Protein AF-A0A662YZ66-F1 (afdb_monomer)

Radius of gyration: 34.33 Å; Cα contacts (8 Å, |Δi|>4): 433; chains: 1; bounding box: 82×70×87 Å

Structure (mmCIF, N/CA/C/O backbone):
data_AF-A0A662YZ66-F1
#
_entry.id   AF-A0A662YZ66-F1
#
loop_
_atom_site.group_PDB
_atom_site.id
_atom_site.type_symbol
_atom_site.label_atom_id
_atom_site.label_alt_id
_atom_site.label_comp_id
_atom_site.label_asym_id
_atom_site.label_entity_id
_atom_site.label_seq_id
_atom_site.pdbx_PDB_ins_code
_atom_site.Cartn_x
_atom_site.Cartn_y
_atom_site.Cartn_z
_atom_site.occupancy
_atom_site.B_iso_or_equiv
_atom_site.auth_seq_id
_atom_site.auth_comp_id
_atom_site.auth_asym_id
_atom_site.auth_atom_id
_atom_site.pdbx_PDB_model_num
ATOM 1 N N . MET A 1 1 ? -19.634 20.862 -8.504 1.00 55.75 1 MET A N 1
ATOM 2 C CA . MET A 1 1 ? -18.938 21.116 -9.784 1.00 55.75 1 MET A CA 1
ATOM 3 C C . MET A 1 1 ? -19.499 22.350 -10.470 1.00 55.75 1 MET A C 1
ATOM 5 O O . MET A 1 1 ? -18.894 23.388 -10.298 1.00 55.75 1 MET A O 1
ATOM 9 N N . LEU A 1 2 ? -20.655 22.330 -11.151 1.00 60.00 2 LEU A N 1
ATOM 10 C CA . LEU A 1 2 ? -21.171 23.557 -11.802 1.00 60.00 2 LEU A CA 1
ATOM 11 C C . LEU A 1 2 ? -21.521 24.681 -10.811 1.00 60.00 2 LEU A C 1
ATOM 13 O O . LEU A 1 2 ? -21.177 25.827 -11.062 1.00 60.00 2 LEU A O 1
ATOM 17 N N . ALA A 1 3 ? -22.116 24.346 -9.662 1.00 73.12 3 ALA A N 1
ATOM 18 C CA . ALA A 1 3 ? -22.468 25.315 -8.618 1.00 73.12 3 ALA A CA 1
ATOM 19 C C . ALA A 1 3 ? -21.258 26.063 -8.024 1.00 73.12 3 ALA A C 1
ATOM 21 O O . ALA A 1 3 ? -21.409 27.177 -7.538 1.00 73.12 3 ALA A O 1
ATOM 22 N N . ASP A 1 4 ? -20.059 25.479 -8.094 1.00 73.19 4 ASP A N 1
ATOM 23 C CA . ASP A 1 4 ? -18.840 26.099 -7.570 1.00 73.19 4 ASP A CA 1
ATOM 24 C C . ASP A 1 4 ? -18.306 27.215 -8.492 1.00 73.19 4 ASP A C 1
ATOM 26 O O . ASP A 1 4 ? -17.497 28.025 -8.044 1.00 73.19 4 ASP A O 1
ATOM 30 N N . HIS A 1 5 ? -18.762 27.263 -9.753 1.00 73.69 5 HIS A N 1
ATOM 31 C CA . HIS A 1 5 ? -18.343 28.215 -10.796 1.00 73.69 5 HIS A CA 1
ATOM 32 C C . HIS A 1 5 ? -19.411 29.268 -11.154 1.00 73.69 5 HIS A C 1
ATOM 34 O O . HIS A 1 5 ? -19.210 30.034 -12.093 1.00 73.69 5 HIS A O 1
ATOM 40 N N . LEU A 1 6 ? -20.561 29.274 -10.473 1.00 80.62 6 LEU A N 1
ATOM 41 C CA . LEU A 1 6 ? -21.619 30.278 -10.657 1.00 80.62 6 LEU A CA 1
ATOM 42 C C . LEU A 1 6 ? -21.401 31.478 -9.727 1.00 80.62 6 LEU A C 1
ATOM 44 O O . LEU A 1 6 ? -20.577 31.394 -8.821 1.00 80.62 6 LEU A O 1
ATOM 48 N N . GLU A 1 7 ? -22.164 32.561 -9.916 1.00 75.06 7 GLU A N 1
ATOM 49 C CA . GLU A 1 7 ? -22.141 33.726 -9.017 1.00 75.06 7 GLU A CA 1
ATOM 50 C C . GLU A 1 7 ? -22.315 33.292 -7.548 1.00 75.06 7 GLU A C 1
ATOM 52 O O . GLU A 1 7 ? -23.208 32.507 -7.218 1.00 75.06 7 GLU A O 1
ATOM 57 N N . HIS A 1 8 ? -21.437 33.786 -6.671 1.00 77.31 8 HIS A N 1
ATOM 58 C CA . HIS A 1 8 ? -21.282 33.388 -5.261 1.00 77.31 8 HIS A CA 1
ATOM 59 C C . HIS A 1 8 ? -20.774 31.955 -5.013 1.00 77.31 8 HIS A C 1
ATOM 61 O O . HIS A 1 8 ? -20.749 31.488 -3.870 1.00 77.31 8 HIS A O 1
ATOM 67 N N . GLY A 1 9 ? -20.341 31.258 -6.060 1.00 78.00 9 GLY A N 1
ATOM 68 C CA . GLY A 1 9 ? -19.669 29.970 -5.985 1.00 78.00 9 GLY A CA 1
ATOM 69 C C . GLY A 1 9 ? -18.246 30.086 -5.440 1.00 78.00 9 GLY A C 1
ATOM 70 O O . GLY A 1 9 ? -17.630 31.152 -5.404 1.00 78.00 9 GLY A O 1
ATOM 71 N N . ARG A 1 10 ? -17.687 28.946 -5.028 1.00 73.81 10 ARG A N 1
ATOM 72 C CA . ARG A 1 10 ? -16.343 28.846 -4.435 1.00 73.81 10 ARG A CA 1
ATOM 73 C C . ARG A 1 10 ? -15.234 29.456 -5.304 1.00 73.81 10 ARG A C 1
ATOM 75 O O . ARG A 1 10 ? -14.216 29.883 -4.767 1.00 73.81 10 ARG A O 1
ATOM 82 N N . TYR A 1 11 ? -15.423 29.466 -6.622 1.00 72.19 11 TYR A N 1
ATOM 83 C CA . TYR A 1 11 ? -14.457 29.937 -7.613 1.00 72.19 11 TYR A CA 1
ATOM 84 C C . TYR A 1 11 ? -14.922 31.193 -8.365 1.00 72.19 11 TYR A C 1
ATOM 86 O O . TYR A 1 11 ? -14.349 31.513 -9.400 1.00 72.19 11 TYR A O 1
ATOM 94 N N . ASP A 1 12 ? -15.948 31.891 -7.873 1.00 73.94 12 ASP A N 1
ATOM 95 C CA . ASP A 1 12 ? -16.470 33.121 -8.487 1.00 73.94 12 ASP A CA 1
ATOM 96 C C . ASP A 1 12 ? -15.555 34.329 -8.217 1.00 73.94 12 ASP A C 1
ATOM 98 O O . ASP A 1 12 ? -15.221 35.106 -9.108 1.00 73.94 12 ASP A O 1
ATOM 102 N N . GLN A 1 13 ? -15.051 34.440 -6.983 1.00 73.88 13 GLN A N 1
ATOM 103 C CA . GLN A 1 13 ? -14.161 35.523 -6.550 1.00 73.88 13 GLN A CA 1
ATOM 104 C C . GLN A 1 13 ? -12.740 35.002 -6.330 1.00 73.88 13 GLN A C 1
ATOM 106 O O . GLN A 1 13 ? -12.274 34.823 -5.203 1.00 73.88 13 GLN A O 1
ATOM 111 N N . ILE A 1 14 ? -12.053 34.711 -7.434 1.00 76.19 14 ILE A N 1
ATOM 112 C CA . ILE A 1 14 ? -10.669 34.232 -7.412 1.00 76.19 14 ILE A CA 1
ATOM 113 C C . ILE A 1 14 ? -9.724 35.384 -7.040 1.00 76.19 14 ILE A C 1
ATOM 115 O O . ILE A 1 14 ? -9.802 36.469 -7.613 1.00 76.19 14 ILE A O 1
ATOM 119 N N . SER A 1 15 ? -8.808 35.147 -6.095 1.00 80.38 15 SER A N 1
ATOM 120 C CA . SER A 1 15 ? -7.794 36.133 -5.711 1.00 80.38 15 SER A CA 1
ATOM 121 C C . SER A 1 15 ? -6.808 36.414 -6.851 1.00 80.38 15 SER A C 1
ATOM 123 O O . SER A 1 15 ? -6.483 35.538 -7.654 1.00 80.38 15 SER A O 1
ATOM 125 N N . GLU A 1 16 ? -6.273 37.633 -6.892 1.00 82.50 16 GLU A N 1
ATOM 126 C CA . GLU A 1 16 ? -5.323 38.077 -7.924 1.00 82.50 16 GLU A CA 1
ATOM 127 C C . GLU A 1 16 ? -4.046 37.212 -7.964 1.00 82.50 16 GLU A C 1
ATOM 129 O O . GLU A 1 16 ? -3.508 36.913 -9.029 1.00 82.50 16 GLU A O 1
ATOM 134 N N . GLU A 1 17 ? -3.623 36.694 -6.807 1.00 81.88 17 GLU A N 1
ATOM 135 C CA . GLU A 1 17 ? -2.504 35.754 -6.690 1.00 81.88 17 GLU A CA 1
ATOM 136 C C . GLU A 1 17 ? -2.802 34.392 -7.347 1.00 81.88 17 GLU A C 1
ATOM 138 O O . GLU A 1 17 ? -1.920 33.771 -7.945 1.00 81.88 17 GLU A O 1
ATOM 143 N N . LEU A 1 18 ? -4.046 33.907 -7.258 1.00 77.81 18 LEU A N 1
ATOM 144 C CA . LEU A 1 18 ? -4.439 32.653 -7.899 1.00 77.81 18 LEU A CA 1
ATOM 145 C C . LEU A 1 18 ? -4.612 32.839 -9.412 1.00 77.81 18 LEU A C 1
ATOM 147 O O . LEU A 1 18 ? -4.252 31.940 -10.169 1.00 77.81 18 LEU A O 1
ATOM 151 N N . LEU A 1 19 ? -5.067 34.011 -9.865 1.00 78.62 19 LEU A N 1
ATOM 152 C CA . LEU A 1 19 ? -5.121 34.350 -11.291 1.00 78.62 19 LEU A CA 1
ATOM 153 C C . LEU A 1 19 ? -3.731 34.337 -11.940 1.00 78.62 19 LEU A C 1
ATOM 155 O O . LEU A 1 19 ? -3.576 33.745 -13.006 1.00 78.62 19 LEU A O 1
ATOM 159 N N . GLN A 1 20 ? -2.709 34.884 -11.274 1.00 83.56 20 GLN A N 1
ATOM 160 C CA . GLN A 1 20 ? -1.323 34.805 -11.758 1.00 83.56 20 GLN A CA 1
ATOM 161 C C . GLN A 1 20 ? -0.817 33.358 -11.853 1.00 83.56 20 GLN A C 1
ATOM 163 O O . GLN A 1 20 ? -0.136 32.994 -12.810 1.00 83.56 20 GLN A O 1
ATOM 168 N N . LYS A 1 21 ? -1.180 32.490 -10.897 1.00 77.12 21 LYS A N 1
ATOM 169 C CA . LYS A 1 21 ? -0.820 31.059 -10.949 1.00 77.12 21 LYS A CA 1
ATOM 170 C C . LYS A 1 21 ? -1.517 30.332 -12.105 1.00 77.12 21 LYS A C 1
ATOM 172 O O . LYS A 1 21 ? -0.921 29.452 -12.725 1.00 77.12 21 LYS A O 1
ATOM 177 N N . LEU A 1 22 ? -2.758 30.711 -12.408 1.00 75.75 22 LEU A N 1
ATOM 178 C CA . LEU A 1 22 ? -3.572 30.111 -13.467 1.00 75.75 22 LEU A CA 1
ATOM 179 C C . LEU A 1 22 ? -3.234 30.627 -14.874 1.00 75.75 22 LEU A C 1
ATOM 181 O O . LEU A 1 22 ? -3.590 29.967 -15.844 1.00 75.75 22 LEU A O 1
ATOM 185 N N . GLU A 1 23 ? -2.518 31.748 -15.008 1.00 78.31 23 GLU A N 1
ATOM 186 C CA . GLU A 1 23 ? -2.145 32.336 -16.306 1.00 78.31 23 GLU A CA 1
ATOM 187 C C . GLU A 1 23 ? -1.350 31.363 -17.195 1.00 78.31 23 GLU A C 1
ATOM 189 O O . GLU A 1 23 ? -1.523 31.326 -18.413 1.00 78.31 23 GLU A O 1
ATOM 194 N N . SER A 1 24 ? -0.517 30.526 -16.575 1.00 73.12 24 SER A N 1
ATOM 195 C CA . SER A 1 24 ? 0.290 29.512 -17.264 1.00 73.12 24 SER A CA 1
ATOM 196 C C . SER A 1 24 ? -0.478 28.234 -17.628 1.00 73.12 24 SER A C 1
ATOM 198 O O . SER A 1 24 ? 0.035 27.400 -18.379 1.00 73.12 24 SER A O 1
ATOM 200 N N . VAL A 1 25 ? -1.699 28.059 -17.111 1.00 71.25 25 VAL A N 1
ATOM 201 C CA . VAL A 1 25 ? -2.481 26.833 -17.284 1.00 71.25 25 VAL A CA 1
ATOM 202 C C . VAL A 1 25 ? -3.295 26.926 -18.580 1.00 71.25 25 VAL A C 1
ATOM 204 O O . VAL A 1 25 ? -4.051 27.881 -18.777 1.00 71.25 25 VAL A O 1
ATOM 207 N N . PRO A 1 26 ? -3.186 25.948 -19.496 1.00 69.25 26 PRO A N 1
ATOM 208 C CA . PRO A 1 26 ? -3.968 25.965 -20.721 1.00 69.25 26 PRO A CA 1
ATOM 209 C C . PRO A 1 26 ? -5.470 25.900 -20.410 1.00 69.25 26 PRO A C 1
ATOM 211 O O . PRO A 1 26 ? -5.924 25.094 -19.604 1.00 69.25 26 PRO A O 1
ATOM 214 N N . LYS A 1 27 ? -6.262 26.717 -21.117 1.00 72.50 27 LYS A N 1
ATOM 215 C CA . LYS A 1 27 ? -7.730 26.809 -20.959 1.00 72.50 27 LYS A CA 1
ATOM 216 C C . LYS A 1 27 ? -8.474 25.499 -21.242 1.00 72.50 27 LYS A C 1
ATOM 218 O O . LYS A 1 27 ? -9.649 25.377 -20.916 1.00 72.50 27 LYS A O 1
ATOM 223 N N . THR A 1 28 ? -7.812 24.549 -21.899 1.00 73.69 28 THR A N 1
ATOM 224 C CA . THR A 1 28 ? -8.365 23.241 -22.251 1.00 73.69 28 THR A CA 1
ATOM 225 C C . THR A 1 28 ? -7.352 22.160 -21.909 1.00 73.69 28 THR A C 1
ATOM 227 O O . THR A 1 28 ? -6.148 22.348 -22.088 1.00 73.69 28 THR A O 1
ATOM 230 N N . ASN A 1 29 ? -7.843 21.013 -21.461 1.00 76.69 29 ASN A N 1
ATOM 231 C CA . ASN A 1 29 ? -7.047 19.840 -21.109 1.00 76.69 29 ASN A CA 1
ATOM 232 C C . ASN A 1 29 ? -6.577 19.020 -22.329 1.00 76.69 29 ASN A C 1
ATOM 234 O O . ASN A 1 29 ? -5.829 18.062 -22.157 1.00 76.69 29 ASN A O 1
ATOM 238 N N . VAL A 1 30 ? -6.944 19.422 -23.552 1.00 78.94 30 VAL A N 1
ATOM 239 C CA . VAL A 1 30 ? -6.681 18.696 -24.811 1.00 78.94 30 VAL A CA 1
ATOM 240 C C . VAL A 1 30 ? -5.204 18.334 -25.001 1.00 78.94 30 VAL A C 1
ATOM 242 O O . VAL A 1 30 ? -4.894 17.243 -25.474 1.00 78.94 30 VAL A O 1
ATOM 245 N N . SER A 1 31 ? -4.276 19.230 -24.643 1.00 77.62 31 SER A N 1
ATOM 246 C CA . SER A 1 31 ? -2.839 18.936 -24.766 1.00 77.62 31 SER A CA 1
ATOM 247 C C . SER A 1 31 ? -2.417 17.824 -23.810 1.00 77.62 31 SER A C 1
ATOM 249 O O . SER A 1 31 ? -1.784 16.865 -24.234 1.00 77.62 31 SER A O 1
ATOM 251 N N . CYS A 1 32 ? -2.822 17.921 -22.543 1.00 78.88 32 CYS A N 1
ATOM 252 C CA . CYS A 1 32 ? -2.491 16.928 -21.528 1.00 78.88 32 CYS A CA 1
ATOM 253 C C . CYS A 1 32 ? -3.111 15.569 -21.871 1.00 78.88 32 CYS A C 1
ATOM 255 O O . CYS A 1 32 ? -2.426 14.555 -21.821 1.00 78.88 32 CYS A O 1
ATOM 257 N N . GLU A 1 33 ? -4.386 15.541 -22.272 1.00 84.69 33 GLU A N 1
ATOM 258 C CA . GLU A 1 33 ? -5.074 14.311 -22.686 1.00 84.69 33 GLU A CA 1
ATOM 259 C C . GLU A 1 33 ? -4.380 13.635 -23.869 1.00 84.69 33 GLU A C 1
ATOM 261 O O . GLU A 1 33 ? -4.210 12.416 -23.882 1.00 84.69 33 GLU A O 1
ATOM 266 N N . ARG A 1 34 ? -3.928 14.422 -24.851 1.00 85.62 34 ARG A N 1
ATOM 267 C CA . ARG A 1 34 ? -3.157 13.903 -25.982 1.00 85.62 34 ARG A CA 1
ATOM 268 C C . ARG A 1 34 ? -1.840 13.284 -25.523 1.00 85.62 34 ARG A C 1
ATOM 270 O O . ARG A 1 34 ? -1.488 12.209 -26.007 1.00 85.62 34 ARG A O 1
ATOM 277 N N . ASP A 1 35 ? -1.127 13.936 -24.611 1.00 86.94 35 ASP A N 1
ATOM 278 C CA . ASP A 1 35 ? 0.154 13.448 -24.095 1.00 86.94 35 ASP A CA 1
ATOM 279 C C . ASP A 1 35 ? -0.033 12.151 -23.297 1.00 86.94 35 ASP A C 1
ATOM 281 O O . ASP A 1 35 ? 0.705 11.188 -23.515 1.00 86.94 35 ASP A O 1
ATOM 285 N N . PHE A 1 36 ? -1.084 12.071 -22.473 1.00 87.19 36 PHE A N 1
ATOM 286 C CA . PHE A 1 36 ? -1.485 10.838 -21.791 1.00 87.19 36 PHE A CA 1
ATOM 287 C C . PHE A 1 36 ? -1.880 9.733 -22.770 1.00 87.19 36 PHE A C 1
ATOM 289 O O . PHE A 1 36 ? -1.464 8.593 -22.592 1.00 87.19 36 PHE A O 1
ATOM 296 N N . GLY A 1 37 ? -2.614 10.050 -23.839 1.00 89.50 37 GLY A N 1
ATOM 297 C CA . GLY A 1 37 ? -2.961 9.074 -24.873 1.00 89.50 37 GLY A CA 1
ATOM 298 C C . GLY A 1 37 ? -1.731 8.523 -25.605 1.00 89.50 37 GLY A C 1
ATOM 299 O O . GLY A 1 37 ? -1.652 7.328 -25.891 1.00 89.50 37 GLY A O 1
ATOM 300 N N . VAL A 1 38 ? -0.733 9.372 -25.879 1.00 88.06 38 VAL A N 1
ATOM 301 C CA . VAL A 1 38 ? 0.553 8.936 -26.448 1.00 88.06 38 VAL A CA 1
ATOM 302 C C . VAL A 1 38 ? 1.314 8.069 -25.447 1.00 88.06 38 VAL A C 1
ATOM 304 O O . VAL A 1 38 ? 1.860 7.039 -25.839 1.00 88.06 38 VAL A O 1
ATOM 307 N N . PHE A 1 39 ? 1.342 8.460 -24.174 1.00 90.62 39 PHE A N 1
ATOM 308 C CA . PHE A 1 39 ? 2.002 7.705 -23.115 1.00 90.62 39 PHE A CA 1
ATOM 309 C C . PHE A 1 39 ? 1.363 6.323 -22.899 1.00 90.62 39 PHE A C 1
ATOM 311 O O . PHE A 1 39 ? 2.087 5.332 -22.878 1.00 90.62 39 PHE A O 1
ATOM 318 N N . ASP A 1 40 ? 0.030 6.226 -22.846 1.00 90.19 40 ASP A N 1
ATOM 319 C CA . ASP A 1 40 ? -0.692 4.950 -22.706 1.00 90.19 40 ASP A CA 1
ATOM 320 C C . ASP A 1 40 ? -0.418 4.012 -23.889 1.00 90.19 40 ASP A C 1
ATOM 322 O O . ASP A 1 40 ? -0.119 2.828 -23.721 1.00 90.19 40 ASP A O 1
ATOM 326 N N . ASN A 1 41 ? -0.422 4.551 -25.111 1.00 91.00 41 ASN A N 1
ATOM 327 C CA . ASN A 1 41 ? -0.049 3.776 -26.291 1.00 91.00 41 ASN A CA 1
ATOM 328 C C . ASN A 1 41 ? 1.405 3.277 -26.205 1.00 91.00 41 ASN A C 1
ATOM 330 O O . ASN A 1 41 ? 1.697 2.128 -26.535 1.00 91.00 41 ASN A O 1
ATOM 334 N N . LEU A 1 42 ? 2.330 4.113 -25.722 1.00 88.50 42 LEU A N 1
ATOM 335 C CA . LEU A 1 42 ? 3.722 3.714 -25.528 1.00 88.50 42 LEU A CA 1
ATOM 336 C C . LEU A 1 42 ? 3.881 2.637 -24.450 1.00 88.50 42 LEU A C 1
ATOM 338 O O . LEU A 1 42 ? 4.667 1.717 -24.667 1.00 88.50 42 LEU A O 1
ATOM 342 N N . LEU A 1 43 ? 3.131 2.704 -23.347 1.00 83.19 43 LEU A N 1
ATOM 343 C CA . LEU A 1 43 ? 3.116 1.661 -22.315 1.00 83.19 43 LEU A CA 1
ATOM 344 C C . LEU A 1 43 ? 2.708 0.305 -22.903 1.00 83.19 43 LEU A C 1
ATOM 346 O O . LEU A 1 43 ? 3.375 -0.702 -22.670 1.00 83.19 43 LEU A O 1
ATOM 350 N N . ARG A 1 44 ? 1.660 0.287 -23.735 1.00 86.38 44 ARG A N 1
ATOM 351 C CA . ARG A 1 44 ? 1.173 -0.935 -24.399 1.00 86.38 44 ARG A CA 1
ATOM 352 C C . ARG A 1 44 ? 2.140 -1.449 -25.465 1.00 86.38 44 ARG A C 1
ATOM 354 O O . ARG A 1 44 ? 2.369 -2.649 -25.570 1.00 86.38 44 ARG A O 1
ATOM 361 N N . ALA A 1 45 ? 2.709 -0.553 -26.269 1.00 85.88 45 ALA A N 1
ATOM 362 C CA . ALA A 1 45 ? 3.589 -0.920 -27.377 1.00 85.88 45 ALA A CA 1
ATOM 363 C C . ALA A 1 45 ? 5.018 -1.276 -26.930 1.00 85.88 45 ALA A C 1
ATOM 365 O O . ALA A 1 45 ? 5.726 -2.000 -27.631 1.00 85.88 45 ALA A O 1
ATOM 366 N N . LYS A 1 46 ? 5.477 -0.740 -25.793 1.00 83.75 46 LYS A N 1
ATOM 367 C CA . LYS A 1 46 ? 6.846 -0.884 -25.279 1.00 83.75 46 LYS A CA 1
ATOM 368 C C . LYS A 1 46 ? 6.824 -1.332 -23.820 1.00 83.75 46 LYS A C 1
ATOM 370 O O . LYS A 1 46 ? 7.356 -0.657 -22.946 1.00 83.75 46 LYS A O 1
ATOM 375 N N . THR A 1 47 ? 6.292 -2.525 -23.583 1.00 76.69 47 THR A N 1
ATOM 376 C CA . THR A 1 47 ? 6.109 -3.115 -22.244 1.00 76.69 47 THR A CA 1
ATOM 377 C C . THR A 1 47 ? 7.393 -3.268 -21.419 1.00 76.69 47 THR A C 1
ATOM 379 O O . THR A 1 47 ? 7.329 -3.376 -20.202 1.00 76.69 47 THR A O 1
ATOM 382 N N . ARG A 1 48 ? 8.568 -3.271 -22.063 1.00 74.56 48 ARG A N 1
ATOM 383 C CA . ARG A 1 48 ? 9.885 -3.367 -21.404 1.00 74.56 48 ARG A CA 1
ATOM 384 C C . ARG A 1 48 ? 10.590 -2.018 -21.211 1.00 74.56 48 ARG A C 1
ATOM 386 O O . ARG A 1 48 ? 11.739 -1.994 -20.776 1.00 74.56 48 ARG A O 1
ATOM 393 N N . ALA A 1 49 ? 9.978 -0.908 -21.624 1.00 76.81 49 ALA A N 1
ATOM 394 C CA . ALA A 1 49 ? 10.572 0.415 -21.476 1.00 76.81 49 ALA A CA 1
ATOM 395 C C . ALA A 1 49 ? 10.262 0.999 -20.094 1.00 76.81 49 ALA A C 1
ATOM 397 O O . ALA A 1 49 ? 9.137 0.923 -19.617 1.00 76.81 49 ALA A O 1
ATOM 398 N N . THR A 1 50 ? 11.265 1.625 -19.480 1.00 78.81 50 THR A N 1
ATOM 399 C CA . THR A 1 50 ? 11.126 2.277 -18.175 1.00 78.81 50 THR A CA 1
ATOM 400 C C . THR A 1 50 ? 10.267 3.538 -18.260 1.00 78.81 50 THR A C 1
ATOM 402 O O . THR A 1 50 ? 10.266 4.221 -19.289 1.00 78.81 50 THR A O 1
ATOM 405 N N . GLY A 1 51 ? 9.602 3.911 -17.161 1.00 81.31 51 GLY A N 1
ATOM 406 C CA . GLY A 1 51 ? 8.731 5.096 -17.112 1.00 81.31 51 GLY A CA 1
ATOM 407 C C . GLY A 1 51 ? 9.463 6.374 -17.534 1.00 81.31 51 GLY A C 1
ATOM 408 O O . GLY A 1 51 ? 9.021 7.082 -18.436 1.00 81.31 51 GLY A O 1
ATOM 409 N N . ILE A 1 52 ? 10.676 6.584 -17.008 1.00 83.69 52 ILE A N 1
ATOM 410 C CA . ILE A 1 52 ? 11.550 7.708 -17.388 1.00 83.69 52 ILE A CA 1
ATOM 411 C C . ILE A 1 52 ? 11.891 7.731 -18.890 1.00 83.69 52 ILE A C 1
ATOM 413 O O . ILE A 1 52 ? 12.026 8.801 -19.484 1.00 83.69 52 ILE A O 1
ATOM 417 N N . ALA A 1 53 ? 12.030 6.564 -19.531 1.00 85.56 53 ALA A N 1
ATOM 418 C CA . ALA A 1 53 ? 12.299 6.492 -20.962 1.00 85.56 53 ALA A CA 1
ATOM 419 C C . ALA A 1 53 ? 11.051 6.855 -21.773 1.00 85.56 53 ALA A C 1
ATOM 421 O O . ALA A 1 53 ? 11.160 7.596 -22.749 1.00 85.56 53 ALA A O 1
ATOM 422 N N . LEU A 1 54 ? 9.877 6.377 -21.359 1.00 89.56 54 LEU A N 1
ATOM 423 C CA . LEU A 1 54 ? 8.604 6.693 -22.004 1.00 89.56 54 LEU A CA 1
ATOM 424 C C . LEU A 1 54 ? 8.251 8.180 -21.875 1.00 89.56 54 LEU A C 1
ATOM 426 O O . LEU A 1 54 ? 7.942 8.818 -22.881 1.00 89.56 54 LEU A O 1
ATOM 430 N N . GLU A 1 55 ? 8.396 8.757 -20.680 1.00 88.81 55 GLU A N 1
ATOM 431 C CA . GLU A 1 55 ? 8.260 10.201 -20.439 1.00 88.81 55 GLU A CA 1
ATOM 432 C C . GLU A 1 55 ? 9.226 10.996 -21.327 1.00 88.81 55 GLU A C 1
ATOM 434 O O . GLU A 1 55 ? 8.837 11.959 -21.991 1.00 88.81 55 GLU A O 1
ATOM 439 N N . GLY A 1 56 ? 10.482 10.545 -21.411 1.00 90.38 56 GLY A N 1
ATOM 440 C CA . GLY A 1 56 ? 11.485 11.130 -22.294 1.00 90.38 56 GLY A CA 1
ATOM 441 C C . GLY A 1 56 ? 11.077 11.099 -23.769 1.00 90.38 56 GLY A C 1
ATOM 442 O O . GLY A 1 56 ? 11.306 12.075 -24.481 1.00 90.38 56 GLY A O 1
ATOM 443 N N . MET A 1 57 ? 10.434 10.024 -24.237 1.00 90.62 57 MET A N 1
ATOM 444 C CA . MET A 1 57 ? 9.927 9.925 -25.612 1.00 90.62 57 MET A CA 1
ATOM 445 C C . MET A 1 57 ? 8.776 10.900 -25.878 1.00 90.62 57 MET A C 1
ATOM 447 O O . MET A 1 57 ? 8.762 11.539 -26.934 1.00 90.62 57 MET A O 1
ATOM 451 N N . VAL A 1 58 ? 7.841 11.040 -24.933 1.00 91.75 58 VAL A N 1
ATOM 452 C CA . V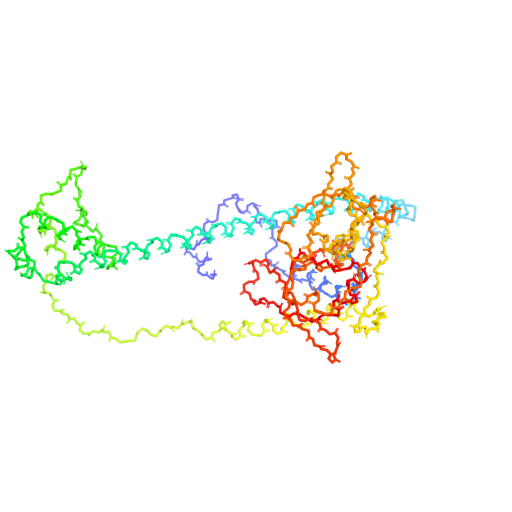AL A 1 58 ? 6.749 12.022 -25.026 1.00 91.75 58 VAL A CA 1
ATOM 453 C C . VAL A 1 58 ? 7.332 13.432 -25.086 1.00 91.75 58 VAL A C 1
ATOM 455 O O . VAL A 1 58 ? 7.067 14.161 -26.042 1.00 91.75 58 VAL A O 1
ATOM 458 N N . MET A 1 59 ? 8.226 13.782 -24.156 1.00 90.38 59 MET A N 1
ATOM 459 C CA . MET A 1 59 ? 8.879 15.094 -24.143 1.00 90.38 59 MET A CA 1
ATOM 460 C C . MET A 1 59 ? 9.680 15.363 -25.420 1.00 90.38 59 MET A C 1
ATOM 462 O O . MET A 1 59 ? 9.595 16.451 -25.982 1.00 90.38 59 MET A O 1
ATOM 466 N N . PHE A 1 60 ? 10.432 14.381 -25.923 1.00 90.81 60 PHE A N 1
ATOM 467 C CA . PHE A 1 60 ? 11.226 14.524 -27.147 1.00 90.81 60 PHE A CA 1
ATOM 468 C C . PHE A 1 60 ? 10.356 14.829 -28.378 1.00 90.81 60 PHE A C 1
ATOM 470 O O . PHE A 1 60 ? 10.765 15.576 -29.275 1.00 90.81 60 PHE A O 1
ATOM 477 N N . LYS A 1 61 ? 9.143 14.267 -28.416 1.00 87.88 61 LYS A N 1
ATOM 478 C CA . LYS A 1 61 ? 8.156 14.513 -29.466 1.00 87.88 61 LYS A CA 1
ATOM 479 C C . LYS A 1 61 ? 7.491 15.880 -29.309 1.00 87.88 61 LYS A C 1
ATOM 481 O O . LYS A 1 61 ? 7.512 16.660 -30.262 1.00 87.88 61 LYS A O 1
ATOM 486 N N . GLU A 1 62 ? 6.920 16.169 -28.142 1.00 87.31 62 GLU A N 1
ATOM 487 C CA . GLU A 1 62 ? 6.109 17.373 -27.911 1.00 87.31 62 GLU A CA 1
ATOM 488 C C . GLU A 1 62 ? 6.965 18.648 -27.919 1.00 87.31 62 GLU A C 1
ATOM 490 O O . GLU A 1 62 ? 6.599 19.631 -28.565 1.00 87.31 62 GLU A O 1
ATOM 495 N N . ASN A 1 63 ? 8.187 18.591 -27.375 1.00 90.00 63 ASN A N 1
ATOM 496 C CA . ASN A 1 63 ? 9.163 19.683 -27.485 1.00 90.00 63 ASN A CA 1
ATOM 497 C C . ASN A 1 63 ? 9.775 19.803 -28.890 1.00 90.00 63 ASN A C 1
ATOM 499 O O . ASN A 1 63 ? 10.610 20.674 -29.133 1.00 90.00 63 ASN A O 1
ATOM 503 N N . ARG A 1 64 ? 9.401 18.915 -29.825 1.00 90.62 64 ARG A N 1
ATOM 504 C CA . ARG A 1 64 ? 9.943 18.839 -31.192 1.00 90.62 64 ARG A CA 1
ATOM 505 C C . ARG A 1 64 ? 11.468 18.758 -31.219 1.00 90.62 64 ARG A C 1
ATOM 507 O O . ARG A 1 64 ? 12.106 19.208 -32.172 1.00 90.62 64 ARG A O 1
ATOM 514 N N . SER A 1 65 ? 12.057 18.143 -30.197 1.00 92.12 65 SER A N 1
ATOM 515 C CA . SER A 1 65 ? 13.505 17.999 -30.061 1.00 92.12 65 SER A CA 1
ATOM 516 C C . SER A 1 65 ? 14.106 17.221 -31.232 1.00 92.12 65 SER A C 1
ATOM 518 O O . SER A 1 65 ? 15.235 17.490 -31.624 1.00 92.12 65 SER A O 1
ATOM 520 N N . TRP A 1 66 ? 13.336 16.322 -31.853 1.00 89.88 66 TRP A N 1
ATOM 521 C CA . TRP A 1 66 ? 13.729 15.634 -33.085 1.00 89.88 66 TRP A CA 1
ATOM 522 C C . TRP A 1 66 ? 13.962 16.587 -34.265 1.00 89.88 66 TRP A C 1
ATOM 524 O O . TRP A 1 66 ? 14.900 16.373 -35.029 1.00 89.88 66 TRP A O 1
ATOM 534 N N . LYS A 1 67 ? 13.133 17.631 -34.407 1.00 94.25 67 LYS A N 1
ATOM 535 C CA . LYS A 1 67 ? 13.233 18.609 -35.496 1.00 94.25 67 LYS A CA 1
ATOM 536 C C . LYS A 1 67 ? 14.440 19.509 -35.271 1.00 94.25 67 LYS A C 1
ATOM 538 O O . LYS A 1 67 ? 15.281 19.628 -36.148 1.00 94.25 67 LYS A O 1
ATOM 543 N N . TRP A 1 68 ? 14.578 20.022 -34.050 1.00 94.94 68 TRP A N 1
ATOM 544 C CA . TRP A 1 68 ? 15.766 20.771 -33.642 1.00 94.94 68 TRP A CA 1
ATOM 545 C C . TRP A 1 68 ? 17.060 19.972 -33.869 1.00 94.94 68 TRP A C 1
ATOM 547 O O . TRP A 1 68 ? 18.016 20.492 -34.429 1.00 94.94 68 TRP A O 1
ATOM 557 N N . LEU A 1 69 ? 17.078 18.682 -33.514 1.00 92.88 69 LEU A N 1
ATOM 558 C CA . LEU A 1 69 ? 18.234 17.805 -33.726 1.00 92.88 69 LEU A CA 1
ATOM 559 C C . LEU A 1 69 ? 18.512 17.521 -35.216 1.00 92.88 69 LEU A C 1
ATOM 561 O O . LEU A 1 69 ? 19.640 17.180 -35.574 1.00 92.88 69 LEU A O 1
ATOM 565 N N . ALA A 1 70 ? 17.493 17.593 -36.075 1.00 92.38 70 ALA A N 1
ATOM 566 C CA . ALA A 1 70 ? 17.639 17.431 -37.521 1.00 92.38 70 ALA A CA 1
ATOM 567 C C . ALA A 1 70 ? 18.243 18.676 -38.187 1.00 92.38 70 ALA A C 1
ATOM 569 O O . ALA A 1 70 ? 18.971 18.527 -39.163 1.00 92.38 70 ALA A O 1
ATOM 570 N N . ASP A 1 71 ? 17.987 19.859 -37.624 1.00 94.69 71 ASP A N 1
ATOM 571 C CA . ASP A 1 71 ? 18.482 21.144 -38.129 1.00 94.69 71 ASP A CA 1
ATOM 572 C C . ASP A 1 71 ? 19.943 21.436 -37.711 1.00 94.69 71 ASP A C 1
ATOM 574 O O . ASP A 1 71 ? 20.557 22.379 -38.210 1.00 94.69 71 ASP A O 1
ATOM 578 N N . LEU A 1 72 ? 20.521 20.637 -36.802 1.00 94.38 72 LEU A N 1
ATOM 579 C CA . LEU A 1 72 ? 21.916 20.765 -36.364 1.00 94.38 72 LEU A CA 1
ATOM 580 C C . LEU A 1 72 ? 22.909 20.171 -37.369 1.00 94.38 72 LEU A C 1
ATOM 582 O O . LEU A 1 72 ? 22.663 19.131 -37.985 1.00 94.38 72 LEU A O 1
ATOM 586 N N . ASP A 1 73 ? 24.095 20.775 -37.443 1.00 95.25 73 ASP A N 1
ATOM 587 C CA . ASP A 1 73 ? 25.220 20.214 -38.184 1.00 95.25 73 ASP A CA 1
ATOM 588 C C . ASP A 1 73 ? 25.707 18.888 -37.570 1.00 95.25 73 ASP A C 1
ATOM 590 O O . ASP A 1 73 ? 25.498 18.584 -36.390 1.00 95.25 73 ASP A O 1
ATOM 594 N N . SER A 1 74 ? 26.376 18.071 -38.389 1.00 92.56 74 SER A N 1
ATOM 595 C CA . SER A 1 74 ? 26.771 16.715 -37.992 1.00 92.56 74 SER A CA 1
ATOM 596 C C . SER A 1 74 ? 27.733 16.687 -36.801 1.00 92.56 74 SER A C 1
ATOM 598 O O . SER A 1 74 ? 27.711 15.722 -36.031 1.00 92.56 74 SER A O 1
ATOM 600 N N . GLN A 1 75 ? 28.576 17.710 -36.640 1.00 93.62 75 GLN A N 1
ATOM 601 C CA . GLN A 1 75 ? 29.534 17.775 -35.542 1.00 93.62 75 GLN A CA 1
ATOM 602 C C . GLN A 1 75 ? 28.811 18.132 -34.240 1.00 93.62 75 GLN A C 1
ATOM 604 O O . GLN A 1 75 ? 28.898 17.388 -33.260 1.00 93.62 75 GLN A O 1
ATOM 609 N N . LYS A 1 76 ? 27.998 19.192 -34.255 1.00 93.31 76 LYS A N 1
ATOM 610 C CA . LYS A 1 76 ? 27.208 19.631 -33.103 1.00 93.31 76 LYS A CA 1
ATOM 611 C C . LYS A 1 76 ? 26.193 18.588 -32.659 1.00 93.31 76 LYS A C 1
ATOM 613 O O . LYS A 1 76 ? 26.017 18.365 -31.462 1.00 93.31 76 LYS A O 1
ATOM 618 N N . LYS A 1 77 ? 25.568 17.885 -33.605 1.00 94.19 77 LYS A N 1
ATOM 619 C CA . LYS A 1 77 ? 24.670 16.762 -33.315 1.00 94.19 77 LYS A CA 1
ATOM 620 C C . LYS A 1 77 ? 25.380 15.648 -32.543 1.00 94.19 77 LYS A C 1
ATOM 622 O O . LYS A 1 77 ? 24.821 15.126 -31.579 1.00 94.19 77 LYS A O 1
ATOM 627 N N . SER A 1 78 ? 26.608 15.300 -32.933 1.00 93.25 78 SER A N 1
ATOM 628 C CA . SER A 1 78 ? 27.416 14.297 -32.229 1.00 93.25 78 SER A CA 1
ATOM 629 C C . SER A 1 78 ? 27.778 14.751 -30.811 1.00 93.25 78 SER A C 1
ATOM 631 O O . SER A 1 78 ? 27.596 13.989 -29.860 1.00 93.25 78 SER A O 1
ATOM 633 N N . GLU A 1 79 ? 28.197 16.011 -30.651 1.00 95.38 79 GLU A N 1
ATOM 634 C CA . GLU A 1 79 ? 28.511 16.609 -29.345 1.00 95.38 79 GLU A CA 1
ATOM 635 C C . GLU A 1 79 ? 27.310 16.568 -28.389 1.00 95.38 79 GLU A C 1
ATOM 637 O O . GLU A 1 79 ? 27.423 16.088 -27.261 1.00 95.38 79 GLU A O 1
ATOM 642 N N . VAL A 1 80 ? 26.136 17.014 -28.846 1.00 93.50 80 VAL A N 1
ATOM 643 C CA . VAL A 1 80 ? 24.905 17.028 -28.038 1.00 93.50 80 VAL A CA 1
ATOM 644 C C . VAL A 1 80 ? 24.503 15.613 -27.619 1.00 93.50 80 VAL A C 1
ATOM 646 O O . VAL A 1 80 ? 24.165 15.383 -26.457 1.00 93.50 80 VAL A O 1
ATOM 649 N N . LEU A 1 81 ? 24.573 14.641 -28.534 1.00 92.19 81 LEU A N 1
ATOM 650 C CA . LEU A 1 81 ? 24.255 13.247 -28.220 1.00 92.19 81 LEU A CA 1
ATOM 651 C C . LEU A 1 81 ? 25.270 12.621 -27.254 1.00 92.19 81 LEU A C 1
ATOM 653 O O . LEU A 1 81 ? 24.886 11.796 -26.426 1.00 92.19 81 LEU A O 1
ATOM 657 N N . ALA A 1 82 ? 26.547 13.006 -27.323 1.00 92.94 82 ALA A N 1
ATOM 658 C CA . ALA A 1 82 ? 27.561 12.559 -26.371 1.00 92.94 82 ALA A CA 1
ATOM 659 C C . ALA A 1 82 ? 27.265 13.076 -24.954 1.00 92.94 82 ALA A C 1
ATOM 661 O O . ALA A 1 82 ? 27.265 12.291 -24.005 1.00 92.94 82 ALA A O 1
ATOM 662 N N . VAL A 1 83 ? 26.918 14.361 -24.821 1.00 93.50 83 VAL A N 1
ATOM 663 C CA . VAL A 1 83 ? 26.510 14.957 -23.538 1.00 93.50 83 VAL A CA 1
ATOM 664 C C . VAL A 1 83 ? 25.244 14.289 -22.995 1.00 93.50 83 VAL A C 1
ATOM 666 O O . VAL A 1 83 ? 25.200 13.927 -21.820 1.00 93.50 83 VAL A O 1
ATOM 669 N N . ALA A 1 84 ? 24.239 14.056 -23.844 1.00 88.56 84 ALA A N 1
ATOM 670 C CA . ALA A 1 84 ? 23.001 13.386 -23.445 1.00 88.56 84 ALA A CA 1
ATOM 671 C C . ALA A 1 84 ? 23.238 11.949 -22.950 1.00 88.56 84 ALA A C 1
ATOM 673 O O . ALA A 1 84 ? 22.617 11.517 -21.985 1.00 88.56 84 ALA A O 1
ATOM 6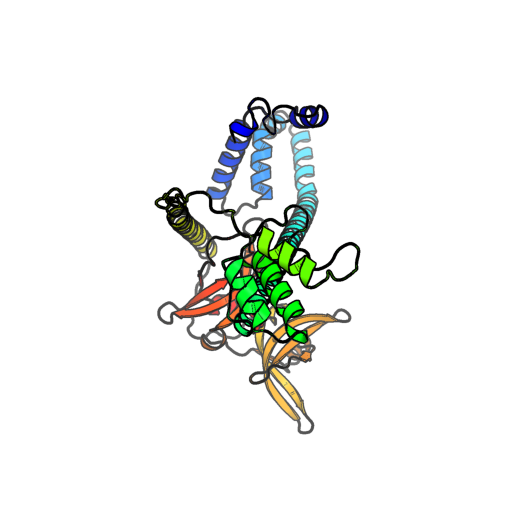74 N N . ARG A 1 85 ? 24.162 11.201 -23.568 1.00 88.81 85 ARG A N 1
ATOM 675 C CA . ARG A 1 85 ? 24.541 9.858 -23.089 1.00 88.81 85 ARG A CA 1
ATOM 676 C C . ARG A 1 85 ? 25.281 9.919 -21.755 1.00 88.81 85 ARG A C 1
ATOM 678 O O . ARG A 1 85 ? 25.022 9.095 -20.882 1.00 88.81 85 ARG A O 1
ATOM 685 N N . ALA A 1 86 ? 26.173 10.893 -21.584 1.00 89.00 86 ALA A N 1
ATOM 686 C CA . ALA A 1 86 ? 26.928 11.068 -20.347 1.00 89.00 86 ALA A CA 1
ATOM 687 C C . ALA A 1 86 ? 26.031 11.462 -19.156 1.00 89.00 86 ALA A C 1
ATOM 689 O O . ALA A 1 86 ? 26.309 11.075 -18.022 1.00 89.00 86 ALA A O 1
ATOM 690 N N . SER A 1 87 ? 24.931 12.186 -19.396 1.00 88.31 87 SER A N 1
ATOM 691 C CA . SER A 1 87 ? 24.028 12.652 -18.335 1.00 88.31 87 SER A CA 1
ATOM 692 C C . SER A 1 87 ? 23.072 11.581 -17.791 1.00 88.31 87 SER A C 1
ATOM 694 O O . SER A 1 87 ? 22.515 11.773 -16.707 1.00 88.31 87 SER A O 1
ATOM 696 N N . VAL A 1 88 ? 22.919 10.435 -18.472 1.00 82.25 88 VAL A N 1
ATOM 697 C CA . VAL A 1 88 ? 21.971 9.362 -18.102 1.00 82.25 88 VAL A CA 1
ATOM 698 C C . VAL A 1 88 ? 22.144 8.910 -16.652 1.00 82.25 88 VAL A C 1
ATOM 700 O O . VAL A 1 88 ? 21.157 8.724 -15.941 1.00 82.25 88 VAL A O 1
ATOM 703 N N . ARG A 1 89 ? 23.390 8.755 -16.184 1.00 80.75 89 ARG A N 1
ATOM 704 C CA . ARG A 1 89 ? 23.668 8.296 -14.814 1.00 80.75 89 ARG A CA 1
ATOM 705 C C . ARG A 1 89 ? 23.109 9.262 -13.768 1.00 80.75 89 ARG A C 1
ATOM 707 O O . ARG A 1 89 ? 22.458 8.825 -12.823 1.00 80.75 89 ARG A O 1
ATOM 714 N N . ASN A 1 90 ? 23.319 10.562 -13.966 1.00 85.06 90 ASN A N 1
ATOM 715 C CA . ASN A 1 90 ? 22.831 11.593 -13.052 1.00 85.06 90 ASN A CA 1
ATOM 716 C C . ASN A 1 90 ? 21.304 11.701 -13.102 1.00 85.06 90 ASN A C 1
ATOM 718 O O . ASN A 1 90 ? 20.667 11.785 -12.058 1.00 85.06 90 ASN A O 1
ATOM 722 N N . GLN A 1 91 ? 20.708 11.635 -14.296 1.00 79.94 91 GLN A N 1
ATOM 723 C CA . GLN A 1 91 ? 19.250 11.664 -14.453 1.00 79.94 91 GLN A CA 1
ATOM 724 C C . GLN A 1 91 ? 18.575 10.491 -13.733 1.00 79.94 91 GLN A C 1
ATOM 726 O O . GLN A 1 91 ? 17.584 10.692 -13.035 1.00 79.94 91 GLN A O 1
ATOM 731 N N . ARG A 1 92 ? 19.146 9.284 -13.836 1.00 79.06 92 ARG A N 1
ATOM 732 C CA . ARG A 1 92 ? 18.660 8.110 -13.098 1.00 79.06 92 ARG A CA 1
ATOM 733 C C . ARG A 1 92 ? 18.785 8.291 -11.589 1.00 79.06 92 ARG A C 1
ATOM 735 O O . ARG A 1 92 ? 17.825 8.020 -10.885 1.00 79.06 92 ARG A O 1
ATOM 742 N N . ALA A 1 93 ? 19.912 8.804 -11.093 1.00 78.38 93 ALA A N 1
ATOM 743 C CA . ALA A 1 93 ? 20.086 9.059 -9.661 1.00 78.38 93 ALA A CA 1
ATOM 744 C C . ALA A 1 93 ? 19.053 10.065 -9.117 1.00 78.38 93 ALA A C 1
ATOM 746 O O . ALA A 1 93 ? 18.436 9.823 -8.081 1.00 78.38 93 ALA A O 1
ATOM 747 N N . VAL A 1 94 ? 18.814 11.162 -9.844 1.00 82.81 94 VAL A N 1
ATOM 748 C CA . VAL A 1 94 ? 17.790 12.160 -9.487 1.00 82.81 94 VAL A CA 1
ATOM 749 C C . VAL A 1 94 ? 16.392 11.543 -9.498 1.00 82.81 94 VAL A C 1
ATOM 751 O O . VAL A 1 94 ? 15.619 11.770 -8.570 1.00 82.81 94 VAL A O 1
ATOM 754 N N . PHE A 1 95 ? 16.075 10.735 -10.512 1.00 76.81 95 PHE A N 1
ATOM 755 C CA . PHE A 1 95 ? 14.800 10.027 -10.590 1.00 76.81 95 PHE A CA 1
ATOM 756 C C . PHE A 1 95 ? 14.608 9.067 -9.410 1.00 76.81 95 PHE A C 1
ATOM 758 O O . PHE A 1 95 ? 13.579 9.141 -8.747 1.00 76.81 95 PHE A O 1
ATOM 765 N N . CYS A 1 96 ? 15.604 8.237 -9.086 1.00 75.12 96 CYS A N 1
ATOM 766 C CA . CYS A 1 96 ? 15.537 7.313 -7.951 1.00 75.12 96 CYS A CA 1
ATOM 767 C C . CYS A 1 96 ? 15.319 8.052 -6.623 1.00 75.12 96 CYS A C 1
ATOM 769 O O . CYS A 1 96 ? 14.466 7.653 -5.833 1.00 75.12 96 CYS A O 1
ATOM 771 N N . ASN A 1 97 ? 16.030 9.162 -6.394 1.00 80.12 97 ASN A N 1
ATOM 772 C CA . ASN A 1 97 ? 15.844 9.981 -5.194 1.00 80.12 97 ASN A CA 1
ATOM 773 C C . ASN A 1 97 ? 14.429 10.567 -5.122 1.00 80.12 97 ASN A C 1
ATOM 775 O O . ASN A 1 97 ? 13.785 10.486 -4.079 1.00 80.12 97 ASN A O 1
ATOM 779 N N . ARG A 1 98 ? 13.916 11.097 -6.240 1.00 80.62 98 ARG A N 1
ATOM 780 C CA . ARG A 1 98 ? 12.538 11.595 -6.328 1.00 80.62 98 ARG A CA 1
ATOM 781 C C . ARG A 1 98 ? 11.532 10.491 -6.005 1.00 80.62 98 ARG A C 1
ATOM 783 O O . ARG A 1 98 ? 10.616 10.724 -5.224 1.00 80.62 98 ARG A O 1
ATOM 790 N N . MET A 1 99 ? 11.711 9.298 -6.570 1.00 75.06 99 MET A N 1
ATOM 791 C CA . MET A 1 99 ? 10.829 8.157 -6.312 1.00 75.06 99 MET A CA 1
ATOM 792 C C . MET A 1 99 ? 10.871 7.720 -4.848 1.00 75.06 99 MET A C 1
ATOM 794 O O . MET A 1 99 ? 9.819 7.445 -4.277 1.00 75.06 99 MET A O 1
ATOM 798 N N . LYS A 1 100 ? 12.048 7.731 -4.212 1.00 76.50 100 LYS A N 1
ATOM 799 C CA . LYS A 1 100 ? 12.181 7.466 -2.775 1.00 76.50 100 LYS A CA 1
ATOM 800 C C . LYS A 1 100 ? 11.369 8.464 -1.944 1.00 76.50 100 LYS A C 1
ATOM 802 O O . LYS A 1 100 ? 10.557 8.041 -1.130 1.00 76.50 100 LYS A O 1
ATOM 807 N N . SER A 1 101 ? 11.503 9.762 -2.215 1.00 82.44 101 SER A N 1
ATOM 808 C CA . SER A 1 101 ? 10.728 10.797 -1.518 1.00 82.44 101 SER A CA 1
ATOM 809 C C . SER A 1 101 ? 9.219 10.660 -1.743 1.00 82.44 101 SER A C 1
ATOM 811 O O . SER A 1 101 ? 8.436 10.875 -0.823 1.00 82.44 101 SER A O 1
ATOM 813 N N . VAL A 1 102 ? 8.792 10.278 -2.953 1.00 74.62 102 VAL A N 1
ATOM 814 C CA . VAL A 1 102 ? 7.373 10.013 -3.243 1.00 74.62 102 VAL A CA 1
ATOM 815 C C . VAL A 1 102 ? 6.865 8.814 -2.440 1.00 74.62 102 VAL A C 1
ATOM 817 O O . VAL A 1 102 ? 5.778 8.898 -1.874 1.00 74.62 102 VAL A O 1
ATOM 820 N N . ARG A 1 103 ? 7.640 7.725 -2.351 1.00 74.56 103 ARG A N 1
ATOM 821 C CA . ARG A 1 103 ? 7.285 6.540 -1.550 1.00 74.56 103 ARG A CA 1
ATOM 822 C C . ARG A 1 103 ? 7.176 6.877 -0.062 1.00 74.56 103 ARG A C 1
ATOM 824 O O . ARG A 1 103 ? 6.171 6.553 0.556 1.00 74.56 103 ARG A O 1
ATOM 831 N N . GLU A 1 104 ? 8.155 7.587 0.493 1.00 80.69 104 GLU A N 1
ATOM 832 C CA . GLU A 1 104 ? 8.137 8.029 1.896 1.00 80.69 104 GLU A CA 1
ATOM 833 C C . GLU A 1 104 ? 6.920 8.918 2.198 1.00 80.69 104 GLU A C 1
ATOM 835 O O . GLU A 1 104 ? 6.244 8.725 3.206 1.00 80.69 104 GLU A O 1
ATOM 840 N N . ALA A 1 105 ? 6.585 9.845 1.294 1.00 83.50 105 ALA A N 1
ATOM 841 C CA . ALA A 1 105 ? 5.411 10.701 1.442 1.00 83.50 105 ALA A CA 1
ATOM 842 C C . ALA A 1 105 ? 4.086 9.921 1.386 1.00 83.50 105 ALA A C 1
ATOM 844 O O . ALA A 1 105 ? 3.148 10.272 2.102 1.00 83.50 105 ALA A O 1
ATOM 845 N N . ARG A 1 106 ? 3.992 8.876 0.552 1.00 73.25 106 ARG A N 1
ATOM 846 C CA . ARG A 1 106 ? 2.819 7.983 0.509 1.00 73.25 106 ARG A CA 1
ATOM 847 C C . ARG A 1 106 ? 2.679 7.201 1.810 1.00 73.25 106 ARG A C 1
ATOM 849 O O . ARG A 1 106 ? 1.613 7.235 2.416 1.00 73.25 106 ARG A O 1
ATOM 856 N N . LEU A 1 107 ? 3.772 6.603 2.284 1.00 73.50 107 LEU A N 1
ATOM 857 C CA . LEU A 1 107 ? 3.786 5.850 3.536 1.00 73.50 107 LEU A CA 1
ATOM 858 C C . LEU A 1 107 ? 3.383 6.724 4.730 1.00 73.50 107 LEU A C 1
ATOM 860 O O . LEU A 1 107 ? 2.630 6.282 5.593 1.00 73.50 107 LEU A O 1
ATOM 864 N N . GLN A 1 108 ? 3.854 7.972 4.778 1.00 81.81 108 GLN A N 1
ATOM 865 C CA . GLN A 1 108 ? 3.477 8.887 5.852 1.00 81.81 108 GLN A CA 1
ATOM 866 C C . GLN A 1 108 ? 1.988 9.241 5.808 1.00 81.81 108 GLN A C 1
ATOM 868 O O . GLN A 1 108 ? 1.324 9.166 6.835 1.00 81.81 108 GLN A O 1
ATOM 873 N N . ARG A 1 109 ? 1.438 9.554 4.625 1.00 82.06 109 ARG A N 1
ATOM 874 C CA . ARG A 1 109 ? -0.004 9.826 4.483 1.00 82.06 109 ARG A CA 1
ATOM 875 C C . ARG A 1 109 ? -0.863 8.646 4.923 1.00 82.06 109 ARG A C 1
ATOM 877 O O . ARG A 1 109 ? -1.905 8.862 5.531 1.00 82.06 109 ARG A O 1
ATOM 884 N N . MET A 1 110 ? -0.423 7.425 4.628 1.00 66.94 110 MET A N 1
ATOM 885 C CA . MET A 1 110 ? -1.110 6.210 5.058 1.00 66.94 110 MET A CA 1
ATOM 886 C C . MET A 1 110 ? -1.136 6.098 6.585 1.00 66.94 110 MET A C 1
ATOM 888 O O . MET A 1 110 ? -2.200 5.890 7.158 1.00 66.94 110 MET A O 1
ATOM 892 N N . LYS A 1 111 ? 0.006 6.316 7.252 1.00 78.06 111 LYS A N 1
ATOM 893 C CA . LYS A 1 111 ? 0.079 6.328 8.722 1.00 78.06 111 LYS A CA 1
ATOM 894 C C . LYS A 1 111 ? -0.826 7.393 9.331 1.00 78.06 111 LYS A C 1
ATOM 896 O O . LYS A 1 111 ? -1.631 7.075 10.196 1.00 78.06 111 LYS A O 1
ATOM 901 N N . ASP A 1 112 ? -0.757 8.621 8.821 1.00 84.62 112 ASP A N 1
ATOM 902 C CA . ASP A 1 112 ? -1.576 9.730 9.318 1.00 84.62 112 ASP A CA 1
ATOM 903 C C . ASP A 1 112 ? -3.084 9.424 9.181 1.00 84.62 112 ASP A C 1
ATOM 905 O O . ASP A 1 112 ? -3.887 9.781 10.045 1.00 84.62 112 ASP A O 1
ATOM 909 N N . LYS A 1 113 ? -3.480 8.740 8.099 1.00 78.19 113 LYS A N 1
ATOM 910 C CA . LYS A 1 113 ? -4.864 8.306 7.860 1.00 78.19 113 LYS A CA 1
ATOM 911 C C . LYS A 1 113 ? -5.287 7.185 8.814 1.00 78.19 113 LYS A C 1
ATOM 913 O O . LYS A 1 113 ? -6.388 7.254 9.360 1.00 78.19 113 LYS A O 1
ATOM 918 N N . MET A 1 114 ? -4.422 6.195 9.037 1.00 71.44 114 MET A N 1
ATOM 919 C CA . MET A 1 114 ? -4.659 5.106 9.987 1.00 71.44 114 MET A CA 1
ATOM 920 C C . MET A 1 114 ? -4.834 5.655 11.408 1.00 71.44 114 MET A C 1
ATOM 922 O O . MET A 1 114 ? -5.804 5.324 12.088 1.00 71.44 114 MET A O 1
ATOM 926 N N . ASP A 1 115 ? -3.952 6.561 11.832 1.00 82.94 115 ASP A N 1
ATOM 927 C CA . ASP A 1 115 ? -4.023 7.208 13.144 1.00 82.94 115 ASP A CA 1
ATOM 928 C C . ASP A 1 115 ? -5.323 8.011 13.298 1.00 82.94 115 ASP A C 1
ATOM 930 O O . ASP A 1 115 ? -6.027 7.881 14.302 1.00 82.94 115 ASP A O 1
ATOM 934 N N . TYR A 1 116 ? -5.712 8.772 12.270 1.00 86.75 116 TYR A N 1
ATOM 935 C CA . TYR A 1 116 ? -6.986 9.493 12.252 1.00 86.75 116 TYR A CA 1
ATOM 936 C C . TYR A 1 116 ? -8.202 8.560 12.389 1.00 86.75 116 TYR A C 1
ATOM 938 O O . TYR A 1 116 ? -9.133 8.856 13.146 1.00 86.75 116 TYR A O 1
ATOM 946 N N . ASN A 1 117 ? -8.208 7.435 11.670 1.00 75.94 117 ASN A N 1
ATOM 947 C CA . ASN A 1 117 ? -9.293 6.456 11.723 1.00 75.94 117 ASN A CA 1
ATOM 948 C C . ASN A 1 117 ? -9.371 5.774 13.093 1.00 75.94 117 ASN A C 1
ATOM 950 O O . ASN A 1 117 ? -10.456 5.707 13.669 1.00 75.94 117 ASN A O 1
ATOM 954 N N . ASN A 1 118 ? -8.231 5.358 13.649 1.00 78.75 118 ASN A N 1
ATOM 955 C CA . ASN A 1 118 ? -8.148 4.762 14.982 1.00 78.75 118 ASN A CA 1
ATOM 956 C C . ASN A 1 118 ? -8.654 5.729 16.060 1.00 78.75 118 ASN A C 1
ATOM 958 O O . ASN A 1 118 ? -9.433 5.350 16.935 1.00 78.75 118 ASN A O 1
ATOM 962 N N . GLU A 1 119 ? -8.269 7.008 15.987 1.00 87.81 119 GLU A N 1
ATOM 963 C CA . GLU A 1 119 ? -8.788 8.031 16.896 1.00 87.81 119 GLU A CA 1
ATOM 964 C C . GLU A 1 119 ? -10.304 8.203 16.779 1.00 87.81 119 GLU A C 1
ATOM 966 O O . GLU A 1 119 ? -10.986 8.429 17.783 1.00 87.81 119 GLU A O 1
ATOM 971 N N . LYS A 1 120 ? -10.836 8.153 15.556 1.00 84.69 120 LYS A N 1
ATOM 972 C CA . LYS A 1 120 ? -12.271 8.266 15.304 1.00 84.69 120 LYS A CA 1
ATOM 973 C C . LYS A 1 120 ? -13.024 7.062 15.871 1.00 84.69 120 LYS A C 1
ATOM 975 O O . LYS A 1 120 ? -14.003 7.264 16.586 1.00 84.69 120 LYS A O 1
ATOM 980 N N . GLU A 1 121 ? -12.553 5.845 15.617 1.00 78.81 121 GLU A N 1
ATOM 981 C CA . GLU A 1 121 ? -13.151 4.617 16.147 1.00 78.81 121 GLU A CA 1
ATOM 982 C C . GLU A 1 121 ? -13.122 4.606 17.678 1.00 78.81 121 GLU A C 1
ATOM 984 O O . GLU A 1 121 ? -14.139 4.352 18.325 1.00 78.81 121 GLU A O 1
ATOM 989 N N . GLN A 1 122 ? -11.995 4.992 18.282 1.00 78.56 122 GLN A N 1
ATOM 990 C CA . GLN A 1 122 ? -11.887 5.083 19.733 1.00 78.56 122 GLN A CA 1
ATOM 991 C C . GLN A 1 122 ? -12.889 6.091 20.316 1.00 78.56 122 GLN A C 1
ATOM 993 O O . GLN A 1 122 ? -13.527 5.798 21.330 1.00 78.56 122 GLN A O 1
ATOM 998 N N . LYS A 1 123 ? -13.072 7.254 19.670 1.00 84.12 123 LYS A N 1
ATOM 999 C CA . LYS A 1 123 ? -14.095 8.243 20.058 1.00 84.12 123 LYS A CA 1
ATOM 1000 C C . LYS A 1 123 ? -15.500 7.642 19.974 1.00 84.12 123 LYS A C 1
ATOM 1002 O O . LYS A 1 123 ? -16.255 7.744 20.939 1.00 84.12 123 LYS A O 1
ATOM 1007 N N . GLU A 1 124 ? -15.830 6.947 18.887 1.00 80.75 124 GLU A N 1
ATOM 1008 C CA . GLU A 1 124 ? -17.131 6.288 18.704 1.00 80.75 124 GLU A CA 1
ATOM 1009 C C . GLU A 1 124 ? -17.394 5.193 19.754 1.00 80.75 124 GLU A C 1
ATOM 1011 O O . GLU A 1 124 ? -18.492 5.128 20.316 1.00 80.75 124 GLU A O 1
ATOM 1016 N N . ILE A 1 125 ? -16.385 4.380 20.090 1.00 80.19 125 ILE A N 1
ATOM 1017 C CA . ILE A 1 125 ? -16.462 3.373 21.159 1.00 80.19 125 ILE A CA 1
ATOM 1018 C C . ILE A 1 125 ? -16.717 4.047 22.509 1.00 80.19 125 ILE A C 1
ATOM 1020 O O . ILE A 1 125 ? -17.606 3.619 23.253 1.00 80.19 125 ILE A O 1
ATOM 1024 N N . THR A 1 126 ? -15.975 5.112 22.831 1.00 81.00 126 THR A N 1
ATOM 1025 C CA . THR A 1 126 ? -16.166 5.843 24.092 1.00 81.00 126 THR A CA 1
ATOM 1026 C C . THR A 1 126 ? -17.543 6.495 24.171 1.00 81.00 126 THR A C 1
ATOM 1028 O O . THR A 1 126 ? -18.213 6.375 25.196 1.00 81.00 126 THR A O 1
ATOM 1031 N N . ASP A 1 127 ? -18.021 7.095 23.081 1.00 83.75 127 ASP A N 1
ATOM 1032 C CA . ASP A 1 127 ? -19.352 7.694 23.007 1.00 83.75 127 ASP A CA 1
ATOM 1033 C C . ASP A 1 127 ? -20.448 6.634 23.173 1.00 83.75 127 ASP A C 1
ATOM 1035 O O . ASP A 1 127 ? -21.422 6.848 23.900 1.00 83.75 127 ASP A O 1
ATOM 1039 N N . MET A 1 128 ? -20.289 5.460 22.551 1.00 82.75 128 MET A N 1
ATOM 1040 C CA . MET A 1 128 ? -21.214 4.339 22.720 1.00 82.75 128 MET A CA 1
ATOM 1041 C C . MET A 1 128 ? -21.225 3.833 24.168 1.00 82.75 128 MET A C 1
ATOM 1043 O O . MET A 1 128 ? -22.300 3.576 24.715 1.00 82.75 128 MET A O 1
ATOM 1047 N N . ALA A 1 129 ? -20.057 3.705 24.805 1.00 82.56 129 ALA A N 1
ATOM 1048 C CA . ALA A 1 129 ? -19.946 3.292 26.202 1.00 82.56 129 ALA A CA 1
ATOM 1049 C C . ALA A 1 129 ? -20.630 4.295 27.146 1.00 82.56 129 ALA A C 1
ATOM 1051 O O . ALA A 1 129 ? -21.404 3.887 28.012 1.00 82.56 129 ALA A O 1
ATOM 1052 N N . ILE A 1 130 ? -20.432 5.602 26.927 1.00 84.12 130 ILE A N 1
ATOM 1053 C CA . ILE A 1 130 ? -21.103 6.666 27.688 1.00 84.12 130 ILE A CA 1
ATOM 1054 C C . ILE A 1 130 ? -22.625 6.571 27.524 1.00 84.12 130 ILE A C 1
ATOM 1056 O O . ILE A 1 130 ? -23.350 6.615 28.516 1.00 84.12 130 ILE A O 1
ATOM 1060 N N . LYS A 1 131 ? -23.131 6.403 26.295 1.00 83.56 131 LYS A N 1
ATOM 1061 C CA . LYS A 1 131 ? -24.578 6.273 26.039 1.00 83.56 131 LYS A CA 1
ATOM 1062 C C . LYS A 1 131 ? -25.179 5.041 26.720 1.00 83.56 131 LYS A C 1
ATOM 1064 O O . LYS A 1 131 ? -26.261 5.138 27.298 1.00 83.56 131 LYS A O 1
ATOM 1069 N N . LYS A 1 132 ? -24.478 3.901 26.692 1.00 84.69 132 LYS A N 1
ATOM 1070 C CA . LYS A 1 132 ? -24.891 2.681 27.405 1.00 84.69 132 LYS A CA 1
ATOM 1071 C C . LYS A 1 132 ? -24.952 2.917 28.912 1.00 84.69 132 LYS A C 1
ATOM 1073 O O . LYS A 1 132 ? -25.975 2.612 29.514 1.00 84.69 132 LYS A O 1
ATOM 1078 N N . GLN A 1 133 ? -23.919 3.528 29.497 1.00 86.75 133 GLN A N 1
ATOM 1079 C CA . GLN A 1 133 ? -23.902 3.840 30.928 1.00 86.75 133 GLN A CA 1
ATOM 1080 C C . GLN A 1 133 ? -25.062 4.761 31.319 1.00 86.75 133 GLN A C 1
ATOM 1082 O O . GLN A 1 133 ? -25.780 4.466 32.264 1.00 86.75 133 GLN A O 1
ATOM 1087 N N . LEU A 1 134 ? -25.307 5.826 30.548 1.00 86.50 134 LEU A N 1
ATOM 1088 C CA . LEU A 1 134 ? -26.428 6.738 30.797 1.00 86.50 134 LEU A CA 1
ATOM 1089 C C . LEU A 1 134 ? -27.795 6.052 30.691 1.00 86.50 134 LEU A C 1
ATOM 1091 O O . LEU A 1 134 ? -28.739 6.507 31.326 1.00 86.50 134 LEU A O 1
ATOM 1095 N N . THR A 1 135 ? -27.913 4.988 29.893 1.00 85.12 135 THR A N 1
ATOM 1096 C CA . THR A 1 135 ? -29.146 4.193 29.794 1.00 85.12 135 THR A CA 1
ATOM 1097 C C . THR A 1 135 ? -29.340 3.342 31.049 1.00 85.12 135 THR A C 1
ATOM 1099 O O . THR A 1 135 ? -30.414 3.370 31.637 1.00 85.12 135 THR A O 1
ATOM 1102 N N . VAL A 1 136 ? -28.281 2.668 31.513 1.00 87.25 136 VAL A N 1
ATOM 1103 C CA . VAL A 1 136 ? -28.297 1.877 32.758 1.00 87.25 136 VAL A CA 1
ATOM 1104 C C . VAL A 1 136 ? -28.570 2.760 33.980 1.00 87.25 136 VAL A C 1
ATOM 1106 O O . VAL A 1 136 ? -29.369 2.396 34.838 1.00 87.25 136 VAL A O 1
ATOM 1109 N N . ASP A 1 137 ? -27.953 3.942 34.051 1.00 86.00 137 ASP A N 1
ATOM 1110 C CA . ASP A 1 137 ? -28.194 4.909 35.128 1.00 86.00 137 ASP A CA 1
ATOM 1111 C C . ASP A 1 137 ? -29.664 5.368 35.153 1.00 86.00 137 ASP A C 1
ATOM 1113 O O . ASP A 1 137 ? -30.212 5.635 36.217 1.00 86.00 137 ASP A O 1
ATOM 1117 N N . LEU A 1 138 ? -30.320 5.452 33.990 1.00 88.12 138 LEU A N 1
ATOM 1118 C CA . LEU A 1 138 ? -31.726 5.842 33.874 1.00 88.12 138 LEU A CA 1
ATOM 1119 C C . LEU A 1 138 ? -32.679 4.734 34.353 1.00 88.12 138 LEU A C 1
ATOM 1121 O O . LEU A 1 138 ? -33.691 5.023 34.990 1.00 88.12 138 LEU A O 1
ATOM 1125 N N . GLU A 1 139 ? -32.354 3.470 34.065 1.00 85.31 139 GLU A N 1
ATOM 1126 C CA . GLU A 1 139 ? -33.140 2.303 34.496 1.00 85.31 139 GLU A CA 1
ATOM 1127 C C . GLU A 1 139 ? -33.247 2.213 36.025 1.00 85.31 139 GLU A C 1
ATOM 1129 O O . GLU A 1 139 ? -34.291 1.816 36.542 1.00 85.31 139 GLU A O 1
ATOM 1134 N N . GLN A 1 140 ? -32.219 2.659 36.757 1.00 85.31 140 GLN A N 1
ATOM 1135 C CA . GLN A 1 140 ? -32.228 2.702 38.228 1.00 85.31 140 GLN A CA 1
ATOM 1136 C C . GLN A 1 140 ? -33.339 3.594 38.802 1.00 85.31 140 GLN A C 1
ATOM 1138 O O . GLN A 1 140 ? -33.770 3.377 39.932 1.00 85.31 140 GLN A O 1
ATOM 1143 N N . TYR A 1 141 ? -33.816 4.573 38.029 1.00 84.94 141 TYR A N 1
ATOM 1144 C CA . TYR A 1 141 ? -34.834 5.545 38.441 1.00 84.94 141 TYR A CA 1
ATOM 1145 C C . TYR A 1 141 ? -36.169 5.355 37.708 1.00 84.94 141 TYR A C 1
ATOM 1147 O O . TYR A 1 141 ? -36.933 6.307 37.543 1.00 84.94 141 TYR A O 1
ATOM 1155 N N . GLY A 1 142 ? -36.441 4.136 37.231 1.00 80.62 142 GLY A N 1
ATOM 1156 C CA . GLY A 1 142 ? -37.706 3.799 36.575 1.00 80.62 142 GLY A CA 1
ATOM 1157 C C . GLY A 1 142 ? -37.786 4.184 35.095 1.00 80.62 142 GLY A C 1
ATOM 1158 O O . GLY A 1 142 ? -38.861 4.095 34.510 1.00 80.62 142 GLY A O 1
ATOM 1159 N N . GLY A 1 143 ? -36.669 4.565 34.464 1.00 86.69 143 GLY A N 1
ATOM 1160 C CA . GLY A 1 143 ? -36.611 4.880 33.034 1.00 86.69 143 GLY A CA 1
ATOM 1161 C C . GLY A 1 143 ? -36.823 6.362 32.707 1.00 86.69 143 GLY A C 1
ATOM 1162 O O . GLY A 1 143 ? -36.573 7.244 33.525 1.00 86.69 143 GLY A O 1
ATOM 1163 N N . LEU A 1 144 ? -37.196 6.662 31.459 1.00 87.50 144 LEU A N 1
ATOM 1164 C CA . LEU A 1 144 ? -37.318 8.035 30.956 1.00 87.50 144 LEU A CA 1
ATOM 1165 C C . LEU A 1 144 ? -38.648 8.655 31.390 1.00 87.50 144 LEU A C 1
ATOM 1167 O O . LEU A 1 144 ? -39.695 8.148 31.019 1.00 87.50 144 LEU A O 1
ATOM 1171 N N . TRP A 1 145 ? -38.603 9.790 32.089 1.00 89.69 145 TRP A N 1
ATOM 1172 C CA . TRP A 1 145 ? -39.821 10.514 32.473 1.00 89.69 145 TRP A CA 1
ATOM 1173 C C . TRP A 1 145 ? -40.294 11.368 31.301 1.00 89.69 145 TRP A C 1
ATOM 1175 O O . TRP A 1 145 ? -39.579 12.282 30.909 1.00 89.69 145 TRP A O 1
ATOM 1185 N N . GLU A 1 146 ? -41.450 11.111 30.710 1.00 80.25 146 GLU A N 1
ATOM 1186 C CA . GLU A 1 146 ? -41.890 11.744 29.460 1.00 80.25 146 GLU A CA 1
ATOM 1187 C C . GLU A 1 146 ? -42.745 12.998 29.670 1.00 80.25 146 GLU A C 1
ATOM 1189 O O . GLU A 1 146 ? -42.898 13.804 28.746 1.00 80.25 146 GLU A O 1
ATOM 1194 N N . THR A 1 147 ? -43.278 13.207 30.877 1.00 84.31 147 THR A N 1
ATOM 1195 C CA . THR A 1 147 ? -44.176 14.334 31.169 1.00 84.31 147 THR A CA 1
ATOM 1196 C C . THR A 1 147 ? -43.806 15.081 32.444 1.00 84.31 147 THR A C 1
ATOM 1198 O O . THR A 1 147 ? -43.232 14.525 33.372 1.00 84.31 147 THR A O 1
ATOM 1201 N N . ALA A 1 148 ? -44.188 16.360 32.529 1.00 83.81 148 ALA A N 1
ATOM 1202 C CA . ALA A 1 148 ? -43.957 17.167 33.729 1.00 83.81 148 ALA A CA 1
ATOM 1203 C C . ALA A 1 148 ? -44.680 16.626 34.979 1.00 83.81 148 ALA A C 1
ATOM 1205 O O . ALA A 1 148 ? -44.186 16.847 36.078 1.00 83.81 148 ALA A O 1
ATOM 1206 N N . MET A 1 149 ? -45.810 15.927 34.803 1.00 81.25 149 MET A N 1
ATOM 1207 C CA . MET A 1 149 ? -46.543 15.266 35.891 1.00 81.25 149 MET A CA 1
ATOM 1208 C C . MET A 1 149 ? -45.784 14.046 36.410 1.00 81.25 149 MET A C 1
ATOM 1210 O O . MET A 1 149 ? -45.624 13.889 37.611 1.00 81.25 149 MET A O 1
ATOM 1214 N N . GLU A 1 150 ? -45.244 13.236 35.502 1.00 84.50 150 GLU A N 1
ATOM 1215 C CA . GLU A 1 150 ? -44.427 12.075 35.856 1.00 84.50 150 GLU A CA 1
ATOM 1216 C C . GLU A 1 150 ? -43.144 12.484 36.588 1.00 84.50 150 GLU A C 1
ATOM 1218 O O . GLU A 1 150 ? -42.734 11.817 37.530 1.00 84.50 150 GLU A O 1
ATOM 1223 N N . VAL A 1 151 ? -42.546 13.628 36.226 1.00 86.19 151 VAL A N 1
ATOM 1224 C CA . VAL A 1 151 ? -41.425 14.198 36.992 1.00 86.19 151 VAL A CA 1
ATOM 1225 C C . VAL A 1 151 ? -41.822 14.469 38.447 1.00 86.19 151 VAL A C 1
ATOM 1227 O O . VAL A 1 151 ? -41.043 14.163 39.342 1.00 86.19 151 VAL A O 1
ATOM 1230 N N . ASP A 1 152 ? -43.007 15.032 38.695 1.00 86.06 152 ASP A N 1
ATOM 1231 C CA . ASP A 1 152 ? -43.474 15.314 40.058 1.00 86.06 152 ASP A CA 1
ATOM 1232 C C . ASP A 1 152 ? -43.759 14.028 40.842 1.00 86.06 152 ASP A C 1
ATOM 1234 O O . ASP A 1 152 ? -43.274 13.873 41.962 1.00 86.06 152 ASP A O 1
ATOM 1238 N N . GLU A 1 153 ? -44.450 13.070 40.224 1.00 85.88 153 GLU A N 1
ATOM 1239 C CA . GLU A 1 153 ? -44.771 11.776 40.837 1.00 85.88 153 GLU A CA 1
ATOM 1240 C C . GLU A 1 153 ? -43.513 10.976 41.208 1.00 85.88 153 GLU A C 1
ATOM 1242 O O . GLU A 1 153 ? -43.431 10.417 42.302 1.00 85.88 153 GLU A O 1
ATOM 1247 N N . GLN A 1 154 ? -42.511 10.942 40.327 1.00 85.69 154 GLN A N 1
ATOM 1248 C CA . GLN A 1 154 ? -41.267 10.208 40.568 1.00 85.69 154 GLN A CA 1
ATOM 1249 C C . GLN A 1 154 ? -40.383 10.899 41.613 1.00 85.69 154 GLN A C 1
ATOM 1251 O O . GLN A 1 154 ? -39.713 10.235 42.400 1.00 85.69 154 GLN A O 1
ATOM 1256 N N . ILE A 1 155 ? -40.405 12.233 41.684 1.00 86.94 155 ILE A N 1
ATOM 1257 C CA . ILE A 1 155 ? -39.662 12.985 42.705 1.00 86.94 155 ILE A CA 1
ATOM 1258 C C . ILE A 1 155 ? -40.281 12.826 44.094 1.00 86.94 155 ILE A C 1
ATOM 1260 O O . ILE A 1 155 ? -39.540 12.790 45.074 1.00 86.94 155 ILE A O 1
ATOM 1264 N N . GLU A 1 156 ? -41.606 12.725 44.207 1.00 86.94 156 GLU A N 1
ATOM 1265 C CA . GLU A 1 156 ? -42.275 12.467 45.490 1.00 86.94 156 GLU A CA 1
ATOM 1266 C C . GLU A 1 156 ? -41.990 11.059 46.032 1.00 86.94 156 GLU A C 1
ATOM 1268 O O . GLU A 1 156 ? -41.957 10.868 47.247 1.00 86.94 156 GLU A O 1
ATOM 1273 N N . GLN A 1 157 ? -41.746 10.088 45.147 1.00 86.06 157 GLN A N 1
ATOM 1274 C CA . GLN A 1 157 ? -41.464 8.694 45.511 1.00 86.06 157 GLN A CA 1
ATOM 1275 C C . GLN A 1 157 ? -39.996 8.429 45.877 1.00 86.06 157 GLN A C 1
ATOM 1277 O O . GLN A 1 157 ? -39.705 7.426 46.529 1.00 86.06 157 GLN A O 1
ATOM 1282 N N . LEU A 1 158 ? -39.071 9.296 45.461 1.00 86.69 158 LEU A N 1
ATOM 1283 C CA . LEU A 1 158 ? -37.634 9.126 45.679 1.00 86.69 158 LEU A CA 1
ATOM 1284 C C . LEU A 1 158 ? -37.162 9.734 47.008 1.00 86.69 158 LEU A C 1
ATOM 1286 O O . LEU A 1 158 ? -37.595 10.815 47.413 1.00 86.69 158 LEU A O 1
ATOM 1290 N N . ASP A 1 159 ? -36.185 9.081 47.637 1.00 86.19 159 ASP A N 1
ATOM 1291 C CA . ASP A 1 159 ? -35.476 9.617 48.803 1.00 86.19 159 ASP A CA 1
ATOM 1292 C C . ASP A 1 159 ? -34.709 10.903 48.451 1.00 86.19 159 ASP A C 1
ATOM 1294 O O . ASP A 1 159 ? -34.159 11.031 47.352 1.00 86.19 159 ASP A O 1
ATOM 1298 N N . GLU A 1 160 ? -34.618 11.849 49.395 1.00 81.06 160 GLU A N 1
ATOM 1299 C CA . GLU A 1 160 ? -33.968 13.160 49.190 1.00 81.06 160 GLU A CA 1
ATOM 1300 C C . GLU A 1 160 ? -32.543 13.063 48.624 1.00 81.06 160 GLU A C 1
ATOM 1302 O O . GLU A 1 160 ? -32.165 13.826 47.731 1.00 81.06 160 GLU A O 1
ATOM 1307 N N . ASP A 1 161 ? -31.774 12.066 49.062 1.00 81.38 161 ASP A N 1
ATOM 1308 C CA . ASP A 1 161 ? -30.398 11.860 48.608 1.00 81.38 161 ASP A CA 1
ATOM 1309 C C . ASP A 1 161 ? -30.312 11.428 47.128 1.00 81.38 161 ASP A C 1
ATOM 1311 O O . ASP A 1 161 ? -29.309 11.685 46.454 1.00 81.38 161 ASP A O 1
ATOM 1315 N N . LEU A 1 162 ? -31.375 10.820 46.586 1.00 85.81 162 LEU A N 1
ATOM 1316 C CA . LEU A 1 162 ? -31.428 10.279 45.223 1.00 85.81 162 LEU A CA 1
ATOM 1317 C C . LEU A 1 162 ? -32.072 11.232 44.209 1.00 85.81 162 LEU A C 1
ATOM 1319 O O . LEU A 1 162 ? -31.770 11.138 43.016 1.00 85.81 162 LEU A O 1
ATOM 1323 N N . LYS A 1 163 ? -32.892 12.194 44.655 1.00 85.75 163 LYS A N 1
ATOM 1324 C CA . LYS A 1 163 ? -33.594 13.153 43.776 1.00 85.75 163 LYS A CA 1
ATOM 1325 C C . LYS A 1 163 ? -32.639 13.914 42.859 1.00 85.75 163 LYS A C 1
ATOM 1327 O O . LYS A 1 163 ? -32.860 14.014 41.653 1.00 85.75 163 LYS A O 1
ATOM 1332 N N . SER A 1 164 ? -31.538 14.421 43.417 1.00 84.94 164 SER A N 1
ATOM 1333 C CA . SER A 1 164 ? -30.545 15.179 42.646 1.00 84.94 164 SER A CA 1
ATOM 1334 C C . SER A 1 164 ? -29.871 14.330 41.558 1.00 84.94 164 SER A C 1
ATOM 1336 O O . SER A 1 164 ? -29.672 14.800 40.436 1.00 84.94 164 SER A O 1
ATOM 1338 N N . ALA A 1 165 ? -29.560 13.068 41.864 1.00 86.62 165 ALA A N 1
ATOM 1339 C CA . ALA A 1 165 ? -28.913 12.141 40.943 1.00 86.62 165 ALA A CA 1
ATOM 1340 C C . ALA A 1 165 ? -29.863 11.713 39.814 1.00 86.62 165 ALA A C 1
ATOM 1342 O O . ALA A 1 165 ? -29.469 11.756 38.645 1.00 86.62 165 ALA A O 1
ATOM 1343 N N . ALA A 1 166 ? -31.122 11.414 40.148 1.00 87.12 166 ALA A N 1
ATOM 1344 C CA . ALA A 1 166 ? -32.155 11.041 39.187 1.00 87.12 166 ALA A CA 1
ATOM 1345 C C . ALA A 1 166 ? -32.398 12.149 38.150 1.00 87.12 166 ALA A C 1
ATOM 1347 O O . ALA A 1 166 ? -32.330 11.911 36.943 1.00 87.12 166 ALA A O 1
ATOM 1348 N N . VAL A 1 167 ? -32.571 13.401 38.592 1.00 87.62 167 VAL A N 1
ATOM 1349 C CA . VAL A 1 167 ? -32.800 14.537 37.681 1.00 87.62 167 VAL A CA 1
ATOM 1350 C C . VAL A 1 167 ? -31.569 14.814 36.802 1.00 87.62 167 VAL A C 1
ATOM 1352 O O . VAL A 1 167 ? -31.697 15.120 35.613 1.00 87.62 167 VAL A O 1
ATOM 1355 N N . ILE A 1 168 ? -30.355 14.652 37.339 1.00 87.56 168 ILE A N 1
ATOM 1356 C CA . ILE A 1 168 ? -29.112 14.769 36.560 1.00 87.56 168 ILE A CA 1
ATOM 1357 C C . ILE A 1 168 ? -29.024 13.681 35.479 1.00 87.56 168 ILE A C 1
ATOM 1359 O O . ILE A 1 168 ? -28.627 13.990 34.349 1.00 87.56 168 ILE A O 1
ATOM 1363 N N . ALA A 1 169 ? -29.392 12.437 35.793 1.00 88.50 169 ALA A N 1
ATOM 1364 C CA . ALA A 1 169 ? -29.425 11.341 34.826 1.00 88.50 169 ALA A CA 1
ATOM 1365 C C . ALA A 1 169 ? -30.404 11.648 33.677 1.00 88.50 169 ALA A C 1
ATOM 1367 O O . ALA A 1 169 ? -30.023 11.566 32.508 1.00 88.50 169 ALA A O 1
ATOM 1368 N N . GLN A 1 170 ? -31.606 12.144 33.996 1.00 88.94 170 GLN A N 1
ATOM 1369 C CA . GLN A 1 170 ? -32.627 12.547 33.017 1.00 88.94 170 GLN A CA 1
ATOM 1370 C C . GLN A 1 170 ? -32.154 13.658 32.062 1.00 88.94 170 GLN A C 1
ATOM 1372 O O . GLN A 1 170 ? -32.426 13.606 30.856 1.00 88.94 170 GLN A O 1
ATOM 1377 N N . LEU A 1 171 ? -31.437 14.666 32.575 1.00 88.31 171 LEU A N 1
ATOM 1378 C CA . LEU A 1 171 ? -30.890 15.769 31.773 1.00 88.31 171 LEU A CA 1
ATOM 1379 C C . LEU A 1 171 ? -29.720 15.315 30.887 1.00 88.31 171 LEU A C 1
ATOM 1381 O O . LEU A 1 171 ? -29.651 15.679 29.709 1.00 88.31 171 LEU A O 1
ATOM 1385 N N . LYS A 1 172 ? -28.809 14.492 31.424 1.00 87.44 172 LYS A N 1
ATOM 1386 C CA . LYS A 1 172 ? -27.685 13.930 30.658 1.00 87.44 172 LYS A CA 1
ATOM 1387 C C . LYS A 1 172 ? -28.170 13.011 29.541 1.00 87.44 172 LYS A C 1
ATOM 1389 O O . LYS A 1 172 ? -27.668 13.115 28.424 1.00 87.44 172 LYS A O 1
ATOM 1394 N N . PHE A 1 173 ? -29.164 12.169 29.809 1.00 88.06 173 PHE A N 1
ATOM 1395 C CA . PHE A 1 173 ? -29.748 11.278 28.809 1.00 88.06 173 PHE A CA 1
ATOM 1396 C C . PHE A 1 173 ? -30.359 12.065 27.640 1.00 88.06 173 PHE A C 1
ATOM 1398 O O . PHE A 1 173 ? -30.032 11.821 26.479 1.00 88.06 173 PHE A O 1
ATOM 1405 N N . ARG A 1 174 ? -31.151 13.105 27.928 1.00 86.00 174 ARG A N 1
ATOM 1406 C CA . ARG A 1 174 ? -31.716 14.004 26.903 1.00 86.00 174 ARG A CA 1
ATOM 1407 C C . ARG A 1 174 ? -30.657 14.689 26.047 1.00 86.00 174 ARG A C 1
ATOM 1409 O O . ARG A 1 174 ? -30.822 14.829 24.838 1.00 86.00 174 ARG A O 1
ATOM 1416 N N . ARG A 1 175 ? -29.552 15.099 26.665 1.00 84.69 175 ARG A N 1
ATOM 1417 C CA . ARG A 1 175 ? -28.457 15.785 25.977 1.00 84.69 175 ARG A CA 1
ATOM 1418 C C . ARG A 1 175 ? -27.617 14.850 25.108 1.00 84.69 175 ARG A C 1
ATOM 1420 O O . ARG A 1 175 ? -27.329 15.188 23.965 1.00 84.69 175 ARG A O 1
ATOM 1427 N N . PHE A 1 176 ? -27.180 13.719 25.656 1.00 81.81 176 PHE A N 1
ATOM 1428 C CA . PHE A 1 176 ? -26.164 12.869 25.028 1.00 81.81 176 PHE A CA 1
ATOM 1429 C C . PHE A 1 176 ? -26.747 11.670 24.272 1.00 81.81 176 PHE A C 1
ATOM 1431 O O . PHE A 1 176 ? -26.142 11.230 23.297 1.00 81.81 176 PHE A O 1
ATOM 1438 N N . VAL A 1 177 ? -27.915 11.159 24.680 1.00 83.81 177 VAL A N 1
ATOM 1439 C CA . VAL A 1 177 ? -28.584 10.018 24.031 1.00 83.81 177 VAL A CA 1
ATOM 1440 C C . VAL A 1 177 ? -29.662 10.494 23.057 1.00 83.81 177 VAL A C 1
ATOM 1442 O O . VAL A 1 177 ? -29.634 10.097 21.898 1.00 83.81 177 VAL A O 1
ATOM 1445 N N . LEU A 1 178 ? -30.557 11.397 23.483 1.00 82.62 178 LEU A N 1
ATOM 1446 C CA . LEU A 1 178 ? -31.616 11.954 22.616 1.00 82.62 178 LEU A CA 1
ATOM 1447 C C . LEU A 1 178 ? -31.150 13.139 21.753 1.00 82.62 178 LEU A C 1
ATOM 1449 O O . LEU A 1 178 ? -31.929 13.671 20.965 1.00 82.62 178 LEU A O 1
ATOM 1453 N N . CYS A 1 179 ? -29.892 13.564 21.906 1.00 80.69 179 CYS A N 1
ATOM 1454 C CA . CYS A 1 179 ? -29.279 14.659 21.151 1.00 80.69 179 CYS A CA 1
ATOM 1455 C C . CYS A 1 179 ? -30.099 15.967 21.162 1.00 80.69 179 CYS A C 1
ATOM 1457 O O . CYS A 1 179 ? -30.087 16.724 20.188 1.00 80.69 179 CYS A O 1
ATOM 1459 N N . MET A 1 180 ? -30.804 16.262 22.263 1.00 82.88 180 MET A N 1
ATOM 1460 C CA . MET A 1 180 ? -31.544 17.516 22.402 1.00 82.88 180 MET A CA 1
ATOM 1461 C C . MET A 1 180 ? -30.579 18.705 22.400 1.00 82.88 180 MET A C 1
ATOM 1463 O O . MET A 1 180 ? -29.556 18.707 23.094 1.00 82.88 180 MET A O 1
ATOM 1467 N N . LYS A 1 181 ? -30.915 19.748 21.634 1.00 79.94 181 LYS A N 1
ATOM 1468 C CA . LYS A 1 181 ? -30.123 20.982 21.603 1.00 79.94 181 LYS A CA 1
ATOM 1469 C C . LYS A 1 181 ? -30.144 21.635 22.983 1.00 79.94 181 LYS A C 1
ATOM 1471 O O . LYS A 1 181 ? -31.203 21.858 23.561 1.00 79.94 181 LYS A O 1
ATOM 1476 N N . ASN A 1 182 ? -28.965 21.968 23.503 1.00 82.31 182 ASN A N 1
ATOM 1477 C CA . ASN A 1 182 ? -28.822 22.641 24.792 1.00 82.31 182 ASN A CA 1
ATOM 1478 C C . ASN A 1 182 ? -29.070 24.150 24.656 1.00 82.31 182 ASN A C 1
ATOM 1480 O O . ASN A 1 182 ? -28.164 24.969 24.821 1.00 82.31 182 ASN A O 1
ATOM 1484 N N . GLU A 1 183 ? -30.294 24.513 24.296 1.00 78.50 183 GLU A N 1
ATOM 1485 C CA . GLU A 1 183 ? -30.709 25.905 24.184 1.00 78.50 183 GLU A CA 1
ATOM 1486 C C . GLU A 1 183 ? -30.647 26.565 25.569 1.00 78.50 183 GLU A C 1
ATOM 1488 O O . GLU A 1 183 ? -31.124 26.017 26.561 1.00 78.50 183 GLU A O 1
ATOM 1493 N N . ASN A 1 184 ? -29.988 27.725 25.659 1.00 74.62 184 ASN A N 1
ATOM 1494 C CA . ASN A 1 184 ? -29.817 28.507 26.893 1.00 74.62 184 ASN A CA 1
ATOM 1495 C C . ASN A 1 184 ? -29.142 27.776 28.074 1.00 74.62 184 ASN A C 1
ATOM 1497 O O . ASN A 1 184 ? -29.177 28.266 29.203 1.00 74.62 184 ASN A O 1
ATOM 1501 N N . GLY A 1 185 ? -28.494 26.630 27.837 1.00 77.94 185 GLY A N 1
ATOM 1502 C CA . GLY A 1 185 ? -27.811 25.874 28.889 1.00 77.94 185 GLY A CA 1
ATOM 1503 C C . GLY A 1 185 ? -28.744 25.112 29.837 1.00 77.94 185 GLY A C 1
ATOM 1504 O O . GLY A 1 185 ? -28.299 24.724 30.916 1.00 77.94 185 GLY A O 1
ATOM 1505 N N . VAL A 1 186 ? -30.005 24.893 29.453 1.00 79.81 186 VAL A N 1
ATOM 1506 C CA . VAL A 1 186 ? -31.038 24.209 30.257 1.00 79.81 186 VAL A CA 1
ATOM 1507 C C . VAL A 1 186 ? -30.655 22.763 30.606 1.00 79.81 186 VAL A C 1
ATOM 1509 O O . VAL A 1 186 ? -31.010 22.266 31.668 1.00 79.81 186 VAL A O 1
ATOM 1512 N N . LEU A 1 187 ? -29.867 22.093 29.762 1.00 80.94 187 LEU A N 1
ATOM 1513 C CA . LEU A 1 187 ? -29.397 20.718 29.984 1.00 80.94 187 LEU A CA 1
ATOM 1514 C C . LEU A 1 187 ? -28.053 20.652 30.738 1.00 80.94 187 LEU A C 1
ATOM 1516 O O . LEU A 1 187 ? -27.388 19.612 30.742 1.00 80.94 187 LEU A O 1
ATOM 1520 N N . ASN A 1 188 ? -27.591 21.761 31.324 1.00 83.62 188 ASN A N 1
ATOM 1521 C CA . ASN A 1 188 ? -26.382 21.778 32.146 1.00 83.62 188 ASN A CA 1
ATOM 1522 C C . ASN A 1 188 ? -26.707 21.437 33.602 1.00 83.62 188 ASN A C 1
ATOM 1524 O O . ASN A 1 188 ? -27.679 21.917 34.171 1.00 83.62 188 ASN A O 1
ATOM 1528 N N . THR A 1 189 ? -25.829 20.664 34.233 1.00 79.69 189 THR A N 1
ATOM 1529 C CA . THR A 1 189 ? -25.936 20.293 35.654 1.00 79.69 189 THR A CA 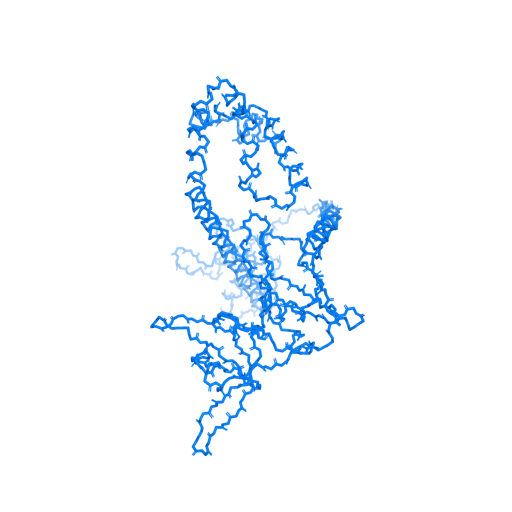1
ATOM 1530 C C . THR A 1 189 ? -25.248 21.304 36.579 1.00 79.69 189 THR A C 1
ATOM 1532 O O . THR A 1 189 ? -25.348 21.216 37.801 1.00 79.69 189 THR A O 1
ATOM 1535 N N . THR A 1 190 ? -24.499 22.249 36.005 1.00 80.62 190 THR A N 1
ATOM 1536 C CA . THR A 1 190 ? -23.742 23.279 36.719 1.00 80.62 190 THR A CA 1
ATOM 1537 C C . THR A 1 190 ? -23.895 24.631 36.031 1.00 80.62 190 THR A C 1
ATOM 1539 O O . THR A 1 190 ? -24.038 24.722 34.809 1.00 80.62 190 THR A O 1
ATOM 1542 N N . LYS A 1 191 ? -23.826 25.707 36.819 1.00 77.12 191 LYS A N 1
ATOM 1543 C CA . LYS A 1 191 ? -23.831 27.090 36.330 1.00 77.12 191 LYS A CA 1
ATOM 1544 C C . LYS A 1 191 ? -22.697 27.839 37.014 1.00 77.12 191 LYS A C 1
ATOM 1546 O O . LYS A 1 191 ? -22.655 27.902 38.232 1.00 77.12 191 LYS A O 1
ATOM 1551 N N . ARG A 1 192 ? -21.752 28.384 36.237 1.00 72.19 192 ARG A N 1
ATOM 1552 C CA . ARG A 1 192 ? -20.566 29.104 36.759 1.00 72.19 192 ARG A CA 1
ATOM 1553 C C . ARG A 1 192 ? -19.752 28.306 37.801 1.00 72.19 192 ARG A C 1
ATOM 1555 O O . ARG A 1 192 ? -19.224 28.880 38.743 1.00 72.19 192 ARG A O 1
ATOM 1562 N N . GLY A 1 193 ? -19.650 26.986 37.627 1.00 69.25 193 GLY A N 1
ATOM 1563 C CA . GLY A 1 193 ? -18.840 26.113 38.488 1.00 69.25 193 GLY A CA 1
ATOM 1564 C C . GLY A 1 193 ? -19.530 25.606 39.760 1.00 69.25 193 GLY A C 1
ATOM 1565 O O . GLY A 1 193 ? -18.984 24.721 40.411 1.00 69.25 193 GLY A O 1
ATOM 1566 N N . THR A 1 194 ? -20.737 26.079 40.090 1.00 76.44 194 THR A N 1
ATOM 1567 C CA . THR A 1 194 ? -21.548 25.541 41.194 1.00 76.44 194 THR A CA 1
ATOM 1568 C C . THR A 1 194 ? -22.611 24.563 40.686 1.00 76.44 194 THR A C 1
ATOM 1570 O O . THR A 1 194 ? -23.157 24.729 39.589 1.00 76.44 194 THR A O 1
ATOM 1573 N N . LYS A 1 195 ? -22.884 23.508 41.472 1.00 78.06 195 LYS A N 1
ATOM 1574 C CA . LYS A 1 195 ? -23.993 22.571 41.222 1.00 78.06 195 LYS A CA 1
ATOM 1575 C C . LYS A 1 195 ? -25.320 23.309 41.425 1.00 78.06 195 LYS A C 1
ATOM 1577 O O . LYS A 1 195 ? -25.448 24.055 42.392 1.00 78.06 195 LYS A O 1
ATOM 1582 N N . LEU A 1 196 ? -26.257 23.125 40.497 1.00 81.38 196 LEU A N 1
ATOM 1583 C CA . LEU A 1 196 ? -27.608 23.690 40.592 1.00 81.38 196 LEU A CA 1
ATOM 1584 C C . LEU A 1 196 ? -28.402 22.986 41.700 1.00 81.38 196 LEU A C 1
ATOM 1586 O O . LEU A 1 196 ? -28.125 21.822 42.005 1.00 81.38 196 LEU A O 1
ATOM 1590 N N . SER A 1 197 ? -29.365 23.687 42.303 1.00 84.25 197 SER A N 1
ATOM 1591 C CA . SER A 1 197 ? -30.242 23.073 43.307 1.00 84.25 197 SER A CA 1
ATOM 1592 C C . SER A 1 197 ? -31.179 22.042 42.666 1.00 84.25 197 SER A C 1
ATOM 1594 O O . SER A 1 197 ? -31.399 22.055 41.452 1.00 84.25 197 SER A O 1
ATOM 1596 N N . VAL A 1 198 ? -31.744 21.140 43.476 1.00 81.69 198 VAL A N 1
ATOM 1597 C CA . VAL A 1 198 ? -32.708 20.136 42.990 1.00 81.69 198 VAL A CA 1
ATOM 1598 C C . VAL A 1 198 ? -33.898 20.828 42.321 1.00 81.69 198 VAL A C 1
ATOM 1600 O O . VAL A 1 198 ? -34.218 20.500 41.184 1.00 81.69 198 VAL A O 1
ATOM 1603 N N . ASP A 1 199 ? -34.459 21.866 42.943 1.00 82.56 199 ASP A N 1
ATOM 1604 C CA . ASP A 1 199 ? -35.594 22.620 42.393 1.00 82.56 199 ASP A CA 1
ATOM 1605 C C . ASP A 1 199 ? -35.281 23.276 41.039 1.00 82.56 199 ASP A C 1
ATOM 1607 O O . ASP A 1 199 ? -36.097 23.239 40.115 1.00 82.56 199 ASP A O 1
ATOM 1611 N N . GLU A 1 200 ? -34.078 23.841 40.884 1.00 83.50 200 GLU A N 1
ATOM 1612 C CA . GLU A 1 200 ? -33.629 24.438 39.621 1.00 83.50 200 GLU A CA 1
ATOM 1613 C C . GLU A 1 200 ? -33.459 23.379 38.521 1.00 83.50 200 GLU A C 1
ATOM 1615 O O . GLU A 1 200 ? -33.856 23.597 37.374 1.00 83.50 200 GLU A O 1
ATOM 1620 N N . LEU A 1 201 ? -32.897 22.213 38.857 1.00 84.38 201 LEU A N 1
ATOM 1621 C CA . LEU A 1 201 ? -32.726 21.099 37.922 1.00 84.38 201 LEU A CA 1
ATOM 1622 C C . LEU A 1 201 ? -34.078 20.531 37.466 1.00 84.38 201 LEU A C 1
ATOM 1624 O O . LEU A 1 201 ? -34.242 20.204 36.289 1.00 84.38 201 LEU A O 1
ATOM 1628 N N . VAL A 1 202 ? -35.056 20.461 38.370 1.00 85.25 202 VAL A N 1
ATOM 1629 C CA . VAL A 1 202 ? -36.420 19.993 38.084 1.00 85.25 202 VAL A CA 1
ATOM 1630 C C . VAL A 1 202 ? -37.155 20.969 37.174 1.00 85.25 202 VAL A C 1
ATOM 1632 O O . VAL A 1 202 ? -37.776 20.551 36.196 1.00 85.25 202 VAL A O 1
ATOM 1635 N N . GLN A 1 203 ? -37.046 22.276 37.427 1.00 84.69 203 GLN A N 1
ATOM 1636 C CA . GLN A 1 203 ? -37.612 23.292 36.536 1.00 84.69 203 GLN A CA 1
ATOM 1637 C C . GLN A 1 203 ? -36.979 23.245 35.142 1.00 84.69 203 GLN A C 1
ATOM 1639 O O . GLN A 1 203 ? -37.697 23.296 34.138 1.00 84.69 203 GLN A O 1
ATOM 1644 N N . ASN A 1 204 ? -35.656 23.082 35.071 1.00 84.69 204 ASN A N 1
ATOM 1645 C CA . ASN A 1 204 ? -34.948 22.914 33.808 1.00 84.69 204 ASN A CA 1
ATOM 1646 C C . ASN A 1 204 ? -35.448 21.674 33.060 1.00 84.69 204 ASN A C 1
ATOM 1648 O O . ASN A 1 204 ? -35.809 21.788 31.891 1.00 84.69 204 ASN A O 1
ATOM 1652 N N . LEU A 1 205 ? -35.567 20.524 33.732 1.00 83.62 205 LEU A N 1
ATOM 1653 C CA . LEU A 1 205 ? -36.095 19.296 33.137 1.00 83.62 205 LEU A CA 1
ATOM 1654 C C . LEU A 1 205 ? -37.523 19.490 32.613 1.00 83.62 205 LEU A C 1
ATOM 1656 O O . LEU A 1 205 ? -37.802 19.153 31.463 1.00 83.62 205 LEU A O 1
ATOM 1660 N N . LYS A 1 206 ? -38.409 20.115 33.394 1.00 84.56 206 LYS A N 1
ATOM 1661 C CA . LYS A 1 206 ? -39.790 20.391 32.972 1.00 84.56 206 LYS A CA 1
ATOM 1662 C C . LYS A 1 206 ? -39.874 21.312 31.756 1.00 84.56 206 LYS A C 1
ATOM 1664 O O . LYS A 1 206 ? -40.755 21.140 30.917 1.00 84.56 206 LYS A O 1
ATOM 1669 N N . SER A 1 207 ? -38.945 22.257 31.622 1.00 82.12 207 SER A N 1
ATOM 1670 C CA . SER A 1 207 ? -38.885 23.155 30.463 1.00 82.12 207 SER A CA 1
ATOM 1671 C C . SER A 1 207 ? -38.464 22.463 29.159 1.00 82.12 207 SER A C 1
ATOM 1673 O O . SER A 1 207 ? -38.675 23.024 28.086 1.00 82.12 207 SER A O 1
ATOM 1675 N N . THR A 1 208 ? -37.911 21.243 29.240 1.00 77.88 208 THR A N 1
ATOM 1676 C CA . THR A 1 208 ? -37.545 20.438 28.061 1.00 77.88 208 THR A CA 1
ATOM 1677 C C . THR A 1 208 ? -38.732 19.729 27.412 1.00 77.88 208 THR A C 1
ATOM 1679 O O . THR A 1 208 ? -38.621 19.307 26.261 1.00 77.88 208 THR A O 1
ATOM 1682 N N . PHE A 1 209 ? -39.867 19.603 28.108 1.00 78.88 209 PHE A N 1
ATOM 1683 C CA . PHE A 1 209 ? -41.049 18.970 27.533 1.00 78.88 209 PHE A CA 1
ATOM 1684 C C . PHE A 1 209 ? -41.759 19.920 26.564 1.00 78.88 209 PHE A C 1
ATOM 1686 O O . PHE A 1 209 ? -41.937 21.106 26.867 1.00 78.88 209 PHE A O 1
ATOM 1693 N N . PRO A 1 210 ? -42.208 19.423 25.400 1.00 65.81 210 PRO A N 1
ATOM 1694 C CA . PRO A 1 210 ? -42.998 20.230 24.488 1.00 65.81 210 PRO A CA 1
ATOM 1695 C C . PRO A 1 210 ? -44.288 20.673 25.188 1.00 65.81 210 PRO A C 1
ATOM 1697 O O . PRO A 1 210 ? -45.076 19.850 25.653 1.00 65.81 210 PRO A O 1
ATOM 1700 N N . LYS A 1 211 ? -44.535 21.989 25.241 1.00 54.34 211 LYS A N 1
ATOM 1701 C CA . LYS A 1 211 ? -45.860 22.521 25.590 1.00 54.34 211 LYS A CA 1
ATOM 1702 C C . LYS A 1 211 ? -46.836 21.947 24.569 1.00 54.34 211 LYS A C 1
ATOM 1704 O O . LYS A 1 211 ? -46.648 22.181 23.376 1.00 54.34 211 LYS A O 1
ATOM 1709 N N . THR A 1 212 ? -47.813 21.164 25.020 1.00 40.06 212 THR A N 1
ATOM 1710 C CA . THR A 1 212 ? -48.785 20.450 24.183 1.00 40.06 212 THR A CA 1
ATOM 1711 C C . THR A 1 212 ? -49.331 21.346 23.074 1.00 40.06 212 THR A C 1
ATOM 1713 O O . THR A 1 212 ? -50.244 22.145 23.257 1.00 40.06 212 THR A O 1
ATOM 1716 N N . THR A 1 213 ? -48.752 21.198 21.887 1.00 35.22 213 THR A N 1
ATOM 1717 C CA . THR A 1 213 ? -49.240 21.801 20.655 1.00 35.22 213 THR A CA 1
ATOM 1718 C C . THR A 1 213 ? -49.362 20.656 19.667 1.00 35.22 213 THR A C 1
ATOM 1720 O O . THR A 1 213 ? -48.421 19.891 19.476 1.00 35.22 213 THR A O 1
ATOM 1723 N N . LYS A 1 214 ? -50.581 20.495 19.151 1.00 38.97 214 LYS A N 1
ATOM 1724 C CA . LYS A 1 214 ? -51.069 19.405 18.300 1.00 38.97 214 LYS A CA 1
ATOM 1725 C C . LYS A 1 214 ? -49.987 18.835 17.376 1.00 38.97 214 LYS A C 1
ATOM 1727 O O . LYS A 1 214 ? -49.450 19.555 16.540 1.00 38.97 214 LYS A O 1
ATOM 1732 N N . VAL A 1 215 ? -49.744 17.534 17.501 1.00 32.69 215 VAL A N 1
ATOM 1733 C CA . VAL A 1 215 ? -48.952 16.739 16.557 1.00 32.69 215 VAL A CA 1
ATOM 1734 C C . VAL A 1 215 ? -49.656 16.767 15.195 1.00 32.69 215 VAL A C 1
ATOM 1736 O O . VAL A 1 215 ? -50.814 16.349 15.125 1.00 32.69 215 VAL A O 1
ATOM 1739 N N . PRO A 1 216 ? -49.022 17.216 14.099 1.00 33.53 216 PRO A N 1
ATOM 1740 C CA . PRO A 1 216 ? -49.436 16.791 12.778 1.00 33.53 216 PRO A CA 1
ATOM 1741 C C . PRO A 1 216 ? -48.823 15.414 12.519 1.00 33.53 216 PRO A C 1
ATOM 1743 O O . PRO A 1 216 ? -47.602 15.256 12.484 1.00 33.53 216 PRO A O 1
ATOM 1746 N N . GLU A 1 217 ? -49.683 14.417 12.325 1.00 40.06 217 GLU A N 1
ATOM 1747 C CA . GLU A 1 217 ? -49.329 13.165 11.665 1.00 40.06 217 GLU A CA 1
ATOM 1748 C C . GLU A 1 217 ? -48.650 13.472 10.328 1.00 40.06 217 GLU A C 1
ATOM 1750 O O . GLU A 1 217 ? -49.293 13.962 9.400 1.00 40.06 217 GLU A O 1
ATOM 1755 N N . LYS A 1 218 ? -47.352 13.182 10.224 1.00 34.78 218 LYS A N 1
ATOM 1756 C CA . LYS A 1 218 ? -46.679 12.825 8.969 1.00 34.78 218 LYS A CA 1
ATOM 1757 C C . LYS A 1 218 ? -45.280 12.307 9.278 1.00 34.78 218 LYS A C 1
ATOM 1759 O O . LYS A 1 218 ? -44.293 13.025 9.211 1.00 34.78 218 LYS A O 1
ATOM 1764 N N . VAL A 1 219 ? -45.205 11.012 9.552 1.00 39.84 219 VAL A N 1
ATOM 1765 C CA . VAL A 1 219 ? -44.038 10.224 9.163 1.00 39.84 219 VAL A CA 1
ATOM 1766 C C . VAL A 1 219 ? -44.549 9.159 8.215 1.00 39.84 219 VAL A C 1
ATOM 1768 O O . VAL A 1 219 ? -45.313 8.287 8.623 1.00 39.84 219 VAL A O 1
ATOM 1771 N N . LYS A 1 220 ? -44.161 9.269 6.944 1.00 36.34 220 LYS A N 1
ATOM 1772 C CA . LYS A 1 220 ? -43.888 8.138 6.051 1.00 36.34 220 LYS A CA 1
ATOM 1773 C C . LYS A 1 220 ? -43.293 8.665 4.746 1.00 36.34 220 LYS A C 1
ATOM 1775 O O . LYS A 1 220 ? -43.894 9.506 4.086 1.00 36.34 220 LYS A O 1
ATOM 1780 N N . ASN A 1 221 ? -42.150 8.076 4.403 1.00 34.00 221 ASN A N 1
ATOM 1781 C CA . ASN A 1 221 ? -41.379 8.182 3.164 1.00 34.00 221 ASN A CA 1
ATOM 1782 C C . ASN A 1 221 ? -40.357 9.320 3.072 1.00 34.00 221 ASN A C 1
ATOM 1784 O O . ASN A 1 221 ? -40.488 10.220 2.251 1.00 34.00 221 ASN A O 1
ATOM 1788 N N . GLU A 1 222 ? -39.247 9.159 3.789 1.00 28.69 222 GLU A N 1
ATOM 1789 C CA . GLU A 1 222 ? -37.942 9.448 3.191 1.00 28.69 222 GLU A CA 1
ATOM 1790 C C . GLU A 1 222 ? -37.357 8.120 2.703 1.00 28.69 222 GLU A C 1
ATOM 1792 O O . GLU A 1 222 ? -36.855 7.303 3.474 1.00 28.69 222 GLU A O 1
ATOM 1797 N N . MET A 1 223 ? -37.512 7.855 1.404 1.00 26.95 223 MET A N 1
ATOM 1798 C CA . MET A 1 223 ? -36.720 6.828 0.738 1.00 26.95 223 MET A CA 1
ATOM 1799 C C . MET A 1 223 ? -35.282 7.338 0.662 1.00 26.95 223 MET A C 1
ATOM 1801 O O . MET A 1 223 ? -35.013 8.340 -0.000 1.00 26.95 223 MET A O 1
ATOM 1805 N N . ASN A 1 224 ? -34.368 6.627 1.315 1.00 28.28 224 ASN A N 1
ATOM 1806 C CA . ASN A 1 224 ? -32.932 6.803 1.146 1.00 28.28 224 ASN A CA 1
ATOM 1807 C C . ASN A 1 224 ? -32.548 6.448 -0.302 1.00 28.28 224 ASN A C 1
ATOM 1809 O O . ASN A 1 224 ? -32.358 5.282 -0.648 1.00 28.28 224 ASN A O 1
ATOM 1813 N N . TYR A 1 225 ? -32.443 7.454 -1.167 1.00 33.31 225 TYR A N 1
ATOM 1814 C CA . TYR A 1 225 ? -31.836 7.327 -2.491 1.00 33.31 225 TYR A CA 1
ATOM 1815 C C . TYR A 1 225 ? -30.310 7.379 -2.354 1.00 33.31 225 TYR A C 1
ATOM 1817 O O . TYR A 1 225 ? -29.718 8.426 -2.574 1.00 33.31 225 TYR A O 1
ATOM 1825 N N . SER A 1 226 ? -29.664 6.271 -1.973 1.00 38.59 226 SER A N 1
ATOM 1826 C CA . SER A 1 226 ? -28.230 6.047 -2.247 1.00 38.59 226 SER A CA 1
ATOM 1827 C C . SER A 1 226 ? -27.767 4.641 -1.838 1.00 38.59 226 SER A C 1
ATOM 1829 O O . SER A 1 226 ? -26.956 4.485 -0.928 1.00 38.59 226 SER A O 1
ATOM 1831 N N . SER A 1 227 ? -28.240 3.586 -2.503 1.00 42.69 227 SER A N 1
ATOM 1832 C CA . SER A 1 227 ? -27.614 2.257 -2.340 1.00 42.69 227 SER A CA 1
ATOM 1833 C C . SER A 1 227 ? -27.464 1.439 -3.624 1.00 42.69 227 SER A C 1
ATOM 1835 O O . SER A 1 227 ? -27.003 0.306 -3.566 1.00 42.69 227 SER A O 1
ATOM 1837 N N . ALA A 1 228 ? -27.774 1.999 -4.798 1.00 39.50 228 ALA A N 1
ATOM 1838 C CA . ALA A 1 228 ? -27.836 1.224 -6.043 1.00 39.50 228 ALA A CA 1
ATOM 1839 C C . ALA A 1 228 ? -26.802 1.525 -7.161 1.00 39.50 228 ALA A C 1
ATOM 1841 O O . ALA A 1 228 ? -26.817 0.777 -8.133 1.00 39.50 228 ALA A O 1
ATOM 1842 N N . PRO A 1 229 ? -25.877 2.511 -7.081 1.00 50.88 229 PRO A N 1
ATOM 1843 C CA . PRO A 1 229 ? -24.782 2.590 -8.071 1.00 50.88 229 PRO A CA 1
ATOM 1844 C C . PRO A 1 229 ? -23.416 2.090 -7.576 1.00 50.88 229 PRO A C 1
ATOM 1846 O O . PRO A 1 229 ? -22.584 1.700 -8.388 1.00 50.88 229 PRO A O 1
ATOM 1849 N N . SER A 1 230 ? -23.152 2.090 -6.264 1.00 51.25 230 SER A N 1
ATOM 1850 C CA . SER A 1 230 ? -21.784 1.880 -5.759 1.00 51.25 230 SER A CA 1
ATOM 1851 C C . SER A 1 230 ? -21.315 0.424 -5.844 1.00 51.25 230 SER A C 1
ATOM 1853 O O . SER A 1 230 ? -20.152 0.183 -6.144 1.00 51.25 230 SER A O 1
ATOM 1855 N N . ALA A 1 231 ? -22.209 -0.546 -5.631 1.00 50.22 231 ALA A N 1
ATOM 1856 C CA . ALA A 1 231 ? -21.852 -1.966 -5.664 1.00 50.22 231 ALA A CA 1
ATOM 1857 C C . ALA A 1 231 ? -21.547 -2.471 -7.087 1.00 50.22 231 ALA A C 1
ATOM 1859 O O . ALA A 1 231 ? -20.601 -3.226 -7.280 1.00 50.22 231 ALA A O 1
ATOM 1860 N N . LEU A 1 232 ? -22.308 -2.019 -8.092 1.00 52.03 232 LEU A N 1
ATOM 1861 C CA . LEU A 1 232 ? -22.087 -2.394 -9.495 1.00 52.03 232 LEU A CA 1
ATOM 1862 C C . LEU A 1 232 ? -20.828 -1.735 -10.075 1.00 52.03 232 LEU A C 1
ATOM 1864 O O . LEU A 1 232 ? -20.092 -2.379 -10.815 1.00 52.03 232 LEU A O 1
ATOM 1868 N N . LEU A 1 233 ? -20.542 -0.482 -9.698 1.00 48.44 233 LEU A N 1
ATOM 1869 C CA . LEU A 1 233 ? -19.294 0.195 -10.068 1.00 48.44 233 LEU A CA 1
ATOM 1870 C C . LEU A 1 233 ? -18.070 -0.473 -9.428 1.00 48.44 233 LEU A C 1
ATOM 1872 O O . LEU A 1 233 ? -17.085 -0.702 -10.124 1.00 48.44 233 LEU A O 1
ATOM 1876 N N . ALA A 1 234 ? -18.156 -0.848 -8.148 1.00 50.91 234 ALA A N 1
ATOM 1877 C CA . ALA A 1 234 ? -17.099 -1.598 -7.469 1.00 50.91 234 ALA A CA 1
ATOM 1878 C C . ALA A 1 234 ? -16.873 -2.976 -8.115 1.00 50.91 234 ALA A C 1
ATOM 1880 O O . ALA A 1 234 ? -15.738 -3.410 -8.288 1.00 50.91 234 ALA A O 1
ATOM 1881 N N . GLN A 1 235 ? -17.942 -3.657 -8.536 1.00 51.78 235 GLN A N 1
ATOM 1882 C CA . GLN A 1 235 ? -17.846 -4.969 -9.177 1.00 51.78 235 GLN A CA 1
ATOM 1883 C C . GLN A 1 235 ? -17.213 -4.900 -10.578 1.00 51.78 235 GLN A C 1
ATOM 1885 O O . GLN A 1 235 ? -16.346 -5.714 -10.900 1.00 51.78 235 GLN A O 1
ATOM 1890 N N . GLU A 1 236 ? -17.597 -3.919 -11.401 1.00 52.41 236 GLU A N 1
ATOM 1891 C CA . GLU A 1 236 ? -17.029 -3.733 -12.745 1.00 52.41 236 GLU A CA 1
ATOM 1892 C C . GLU A 1 236 ? -15.562 -3.267 -12.671 1.00 52.41 236 GLU A C 1
ATOM 1894 O O . GLU A 1 236 ? -14.721 -3.728 -13.447 1.00 52.41 236 GLU A O 1
ATOM 1899 N N . LYS A 1 237 ? -15.224 -2.410 -11.696 1.00 45.66 237 LYS A N 1
ATOM 1900 C CA . LYS A 1 237 ? -13.851 -1.942 -11.459 1.00 45.66 237 LYS A CA 1
ATOM 1901 C C . LYS A 1 237 ? -12.942 -3.058 -10.938 1.00 45.66 237 LYS A C 1
ATOM 1903 O O . LYS A 1 237 ? -11.856 -3.230 -11.489 1.00 45.66 237 LYS A O 1
ATOM 1908 N N . ASN A 1 238 ? -13.416 -3.897 -10.012 1.00 50.28 238 ASN A N 1
ATOM 1909 C CA . ASN A 1 238 ? -12.703 -5.106 -9.579 1.00 50.28 238 ASN A CA 1
ATOM 1910 C C . ASN A 1 238 ? -12.435 -6.073 -10.737 1.00 50.28 238 ASN A C 1
ATOM 1912 O O . ASN A 1 238 ? -11.340 -6.627 -10.839 1.00 50.28 238 ASN A O 1
ATOM 1916 N N . ARG A 1 239 ? -13.391 -6.241 -11.661 1.00 58.34 239 ARG A N 1
ATOM 1917 C CA . ARG A 1 239 ? -13.180 -7.072 -12.856 1.00 58.34 239 ARG A CA 1
ATOM 1918 C C . ARG A 1 239 ? -12.054 -6.525 -13.738 1.00 58.34 239 ARG A C 1
ATOM 1920 O O . ARG A 1 239 ? -11.202 -7.292 -14.184 1.00 58.34 239 ARG A O 1
ATOM 1927 N N . LEU A 1 240 ? -12.029 -5.212 -13.971 1.00 51.38 240 LEU A N 1
ATOM 1928 C CA . LEU A 1 240 ? -11.003 -4.555 -14.788 1.00 51.38 240 LEU A CA 1
ATOM 1929 C C . LEU A 1 240 ? -9.616 -4.594 -14.130 1.00 51.38 240 LEU A C 1
ATOM 1931 O O . LEU A 1 240 ? -8.622 -4.807 -14.823 1.00 51.38 240 LEU A O 1
ATOM 1935 N N . LEU A 1 241 ? -9.545 -4.453 -12.803 1.00 49.03 241 LEU A N 1
ATOM 1936 C CA . LEU A 1 241 ? -8.305 -4.589 -12.034 1.00 49.03 241 LEU A CA 1
ATOM 1937 C C . LEU A 1 241 ? -7.758 -6.019 -12.123 1.00 49.03 241 LEU A C 1
ATOM 1939 O O . LEU A 1 241 ? -6.592 -6.219 -12.460 1.00 49.03 241 LEU A O 1
ATOM 1943 N N . GLN A 1 242 ? -8.619 -7.026 -11.950 1.00 49.34 242 GLN A N 1
ATOM 1944 C CA . GLN A 1 242 ? -8.248 -8.431 -12.135 1.00 49.34 242 GLN A CA 1
ATOM 1945 C C . GLN A 1 242 ? -7.773 -8.733 -13.567 1.00 49.34 242 GLN A C 1
ATOM 1947 O O . GLN A 1 242 ? -6.845 -9.521 -13.758 1.00 49.34 242 GLN A O 1
ATOM 1952 N N . GLU A 1 243 ? -8.373 -8.117 -14.589 1.00 46.69 243 GLU A N 1
ATOM 1953 C CA . GLU A 1 243 ? -7.938 -8.254 -15.985 1.00 46.69 243 GLU A CA 1
ATOM 1954 C C . GLU A 1 243 ? -6.585 -7.576 -16.255 1.00 46.69 243 GLU A C 1
ATOM 1956 O O . GLU A 1 243 ? -5.731 -8.175 -16.913 1.00 46.69 243 GLU A O 1
ATOM 1961 N N . ALA A 1 244 ? -6.353 -6.373 -15.721 1.00 43.56 244 ALA A N 1
ATOM 1962 C CA . ALA A 1 244 ? -5.082 -5.658 -15.844 1.00 43.56 244 ALA A CA 1
ATOM 1963 C C . ALA A 1 244 ? -3.937 -6.401 -15.133 1.00 43.56 244 ALA A C 1
ATOM 1965 O O . ALA A 1 244 ? -2.841 -6.534 -15.682 1.00 43.56 244 ALA A O 1
ATOM 1966 N N . VAL A 1 245 ? -4.209 -6.982 -13.961 1.00 48.56 245 VAL A N 1
ATOM 1967 C CA . VAL A 1 245 ? -3.232 -7.793 -13.225 1.00 48.56 245 VAL A CA 1
ATOM 1968 C C . VAL A 1 245 ? -2.971 -9.123 -13.931 1.00 48.56 245 VAL A C 1
ATOM 1970 O O . VAL A 1 245 ? -1.816 -9.507 -14.083 1.00 48.56 245 VAL A O 1
ATOM 1973 N N . LYS A 1 246 ? -3.989 -9.795 -14.493 1.00 45.75 246 LYS A N 1
ATOM 1974 C CA . LYS A 1 246 ? -3.774 -10.972 -15.363 1.00 45.75 246 LYS A CA 1
ATOM 1975 C C . LYS A 1 246 ? -2.884 -10.652 -16.566 1.00 45.75 246 LYS A C 1
ATOM 1977 O O . LYS A 1 246 ? -2.142 -11.524 -17.017 1.00 45.75 246 LYS A O 1
ATOM 1982 N N . GLN A 1 247 ? -2.941 -9.430 -17.096 1.00 43.19 24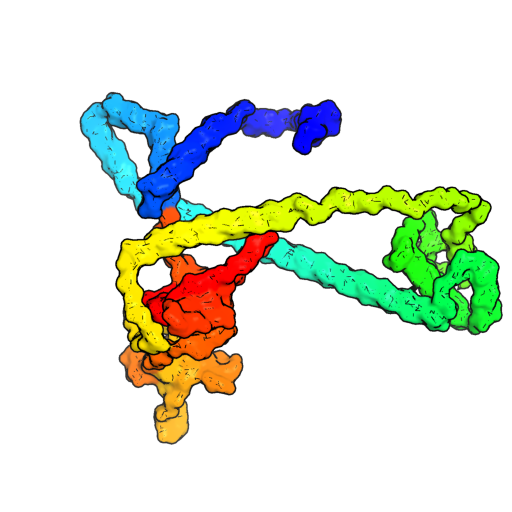7 GLN A N 1
ATOM 1983 C CA . GLN A 1 247 ? -2.029 -8.987 -18.153 1.00 43.19 247 GLN A CA 1
ATOM 1984 C C . GLN A 1 247 ? -0.604 -8.750 -17.628 1.00 43.19 247 GLN A C 1
ATOM 1986 O O . GLN A 1 247 ? 0.340 -9.175 -18.289 1.00 43.19 247 GLN A O 1
ATOM 1991 N N . GLN A 1 248 ? -0.424 -8.180 -16.431 1.00 43.31 248 GLN A N 1
ATOM 1992 C CA . GLN A 1 248 ? 0.901 -8.065 -15.798 1.00 43.31 248 GLN A CA 1
ATOM 1993 C C . GLN A 1 248 ? 1.517 -9.430 -15.447 1.00 43.31 248 GLN A C 1
ATOM 1995 O O . GLN A 1 248 ? 2.702 -9.644 -15.697 1.00 43.31 248 GLN A O 1
ATOM 2000 N N . VAL A 1 249 ? 0.716 -10.384 -14.959 1.00 44.91 249 VAL A N 1
ATOM 2001 C CA . VAL A 1 249 ? 1.138 -11.772 -14.693 1.00 44.91 249 VAL A CA 1
ATOM 2002 C C . VAL A 1 249 ? 1.580 -12.463 -15.988 1.00 44.91 249 VAL A C 1
ATOM 2004 O O . VAL A 1 249 ? 2.646 -13.071 -16.021 1.00 44.91 249 VAL A O 1
ATOM 2007 N N . LYS A 1 250 ? 0.844 -12.293 -17.098 1.00 43.47 250 LYS A N 1
ATOM 2008 C CA . LYS A 1 250 ? 1.268 -12.807 -18.416 1.00 43.47 250 LYS A CA 1
ATOM 2009 C C . LYS A 1 250 ? 2.616 -12.232 -18.859 1.00 43.47 250 LYS A C 1
ATOM 2011 O O . LYS A 1 250 ? 3.475 -12.986 -19.300 1.00 43.47 250 LYS A O 1
ATOM 2016 N N . VAL A 1 251 ? 2.838 -10.930 -18.670 1.00 45.94 251 VAL A N 1
ATOM 2017 C CA . VAL A 1 251 ? 4.118 -10.283 -19.010 1.00 45.94 251 VAL A CA 1
ATOM 2018 C C . VAL A 1 251 ? 5.267 -10.752 -18.094 1.00 45.94 251 VAL A C 1
ATOM 2020 O O . VAL A 1 251 ? 6.397 -10.865 -18.568 1.00 45.94 251 VAL A O 1
ATOM 2023 N N . ARG A 1 252 ? 4.997 -11.081 -16.817 1.00 51.66 252 ARG A N 1
ATOM 2024 C CA . ARG A 1 252 ? 5.966 -11.680 -15.868 1.00 51.66 252 ARG A CA 1
ATOM 2025 C C . ARG A 1 252 ? 6.363 -13.107 -16.265 1.00 51.66 252 ARG A C 1
ATOM 2027 O O . ARG A 1 252 ? 7.534 -13.470 -16.176 1.00 51.66 252 ARG A O 1
ATOM 2034 N N . ASP A 1 253 ? 5.394 -13.916 -16.686 1.00 46.41 253 ASP A N 1
ATOM 2035 C CA . ASP A 1 253 ? 5.572 -15.355 -16.909 1.00 46.41 253 ASP A CA 1
ATOM 2036 C C . ASP A 1 253 ? 6.071 -15.739 -18.307 1.00 46.41 253 ASP A C 1
ATOM 2038 O O . ASP A 1 253 ? 6.552 -16.858 -18.491 1.00 46.41 253 ASP A O 1
ATOM 2042 N N . GLU A 1 254 ? 6.039 -14.825 -19.280 1.00 42.19 254 GLU A N 1
ATOM 2043 C CA . GLU A 1 254 ? 6.416 -15.053 -20.690 1.00 42.19 254 GLU A CA 1
ATOM 2044 C C . GLU A 1 254 ? 7.917 -15.362 -20.945 1.00 42.19 254 GLU A C 1
ATOM 2046 O O . GLU A 1 254 ? 8.405 -15.299 -22.073 1.00 42.19 254 GLU A O 1
ATOM 2051 N N . GLY A 1 255 ? 8.669 -15.779 -19.923 1.00 44.19 255 GLY A N 1
ATOM 2052 C CA . GLY A 1 255 ? 10.042 -16.276 -20.059 1.00 44.19 255 GLY A CA 1
ATOM 2053 C C . GLY A 1 255 ? 10.510 -17.269 -18.989 1.00 44.19 255 GLY A C 1
ATOM 2054 O O . GLY A 1 255 ? 11.666 -17.693 -19.044 1.00 44.19 255 GLY A O 1
ATOM 2055 N N . ARG A 1 256 ? 9.665 -17.659 -18.019 1.00 49.91 256 ARG A N 1
ATOM 2056 C CA . ARG A 1 256 ? 10.060 -18.558 -16.919 1.00 49.91 256 ARG A CA 1
ATOM 2057 C C . ARG A 1 256 ? 9.763 -20.020 -17.257 1.00 49.91 256 ARG A C 1
ATOM 2059 O O . ARG A 1 256 ? 8.641 -20.377 -17.606 1.00 49.91 256 ARG A O 1
ATOM 2066 N N . LYS A 1 257 ? 10.758 -20.897 -17.091 1.00 47.91 257 LYS A N 1
ATOM 2067 C CA . LYS A 1 257 ? 10.525 -22.348 -1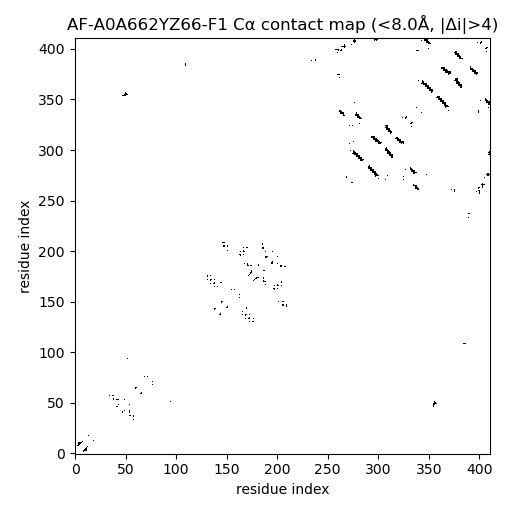7.034 1.00 47.91 257 LYS A CA 1
ATOM 2068 C C . LYS A 1 257 ? 9.936 -22.677 -15.665 1.00 47.91 257 LYS A C 1
ATOM 2070 O O . LYS A 1 257 ? 10.683 -22.827 -14.706 1.00 47.91 257 LYS A O 1
ATOM 2075 N N . ARG A 1 258 ? 8.609 -22.757 -15.574 1.00 55.53 258 ARG A N 1
ATOM 2076 C CA . ARG A 1 258 ? 7.926 -23.283 -14.385 1.00 55.53 258 ARG A CA 1
ATOM 2077 C C . ARG A 1 258 ? 8.258 -24.767 -14.261 1.00 55.53 258 ARG A C 1
ATOM 2079 O O . ARG A 1 258 ? 8.071 -25.512 -15.223 1.00 55.53 258 ARG A O 1
ATOM 2086 N N . ILE A 1 259 ? 8.806 -25.172 -13.121 1.00 56.72 259 ILE A N 1
ATOM 2087 C CA . ILE A 1 259 ? 9.276 -26.548 -12.913 1.00 56.72 259 ILE A CA 1
ATOM 2088 C C . ILE A 1 259 ? 8.127 -27.420 -12.366 1.00 56.72 259 ILE A C 1
ATOM 2090 O O . ILE A 1 259 ? 8.149 -28.634 -12.549 1.00 56.72 259 ILE A O 1
ATOM 2094 N N . GLY A 1 260 ? 7.066 -26.809 -11.811 1.00 53.72 260 GLY A N 1
ATOM 2095 C CA . GLY A 1 260 ? 5.836 -27.515 -11.429 1.00 53.72 260 GLY A CA 1
ATOM 2096 C C . GLY A 1 260 ? 6.054 -28.468 -10.256 1.00 53.72 260 GLY A C 1
ATOM 2097 O O . GLY A 1 260 ? 5.637 -29.625 -10.304 1.00 53.72 260 GLY A O 1
ATOM 2098 N N . LEU A 1 261 ? 6.772 -28.009 -9.233 1.00 53.31 261 LEU A N 1
ATOM 2099 C CA . LEU A 1 261 ? 7.261 -28.870 -8.161 1.00 53.31 261 LEU A CA 1
ATOM 2100 C C . LEU A 1 261 ? 6.278 -29.003 -7.010 1.00 53.31 261 LEU A C 1
ATOM 2102 O O . LEU A 1 261 ? 5.863 -28.005 -6.436 1.00 53.31 261 LEU A O 1
ATOM 2106 N N . LYS A 1 262 ? 5.994 -30.250 -6.627 1.00 48.69 262 LYS A N 1
ATOM 2107 C CA . LYS A 1 262 ? 5.228 -30.576 -5.415 1.00 48.69 262 LYS A CA 1
ATOM 2108 C C . LYS A 1 262 ? 6.057 -30.455 -4.129 1.00 48.69 262 LYS A C 1
ATOM 2110 O O . LYS A 1 262 ? 5.493 -30.213 -3.072 1.00 48.69 262 LYS A O 1
ATOM 2115 N N . GLU A 1 263 ? 7.377 -30.587 -4.246 1.00 51.09 263 GLU A N 1
ATOM 2116 C CA . GLU A 1 263 ? 8.396 -30.339 -3.217 1.00 51.09 263 GLU A CA 1
ATOM 2117 C C . GLU A 1 263 ? 9.664 -29.874 -3.960 1.00 51.09 263 GLU A C 1
ATOM 2119 O O . GLU A 1 263 ? 10.023 -30.481 -4.976 1.00 51.09 263 GLU A O 1
ATOM 2124 N N . LEU A 1 264 ? 10.316 -28.786 -3.527 1.00 57.28 264 LEU A N 1
ATOM 2125 C CA 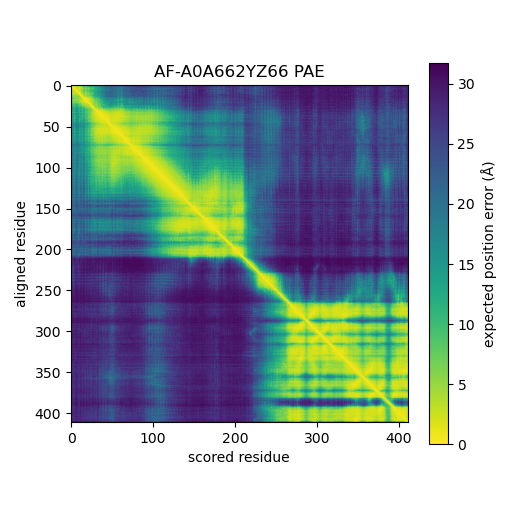. LEU A 1 264 ? 11.490 -28.223 -4.216 1.00 57.28 264 LEU A CA 1
ATOM 2126 C C . LEU A 1 264 ? 12.700 -28.080 -3.283 1.00 57.28 264 LEU A C 1
ATOM 2128 O O . LEU A 1 264 ? 12.580 -27.751 -2.105 1.00 57.28 264 LEU A O 1
ATOM 2132 N N . GLY A 1 265 ? 13.876 -28.353 -3.858 1.00 59.03 265 GLY A N 1
ATOM 2133 C CA . GLY A 1 265 ? 15.181 -28.337 -3.203 1.00 59.03 265 GLY A CA 1
ATOM 2134 C C . GLY A 1 265 ? 15.613 -26.976 -2.653 1.00 59.03 265 GLY A C 1
ATOM 2135 O O . GLY A 1 265 ? 15.020 -25.932 -2.911 1.00 59.03 265 GLY A O 1
ATOM 2136 N N . THR A 1 266 ? 16.682 -27.014 -1.865 1.00 66.62 266 THR A N 1
ATOM 2137 C CA . THR A 1 266 ? 17.222 -25.866 -1.134 1.00 66.62 266 THR A CA 1
ATOM 2138 C C . THR A 1 266 ? 17.660 -24.738 -2.083 1.00 66.62 266 THR A C 1
ATOM 2140 O O . THR A 1 266 ? 18.433 -25.015 -3.005 1.00 66.62 266 THR A O 1
ATOM 2143 N N . PRO A 1 267 ? 17.217 -23.482 -1.872 1.00 78.81 267 PRO A N 1
ATOM 2144 C CA . PRO A 1 267 ? 17.607 -22.346 -2.709 1.00 78.81 267 PRO A CA 1
ATOM 2145 C C . PRO A 1 267 ? 19.118 -22.094 -2.680 1.00 78.81 267 PRO A C 1
ATOM 2147 O O . PRO A 1 267 ? 19.779 -22.306 -1.666 1.00 78.81 267 PRO A O 1
ATOM 2150 N N . GLU A 1 268 ? 19.673 -21.586 -3.780 1.00 82.56 268 GLU A N 1
ATOM 2151 C CA . GLU A 1 268 ? 21.085 -21.201 -3.831 1.00 82.56 268 GLU A CA 1
ATOM 2152 C C . GLU A 1 268 ? 21.296 -19.834 -3.153 1.00 82.56 268 GLU A C 1
ATOM 2154 O O . GLU A 1 268 ? 20.665 -18.827 -3.503 1.00 82.56 268 GLU A O 1
ATOM 2159 N N . LEU A 1 269 ? 22.192 -19.787 -2.163 1.00 85.44 269 LEU A N 1
ATOM 2160 C CA . LEU A 1 269 ? 22.518 -18.571 -1.417 1.00 85.44 269 LEU A CA 1
ATOM 2161 C C . LEU A 1 269 ? 23.804 -17.952 -1.963 1.00 85.44 269 LEU A C 1
ATOM 2163 O O . LEU A 1 269 ? 24.886 -18.512 -1.810 1.00 85.44 269 LEU A O 1
ATOM 2167 N N . THR A 1 270 ? 23.698 -16.772 -2.574 1.00 86.31 270 THR A N 1
ATOM 2168 C CA . THR A 1 270 ? 24.853 -16.037 -3.123 1.00 86.31 270 THR A CA 1
ATOM 2169 C C . THR A 1 270 ? 25.184 -14.764 -2.348 1.00 86.31 270 THR A C 1
ATOM 2171 O O . THR A 1 270 ? 26.275 -14.219 -2.504 1.00 86.31 270 THR A O 1
ATOM 2174 N N . ARG A 1 271 ? 24.270 -14.287 -1.496 1.00 87.69 271 ARG A N 1
ATOM 2175 C CA . ARG A 1 271 ? 24.443 -13.097 -0.652 1.00 87.69 271 ARG A CA 1
ATOM 2176 C C . ARG A 1 271 ? 23.719 -13.270 0.695 1.00 87.69 271 ARG A C 1
ATOM 2178 O O . ARG A 1 271 ? 22.756 -14.039 0.738 1.00 87.69 271 ARG A O 1
ATOM 2185 N N . PRO A 1 272 ? 24.108 -12.528 1.752 1.00 87.25 272 PRO A N 1
ATOM 2186 C CA . PRO A 1 272 ? 23.525 -12.665 3.092 1.00 87.25 272 PRO A CA 1
ATOM 2187 C C . PRO A 1 272 ? 22.003 -12.502 3.131 1.00 87.25 272 PRO A C 1
ATOM 2189 O O . PRO A 1 272 ? 21.309 -13.269 3.788 1.00 87.25 272 PRO A O 1
ATOM 2192 N N . GLU A 1 273 ? 21.468 -11.559 2.357 1.00 86.62 273 GLU A N 1
ATOM 2193 C CA . GLU A 1 273 ? 20.030 -11.269 2.286 1.00 86.62 273 GLU A CA 1
ATOM 2194 C C . GLU A 1 273 ? 19.183 -12.460 1.816 1.00 86.62 273 GLU A C 1
ATOM 2196 O O . GLU A 1 273 ? 17.994 -12.516 2.115 1.00 86.62 273 GLU A O 1
ATOM 2201 N N . HIS A 1 274 ? 19.769 -13.429 1.101 1.00 89.81 274 HIS A N 1
ATOM 2202 C CA . HIS A 1 274 ? 19.038 -14.615 0.650 1.00 89.81 274 HIS A CA 1
ATOM 2203 C C . HIS A 1 274 ? 18.690 -15.569 1.799 1.00 89.81 274 HIS A C 1
ATOM 2205 O O . HIS A 1 274 ? 17.848 -16.441 1.603 1.00 89.81 274 HIS A O 1
ATOM 2211 N N . LEU A 1 275 ? 19.308 -15.423 2.979 1.00 89.62 275 LEU A N 1
ATOM 2212 C CA . LEU A 1 275 ? 18.911 -16.179 4.169 1.00 89.62 275 LEU A CA 1
ATOM 2213 C C . LEU A 1 275 ? 17.557 -15.730 4.720 1.00 89.62 275 LEU A C 1
ATOM 2215 O O . LEU A 1 275 ? 16.906 -16.513 5.405 1.00 89.62 275 LEU A O 1
ATOM 2219 N N . LEU A 1 276 ? 17.117 -14.501 4.431 1.00 90.94 276 LEU A N 1
ATOM 2220 C CA . LEU A 1 276 ? 15.836 -14.001 4.917 1.00 90.94 276 LEU A CA 1
ATOM 2221 C C . LEU A 1 276 ? 14.678 -14.858 4.411 1.00 90.94 276 LEU A C 1
ATOM 2223 O O . LEU A 1 276 ? 14.587 -15.211 3.236 1.00 90.94 276 LEU A O 1
ATOM 2227 N N . GLY A 1 277 ? 13.781 -15.178 5.332 1.00 88.50 277 GLY A N 1
ATOM 2228 C CA . GLY A 1 277 ? 12.607 -15.998 5.112 1.00 88.50 277 GLY A CA 1
ATOM 2229 C C . GLY A 1 277 ? 12.889 -17.471 4.855 1.00 88.50 277 GLY A C 1
ATOM 2230 O O . GLY A 1 277 ? 11.958 -18.181 4.479 1.00 88.50 277 GLY A O 1
ATOM 2231 N N . LYS A 1 278 ? 14.139 -17.935 5.010 1.00 92.19 278 LYS A N 1
ATOM 2232 C CA . LYS A 1 278 ? 14.502 -19.328 4.749 1.00 92.19 278 LYS A CA 1
ATOM 2233 C C . LYS A 1 278 ? 14.297 -20.220 5.959 1.00 92.19 278 LYS A C 1
ATOM 2235 O O . LYS A 1 278 ? 14.630 -19.867 7.091 1.00 92.19 278 LYS A O 1
ATOM 2240 N N . ARG A 1 279 ? 13.807 -21.422 5.671 1.00 91.69 279 ARG A N 1
ATOM 2241 C CA . ARG A 1 279 ? 13.789 -22.564 6.581 1.00 91.69 279 ARG A CA 1
ATOM 2242 C C . ARG A 1 279 ? 15.185 -23.165 6.699 1.00 91.69 279 ARG A C 1
ATOM 2244 O O . ARG A 1 279 ? 15.809 -23.503 5.693 1.00 91.69 279 ARG A O 1
ATOM 2251 N N . VAL A 1 280 ? 15.665 -23.303 7.930 1.00 93.19 280 VAL A N 1
ATOM 2252 C CA . VAL A 1 280 ? 17.039 -23.718 8.222 1.00 93.19 280 VAL A CA 1
ATOM 2253 C C . VAL A 1 280 ? 17.125 -24.641 9.428 1.00 93.19 280 VAL A C 1
ATOM 2255 O O . VAL A 1 280 ? 16.270 -24.621 10.313 1.00 93.19 280 VAL A O 1
ATOM 2258 N N . ARG A 1 281 ? 18.192 -25.434 9.462 1.00 93.56 281 ARG A N 1
ATOM 2259 C CA . ARG A 1 281 ? 18.638 -26.226 10.600 1.00 93.56 281 ARG A CA 1
ATOM 2260 C C . ARG A 1 281 ? 19.926 -25.605 11.126 1.00 93.56 281 ARG A C 1
ATOM 2262 O O . ARG A 1 281 ? 20.893 -25.493 10.381 1.00 93.56 281 ARG A O 1
ATOM 2269 N N . HIS A 1 282 ? 19.937 -25.189 12.384 1.00 92.94 282 HIS A N 1
ATOM 2270 C CA . HIS A 1 282 ? 21.030 -24.446 13.008 1.00 92.94 282 HIS A CA 1
ATOM 2271 C C . HIS A 1 282 ? 21.645 -25.247 14.158 1.00 92.94 282 HIS A C 1
ATOM 2273 O O . HIS A 1 282 ? 20.921 -25.774 15.004 1.00 92.94 282 HIS A O 1
ATOM 2279 N N . ALA A 1 283 ? 22.971 -25.363 14.168 1.00 89.75 283 ALA A N 1
ATOM 2280 C CA . ALA A 1 283 ? 23.727 -26.062 15.194 1.00 89.75 283 ALA A CA 1
ATOM 2281 C C . ALA A 1 283 ? 24.051 -25.126 16.365 1.00 89.75 283 ALA A C 1
ATOM 2283 O O . ALA A 1 283 ? 24.886 -24.233 16.248 1.00 89.75 283 ALA A O 1
ATOM 2284 N N . VAL A 1 284 ? 23.454 -25.386 17.524 1.00 82.06 284 VAL A N 1
ATOM 2285 C CA . VAL A 1 284 ? 23.744 -24.681 18.774 1.00 82.06 284 VAL A CA 1
ATOM 2286 C C . VAL A 1 284 ? 24.690 -25.535 19.616 1.00 82.06 284 VAL A C 1
ATOM 2288 O O . VAL A 1 284 ? 24.487 -26.739 19.776 1.00 82.06 284 VAL A O 1
ATOM 2291 N N . HIS A 1 285 ? 25.756 -24.927 20.142 1.00 76.12 285 HIS A N 1
ATOM 2292 C CA . HIS A 1 285 ? 26.643 -25.607 21.085 1.00 76.12 285 HIS A CA 1
ATOM 2293 C C . HIS A 1 285 ? 26.008 -25.654 22.472 1.00 76.12 285 HIS A C 1
ATOM 2295 O O . HIS A 1 285 ? 25.748 -24.621 23.087 1.00 76.12 285 HIS A O 1
ATOM 2301 N N . GLU A 1 286 ? 25.838 -26.865 22.976 1.00 77.25 286 GLU A N 1
ATOM 2302 C CA . GLU A 1 286 ? 25.426 -27.165 24.337 1.00 77.25 286 GLU A CA 1
ATOM 2303 C C . GLU A 1 286 ? 26.572 -27.851 25.088 1.00 77.25 286 GLU A C 1
ATOM 2305 O O . GLU A 1 286 ? 27.577 -28.266 24.507 1.00 77.25 286 GLU A O 1
ATOM 2310 N N . SER A 1 287 ? 26.426 -27.983 26.406 1.00 62.91 287 SER A N 1
ATOM 2311 C CA . SER A 1 287 ? 27.430 -28.579 27.300 1.00 62.91 287 SER A CA 1
ATOM 2312 C C . SER A 1 287 ? 27.862 -30.005 26.922 1.00 62.91 287 SER A C 1
ATOM 2314 O O . SER A 1 287 ? 28.940 -30.426 27.334 1.00 62.91 287 SER A O 1
ATOM 2316 N N . GLU A 1 288 ? 27.067 -30.730 26.126 1.00 60.66 288 GLU A N 1
ATOM 2317 C CA . GLU A 1 288 ? 27.336 -32.112 25.693 1.00 60.66 288 GLU A CA 1
ATOM 2318 C C . GLU A 1 288 ? 27.618 -32.258 24.181 1.00 60.66 288 GLU A C 1
ATOM 2320 O O . GLU A 1 288 ? 27.793 -33.374 23.693 1.00 60.66 288 GLU A O 1
ATOM 2325 N N . GLY A 1 289 ? 27.708 -31.157 23.422 1.00 77.75 289 GLY A N 1
ATOM 2326 C CA . GLY A 1 289 ? 28.016 -31.192 21.987 1.00 77.75 289 GLY A CA 1
ATOM 2327 C C . GLY A 1 289 ? 27.219 -30.187 21.155 1.00 77.75 289 GLY A C 1
ATOM 2328 O O . GLY A 1 289 ? 26.738 -29.181 21.662 1.00 77.75 289 GLY A O 1
ATOM 2329 N N . LYS A 1 290 ? 27.097 -30.446 19.847 1.00 80.25 290 LYS A N 1
ATOM 2330 C CA . LYS A 1 290 ? 26.269 -29.644 18.931 1.00 80.25 290 LYS A CA 1
ATOM 2331 C C . LYS A 1 290 ? 24.871 -30.256 18.821 1.00 80.25 290 LYS A C 1
ATOM 2333 O O . LYS A 1 290 ? 24.746 -31.384 18.346 1.00 80.25 290 LYS A O 1
ATOM 2338 N N . ALA A 1 291 ? 23.843 -29.505 19.202 1.00 84.50 291 ALA A N 1
ATOM 2339 C CA . ALA A 1 291 ? 22.440 -29.852 18.989 1.00 84.50 291 ALA A CA 1
ATOM 2340 C C . ALA A 1 291 ? 21.889 -29.079 17.782 1.00 84.50 291 ALA A C 1
ATOM 2342 O O . ALA A 1 291 ? 22.213 -27.909 17.587 1.00 84.50 291 ALA A O 1
ATOM 2343 N N . TRP A 1 292 ? 21.076 -29.732 16.951 1.00 90.56 292 TRP A N 1
ATOM 2344 C CA . TRP A 1 292 ? 20.518 -29.129 15.741 1.00 90.56 292 TRP A CA 1
ATOM 2345 C C . TRP A 1 292 ? 19.048 -28.783 15.933 1.00 90.56 292 TRP A C 1
ATOM 2347 O O . TRP A 1 292 ? 18.244 -29.649 16.272 1.00 90.56 292 TRP A O 1
ATOM 2357 N N . TYR A 1 293 ? 18.705 -27.533 15.643 1.00 89.31 293 TYR A N 1
ATOM 2358 C CA . TYR A 1 293 ? 17.358 -27.004 15.796 1.00 89.31 293 TYR A CA 1
ATOM 2359 C C . TYR A 1 293 ? 16.832 -26.466 14.471 1.00 89.31 293 TYR A C 1
ATOM 2361 O O . TYR A 1 293 ? 17.543 -25.774 13.742 1.00 89.31 293 TYR A O 1
ATOM 2369 N N . ASN A 1 294 ? 15.574 -26.770 14.170 1.00 91.38 294 ASN A N 1
ATOM 2370 C CA . ASN A 1 294 ? 14.899 -26.290 12.973 1.00 91.38 294 ASN A CA 1
ATOM 2371 C C . ASN A 1 294 ? 14.233 -24.941 13.254 1.00 91.38 294 ASN A C 1
ATOM 2373 O O . ASN A 1 294 ? 13.639 -24.747 14.315 1.00 91.38 294 ASN A O 1
ATOM 2377 N N . GLY A 1 295 ? 14.302 -24.023 12.298 1.00 89.62 295 GLY A N 1
ATOM 2378 C CA . GLY A 1 295 ? 13.661 -22.721 12.414 1.00 89.62 295 GLY A CA 1
ATOM 2379 C C . GLY A 1 295 ? 13.514 -22.002 11.083 1.00 89.62 295 GLY A C 1
ATOM 2380 O O . GLY A 1 295 ? 13.784 -22.563 10.016 1.00 89.62 295 GLY A O 1
ATOM 2381 N N . THR A 1 296 ? 13.067 -20.755 11.175 1.00 90.94 296 THR A N 1
ATOM 2382 C CA . THR A 1 296 ? 12.921 -19.816 10.062 1.00 90.94 296 THR A CA 1
ATOM 2383 C C . THR A 1 296 ? 13.667 -18.529 10.390 1.00 90.94 296 THR A C 1
ATOM 2385 O O . THR A 1 296 ? 13.589 -18.017 11.509 1.00 90.94 296 THR A O 1
ATOM 2388 N N . VAL A 1 297 ? 14.394 -17.995 9.413 1.00 91.44 297 VA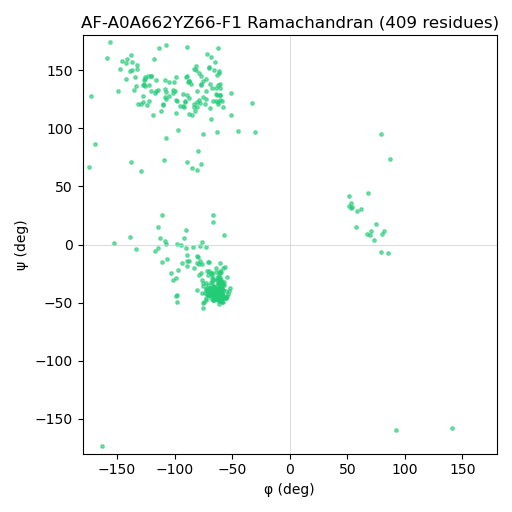L A N 1
ATOM 2389 C CA . VAL A 1 297 ? 15.076 -16.703 9.537 1.00 91.44 297 VAL A CA 1
ATOM 2390 C C . VAL A 1 297 ? 14.090 -15.590 9.198 1.00 91.44 297 VAL A C 1
ATOM 2392 O O . VAL A 1 297 ? 13.685 -15.458 8.051 1.00 91.44 297 VAL A O 1
ATOM 2395 N N . VAL A 1 298 ? 13.699 -14.779 10.176 1.00 88.62 298 VAL A N 1
ATOM 2396 C CA . VAL A 1 298 ? 12.565 -13.842 10.048 1.00 88.62 298 VAL A CA 1
ATOM 2397 C C . VAL A 1 298 ? 12.982 -12.376 9.927 1.00 88.62 298 VAL A C 1
ATOM 2399 O O . VAL A 1 298 ? 12.172 -11.528 9.569 1.00 88.62 298 VAL A O 1
ATOM 2402 N N . GLY A 1 299 ? 14.251 -12.060 10.196 1.00 85.12 299 GLY A N 1
ATOM 2403 C CA . GLY A 1 299 ? 14.748 -10.686 10.169 1.00 85.12 299 GLY A CA 1
ATOM 2404 C C . GLY A 1 299 ? 16.257 -10.599 9.987 1.00 85.12 299 GLY A C 1
ATOM 2405 O O . GLY A 1 299 ? 16.984 -11.563 10.223 1.00 85.12 299 GLY A O 1
ATOM 2406 N N . MET A 1 300 ? 16.730 -9.431 9.558 1.00 87.69 300 MET A N 1
ATOM 2407 C CA . MET A 1 300 ? 18.148 -9.114 9.390 1.00 87.69 300 MET A CA 1
ATOM 2408 C C . MET A 1 300 ? 18.381 -7.663 9.800 1.00 87.69 300 MET A C 1
ATOM 2410 O O . MET A 1 300 ? 17.558 -6.790 9.525 1.00 87.69 300 MET A O 1
ATOM 2414 N N . ARG A 1 301 ? 19.514 -7.403 10.445 1.00 85.88 301 ARG A N 1
ATOM 2415 C CA . ARG A 1 301 ? 20.014 -6.062 10.741 1.00 85.88 301 ARG A CA 1
ATOM 2416 C C . ARG A 1 301 ? 21.509 -6.008 10.485 1.00 85.88 301 ARG A C 1
ATOM 2418 O O . ARG A 1 301 ? 22.169 -7.040 10.417 1.00 85.88 301 ARG A O 1
ATOM 2425 N N . GLU A 1 302 ? 22.040 -4.804 10.380 1.00 84.06 302 GLU A N 1
ATOM 2426 C CA . GLU A 1 302 ? 23.480 -4.592 10.366 1.00 84.06 302 GLU A CA 1
ATOM 2427 C C . GLU A 1 302 ? 23.934 -4.191 11.772 1.00 84.06 302 GLU A C 1
ATOM 2429 O O . GLU A 1 302 ? 23.432 -3.221 12.342 1.00 84.06 302 GLU A O 1
ATOM 2434 N N . GLU A 1 303 ? 24.867 -4.946 12.344 1.00 78.25 303 GLU A N 1
ATOM 2435 C CA . GLU A 1 303 ? 25.460 -4.663 13.648 1.00 78.25 303 GLU A CA 1
ATOM 2436 C C . GLU A 1 303 ? 26.982 -4.702 13.506 1.00 78.25 303 GLU A C 1
ATOM 2438 O O . GLU A 1 303 ? 27.555 -5.695 13.064 1.00 78.25 303 GLU A O 1
ATOM 2443 N N . ASN A 1 304 ? 27.652 -3.591 13.827 1.00 75.62 304 ASN A N 1
ATOM 2444 C CA . ASN A 1 304 ? 29.107 -3.438 13.685 1.00 75.62 304 ASN A CA 1
ATOM 2445 C C . ASN A 1 304 ? 29.654 -3.741 12.269 1.00 75.62 304 ASN A C 1
ATOM 2447 O O . ASN A 1 304 ? 30.781 -4.211 12.128 1.00 75.62 304 ASN A O 1
ATOM 2451 N N . GLY A 1 305 ? 28.871 -3.458 11.220 1.00 75.75 305 GLY A N 1
ATOM 2452 C CA . GLY A 1 305 ? 29.260 -3.689 9.822 1.00 75.75 305 GLY A CA 1
ATOM 2453 C C . GLY A 1 305 ? 29.110 -5.137 9.344 1.00 75.75 305 GLY A C 1
ATOM 2454 O O . GLY A 1 305 ? 29.580 -5.465 8.255 1.00 75.75 305 GLY A O 1
ATOM 2455 N N . ALA A 1 306 ? 28.481 -6.007 10.143 1.00 80.81 306 ALA A N 1
ATOM 2456 C CA . ALA A 1 306 ? 28.191 -7.394 9.794 1.00 80.81 306 ALA A CA 1
ATOM 2457 C C . ALA A 1 306 ? 26.676 -7.678 9.843 1.00 80.81 306 ALA A C 1
ATOM 2459 O O . ALA A 1 306 ? 25.970 -7.125 10.696 1.00 80.81 306 ALA A O 1
ATOM 2460 N N . PRO A 1 307 ? 26.150 -8.533 8.946 1.00 86.44 307 PRO A N 1
ATOM 2461 C CA . PRO A 1 307 ? 24.742 -8.902 8.952 1.00 86.44 307 PRO A CA 1
ATOM 2462 C C . PRO A 1 307 ? 24.446 -9.855 10.115 1.00 86.44 307 PRO A C 1
ATOM 2464 O O . PRO A 1 307 ? 25.003 -10.944 10.207 1.00 86.44 307 PRO A O 1
ATOM 2467 N N . THR A 1 308 ? 23.537 -9.455 10.995 1.00 90.00 308 THR A N 1
ATOM 2468 C CA . THR A 1 308 ? 22.993 -10.295 12.067 1.00 90.00 308 THR A CA 1
ATOM 2469 C C . THR A 1 308 ? 21.558 -10.653 11.729 1.00 90.00 308 THR A C 1
ATOM 2471 O O . THR A 1 308 ? 20.804 -9.822 11.224 1.00 90.00 308 THR A O 1
ATOM 2474 N N . PHE A 1 309 ? 21.158 -11.879 12.033 1.00 91.56 309 PHE A N 1
ATOM 2475 C CA . PHE A 1 309 ? 19.877 -12.435 11.624 1.00 91.56 309 PHE A CA 1
ATOM 2476 C C . PHE A 1 309 ? 19.046 -12.848 12.822 1.00 91.56 309 PHE A C 1
ATOM 2478 O O . PHE A 1 309 ? 19.574 -13.347 13.811 1.00 91.56 309 PHE A O 1
ATOM 2485 N N . GLN A 1 310 ? 17.739 -12.676 12.701 1.00 90.19 310 GLN A N 1
ATOM 2486 C CA . GLN A 1 310 ? 16.763 -13.086 13.692 1.00 90.19 310 GLN A CA 1
ATOM 2487 C C . GLN A 1 310 ? 16.214 -14.469 13.332 1.00 90.19 310 GLN A C 1
ATOM 2489 O O . GLN A 1 310 ? 15.612 -14.646 12.274 1.00 90.19 310 GLN A O 1
ATOM 2494 N N . MET A 1 311 ? 16.415 -15.442 14.215 1.00 87.94 311 MET A N 1
ATOM 2495 C CA . MET A 1 311 ? 15.940 -16.818 14.094 1.00 87.94 311 MET A CA 1
ATOM 2496 C C . MET A 1 311 ? 14.701 -17.041 14.959 1.00 87.94 311 MET A C 1
ATOM 2498 O O . MET A 1 311 ? 14.725 -16.723 16.150 1.00 87.94 311 MET A O 1
ATOM 2502 N N . MET A 1 312 ? 13.670 -17.659 14.385 1.00 85.38 312 MET A N 1
ATOM 2503 C CA . MET A 1 312 ? 12.515 -18.213 15.094 1.00 85.38 312 MET A CA 1
ATOM 2504 C C . MET A 1 312 ? 12.550 -19.743 14.991 1.00 85.38 312 MET A C 1
ATOM 2506 O O . MET A 1 312 ? 12.446 -20.283 13.890 1.00 85.38 312 MET A O 1
ATOM 2510 N N . TYR A 1 313 ? 12.720 -20.447 16.112 1.00 86.69 313 TYR A N 1
ATOM 2511 C CA . TYR A 1 313 ? 12.751 -21.916 16.123 1.00 86.69 313 TYR A CA 1
ATOM 2512 C C . TYR A 1 313 ? 11.347 -22.526 16.121 1.00 86.69 313 TYR A C 1
ATOM 2514 O O . TYR A 1 313 ? 10.408 -21.970 16.689 1.00 86.69 313 TYR A O 1
ATOM 2522 N N . ASP A 1 314 ? 11.220 -23.713 15.532 1.00 83.75 314 ASP A N 1
ATOM 2523 C CA . ASP A 1 314 ? 9.963 -24.457 15.503 1.00 83.75 314 ASP A CA 1
ATOM 2524 C C . ASP A 1 314 ? 9.481 -24.782 16.925 1.00 83.75 314 ASP A C 1
ATOM 2526 O O . ASP A 1 314 ? 10.258 -25.156 17.805 1.00 83.75 314 ASP A O 1
ATOM 2530 N N . GLY A 1 315 ? 8.174 -24.641 17.163 1.00 75.25 315 GLY A N 1
ATOM 2531 C CA . GLY A 1 315 ? 7.574 -24.886 18.478 1.00 75.25 315 GLY A CA 1
ATOM 2532 C C . GLY A 1 315 ? 7.871 -23.810 19.529 1.00 75.25 315 GLY A C 1
ATOM 2533 O O . GLY A 1 315 ? 7.437 -23.953 20.672 1.00 75.25 315 GLY A O 1
ATOM 2534 N N . CYS A 1 316 ? 8.558 -22.720 19.163 1.00 70.38 316 CYS A N 1
ATOM 2535 C CA . CYS A 1 316 ? 8.843 -21.597 20.046 1.00 70.38 316 CYS A CA 1
ATOM 2536 C C . CYS A 1 316 ? 8.417 -20.260 19.419 1.00 70.38 316 CYS A C 1
ATOM 2538 O O . CYS A 1 316 ? 8.661 -20.007 18.247 1.00 70.38 316 CYS A O 1
ATOM 2540 N N . GLN A 1 317 ? 7.797 -19.376 20.209 1.00 68.12 317 GLN A N 1
ATOM 2541 C CA . GLN A 1 317 ? 7.451 -18.011 19.773 1.00 68.12 317 GLN A CA 1
ATOM 2542 C C . GLN A 1 317 ? 8.564 -16.989 20.053 1.00 68.12 317 GLN A C 1
ATOM 2544 O O . GLN A 1 317 ? 8.425 -15.810 19.733 1.00 68.12 317 GLN A O 1
ATOM 2549 N N . LEU A 1 318 ? 9.652 -17.419 20.695 1.00 71.94 318 LEU A N 1
ATOM 2550 C CA . LEU A 1 318 ? 10.795 -16.562 20.975 1.00 71.94 318 LEU A CA 1
ATOM 2551 C C . LEU A 1 318 ? 11.712 -16.487 19.754 1.00 71.94 318 LEU A C 1
ATOM 2553 O O . LEU A 1 318 ? 11.806 -17.413 18.948 1.00 71.94 318 LEU A O 1
ATOM 2557 N N . VAL A 1 319 ? 12.394 -15.352 19.649 1.00 83.19 319 VAL A N 1
ATOM 2558 C CA . VAL A 1 319 ? 13.295 -15.025 18.550 1.00 83.19 319 VAL A CA 1
ATOM 2559 C C . VAL A 1 319 ? 14.656 -14.625 19.096 1.00 83.19 319 VAL A C 1
ATOM 2561 O O . VAL A 1 319 ? 14.749 -13.918 20.101 1.00 83.19 319 VAL A O 1
ATOM 2564 N N . TRP A 1 320 ? 15.714 -15.049 18.414 1.00 82.12 320 TRP A N 1
ATOM 2565 C CA . TRP A 1 320 ? 17.097 -14.828 18.838 1.00 82.12 320 TRP A CA 1
ATOM 2566 C C . TRP A 1 320 ? 17.951 -14.308 17.689 1.00 82.12 320 TRP A C 1
ATOM 2568 O O . TRP A 1 320 ? 17.677 -14.614 16.534 1.00 82.12 320 TRP A O 1
ATOM 2578 N N . TRP A 1 321 ? 18.984 -13.529 18.007 1.00 88.31 321 TRP A N 1
ATOM 2579 C CA . TRP A 1 321 ? 19.884 -12.945 17.013 1.00 88.31 321 TRP A CA 1
ATOM 2580 C C . TRP A 1 321 ? 21.195 -13.726 16.926 1.00 88.31 321 TRP A C 1
ATOM 2582 O O . TRP A 1 321 ? 21.834 -13.963 17.950 1.00 88.31 321 TRP A O 1
ATOM 2592 N N . PHE A 1 322 ? 21.598 -14.085 15.709 1.00 88.69 322 PHE A N 1
ATOM 2593 C CA . PHE A 1 322 ? 22.813 -14.849 15.419 1.00 88.69 322 PHE A CA 1
ATOM 2594 C C . PHE A 1 322 ? 23.506 -14.335 14.152 1.00 88.69 322 PHE A C 1
ATOM 2596 O O . PHE A 1 322 ? 22.876 -13.721 13.288 1.00 88.69 322 PHE A O 1
ATOM 2603 N N . ASP A 1 323 ? 24.795 -14.632 14.007 1.00 91.06 323 ASP A N 1
ATOM 2604 C CA . ASP A 1 323 ? 25.539 -14.422 12.759 1.00 91.06 323 ASP A CA 1
ATOM 2605 C C . ASP A 1 323 ? 25.339 -15.625 11.821 1.00 91.06 323 ASP A C 1
ATOM 2607 O O . ASP A 1 323 ? 26.254 -16.391 11.520 1.00 91.06 323 ASP A O 1
ATOM 2611 N N . LEU A 1 324 ? 24.095 -15.805 11.367 1.00 91.88 324 LEU A N 1
ATOM 2612 C CA . LEU A 1 324 ? 23.708 -16.978 10.580 1.00 91.88 324 LEU A CA 1
ATOM 2613 C C . LEU A 1 324 ? 24.430 -17.066 9.232 1.00 91.88 324 LEU A C 1
ATOM 2615 O O . LEU A 1 324 ? 24.559 -18.153 8.674 1.00 91.88 324 LEU A O 1
ATOM 2619 N N . TRP A 1 325 ? 24.903 -15.940 8.692 1.00 92.81 325 TRP A N 1
ATOM 2620 C CA . TRP A 1 325 ? 25.686 -15.961 7.460 1.00 92.81 325 TRP A CA 1
ATOM 2621 C C . TRP A 1 325 ? 27.042 -16.620 7.681 1.00 92.81 325 TRP A C 1
ATOM 2623 O O . TRP A 1 325 ? 27.450 -17.470 6.888 1.00 92.81 325 TRP A O 1
ATOM 2633 N N . LYS A 1 326 ? 27.710 -16.290 8.787 1.00 90.75 326 LYS A N 1
ATOM 2634 C CA . LYS A 1 326 ? 28.921 -16.991 9.197 1.00 90.75 326 LYS A CA 1
ATOM 2635 C C . LYS A 1 326 ? 28.633 -18.456 9.527 1.00 90.75 326 LYS A C 1
ATOM 2637 O O . LYS A 1 326 ? 29.360 -19.325 9.052 1.00 90.75 326 LYS A O 1
ATOM 2642 N N . ASP A 1 327 ? 27.550 -18.745 10.251 1.00 91.81 327 ASP A N 1
ATOM 2643 C CA . ASP A 1 327 ? 27.180 -20.126 10.587 1.00 91.81 327 ASP A CA 1
ATOM 2644 C C . ASP A 1 327 ? 26.919 -20.970 9.327 1.00 91.81 327 ASP A C 1
ATOM 2646 O O . ASP A 1 327 ? 27.315 -22.134 9.269 1.00 91.81 327 ASP A O 1
ATOM 2650 N N . PHE A 1 328 ? 26.333 -20.386 8.278 1.00 91.38 328 PHE A N 1
ATOM 2651 C CA . PHE A 1 328 ? 26.190 -21.025 6.966 1.00 91.38 328 PHE A CA 1
ATOM 2652 C C . PHE A 1 328 ? 27.543 -21.310 6.307 1.00 91.38 328 PHE A C 1
ATOM 2654 O O . PHE A 1 328 ? 27.785 -22.427 5.851 1.00 91.38 328 PHE A O 1
ATOM 2661 N N . GLN A 1 329 ? 28.457 -20.337 6.305 1.00 89.88 329 GLN A N 1
ATOM 2662 C CA . GLN A 1 329 ? 29.805 -20.507 5.751 1.00 89.88 329 GLN A CA 1
ATOM 2663 C C . GLN A 1 329 ? 30.632 -21.565 6.504 1.00 89.88 329 GLN A C 1
ATOM 2665 O O . GLN A 1 329 ? 31.475 -22.233 5.904 1.00 89.88 329 GLN A O 1
ATOM 2670 N N . GLU A 1 330 ? 30.382 -21.739 7.803 1.00 90.62 330 GLU A N 1
ATOM 2671 C CA . GLU A 1 330 ? 31.072 -22.698 8.674 1.00 90.62 330 GLU A CA 1
ATOM 2672 C C . GLU A 1 330 ? 30.377 -24.074 8.757 1.00 90.62 330 GLU A C 1
ATOM 2674 O O . GLU A 1 330 ? 30.832 -24.946 9.500 1.00 90.62 330 GLU A O 1
ATOM 2679 N N . ASN A 1 331 ? 29.316 -24.314 7.973 1.00 89.25 331 ASN A N 1
ATOM 2680 C CA . ASN A 1 331 ? 28.482 -25.530 8.016 1.00 89.25 331 ASN A CA 1
ATOM 2681 C C . ASN A 1 331 ? 27.838 -25.797 9.393 1.00 89.25 331 ASN A C 1
ATOM 2683 O O . ASN A 1 331 ? 27.587 -26.942 9.773 1.00 89.25 331 ASN A O 1
ATOM 2687 N N . CYS A 1 332 ? 27.575 -24.739 10.156 1.00 90.62 332 CYS A N 1
ATOM 2688 C CA . CYS A 1 332 ? 26.752 -24.752 11.366 1.00 90.62 332 CYS A CA 1
ATOM 2689 C C . CYS A 1 332 ? 25.290 -24.365 11.069 1.00 90.62 332 CYS A C 1
ATOM 2691 O O . CYS A 1 332 ? 24.461 -24.382 11.974 1.00 90.62 332 CYS A O 1
ATOM 2693 N N . LEU A 1 333 ? 24.957 -24.060 9.811 1.00 93.12 333 LEU A N 1
ATOM 2694 C CA . LEU A 1 333 ? 23.603 -23.798 9.329 1.00 93.12 333 LEU A CA 1
ATOM 2695 C C . LEU A 1 333 ? 23.366 -24.525 8.000 1.00 93.12 333 LEU A C 1
ATOM 2697 O O . LEU A 1 333 ? 24.170 -24.411 7.079 1.00 93.12 333 LEU A O 1
ATOM 2701 N N . GLU A 1 334 ? 22.239 -25.221 7.876 1.00 92.75 334 GLU A N 1
ATOM 2702 C CA . GLU A 1 334 ? 21.820 -25.899 6.646 1.00 92.75 334 GLU A CA 1
ATOM 2703 C C . GLU A 1 334 ? 20.419 -25.453 6.226 1.00 92.75 334 GLU A C 1
ATOM 2705 O O . GLU A 1 334 ? 19.554 -25.237 7.072 1.00 92.75 334 GLU A O 1
ATOM 2710 N N . LEU A 1 335 ? 20.167 -25.342 4.922 1.00 91.12 335 LEU A N 1
ATOM 2711 C CA . LEU A 1 335 ? 18.827 -25.072 4.400 1.00 91.12 335 LEU A CA 1
ATOM 2712 C C . LEU A 1 335 ? 17.951 -26.329 4.469 1.00 91.12 335 LEU A C 1
ATOM 2714 O O . LEU A 1 335 ? 18.406 -27.429 4.158 1.00 91.12 335 LEU A O 1
ATOM 2718 N N . ILE A 1 336 ? 16.677 -26.150 4.813 1.00 89.62 336 ILE A N 1
ATOM 2719 C CA . ILE A 1 336 ? 15.665 -27.211 4.794 1.00 89.62 336 ILE A CA 1
ATOM 2720 C C . ILE A 1 336 ? 14.756 -26.986 3.578 1.00 89.62 336 ILE A C 1
ATOM 2722 O O . ILE A 1 336 ? 14.417 -25.846 3.249 1.00 89.62 336 ILE A O 1
ATOM 2726 N N . ALA A 1 337 ? 14.384 -28.072 2.895 1.00 84.56 337 ALA A N 1
ATOM 2727 C CA . ALA A 1 337 ? 13.369 -28.030 1.846 1.00 84.56 337 ALA A CA 1
ATOM 2728 C C . ALA A 1 337 ? 12.022 -27.563 2.420 1.00 84.56 337 ALA A C 1
ATOM 2730 O O . ALA A 1 337 ? 11.716 -27.816 3.583 1.00 84.56 337 ALA A O 1
ATOM 2731 N N . VAL A 1 338 ? 11.241 -26.860 1.605 1.00 85.62 338 VAL A N 1
ATOM 2732 C CA . VAL A 1 338 ? 9.960 -26.280 2.015 1.00 85.62 338 VAL A CA 1
ATOM 2733 C C . VAL A 1 338 ? 8.850 -26.938 1.220 1.00 85.62 338 VAL A C 1
ATOM 2735 O O . VAL A 1 338 ? 8.932 -27.027 -0.007 1.00 85.62 338 VAL A O 1
ATOM 2738 N N . ASN A 1 339 ? 7.812 -27.363 1.931 1.00 87.44 339 ASN A N 1
ATOM 2739 C CA . ASN A 1 339 ? 6.620 -27.966 1.361 1.00 87.44 339 ASN A CA 1
ATOM 2740 C C . ASN A 1 339 ? 5.436 -26.995 1.438 1.00 87.44 339 ASN A C 1
ATOM 2742 O O . ASN A 1 339 ? 5.499 -25.941 2.072 1.00 87.44 339 ASN A O 1
ATOM 2746 N N . ALA A 1 340 ? 4.318 -27.343 0.799 1.00 86.81 340 ALA A N 1
ATOM 2747 C CA . ALA A 1 340 ? 3.137 -26.480 0.796 1.00 86.81 340 ALA A CA 1
ATOM 2748 C C . ALA A 1 340 ? 2.610 -26.161 2.209 1.00 86.81 340 ALA A C 1
ATOM 2750 O O . ALA A 1 340 ? 2.164 -25.042 2.463 1.00 86.81 340 ALA A O 1
ATOM 2751 N N . GLU A 1 341 ? 2.705 -27.117 3.135 1.00 87.31 341 GLU A N 1
ATOM 2752 C CA . GLU A 1 341 ? 2.272 -26.963 4.530 1.00 87.31 341 GLU A CA 1
ATOM 2753 C C . GLU A 1 341 ? 3.107 -25.940 5.310 1.00 87.31 341 GLU A C 1
ATOM 2755 O O . GLU A 1 341 ? 2.579 -25.270 6.194 1.00 87.31 341 GLU A O 1
ATOM 2760 N N . ASP A 1 342 ? 4.383 -25.767 4.954 1.00 85.75 342 ASP A N 1
ATOM 2761 C CA . ASP A 1 342 ? 5.277 -24.810 5.611 1.00 85.75 342 ASP A CA 1
ATOM 2762 C C . ASP A 1 342 ? 4.936 -23.352 5.267 1.00 85.75 342 ASP A C 1
ATOM 2764 O O . ASP A 1 342 ? 5.298 -22.447 6.016 1.00 85.75 342 ASP A O 1
ATOM 2768 N N . ILE A 1 343 ? 4.259 -23.117 4.135 1.00 88.44 343 ILE A N 1
ATOM 2769 C CA . ILE A 1 343 ? 3.901 -21.780 3.632 1.00 88.44 343 ILE A CA 1
ATOM 2770 C C . ILE A 1 343 ? 2.428 -21.455 3.923 1.00 88.44 343 ILE A C 1
ATOM 2772 O O . ILE A 1 343 ? 2.057 -20.294 4.103 1.00 88.44 343 ILE A O 1
ATOM 2776 N N . LEU A 1 344 ? 1.560 -22.466 3.967 1.00 90.50 344 LEU A N 1
ATOM 2777 C CA . LEU A 1 344 ? 0.122 -22.274 4.123 1.00 90.50 344 LEU A CA 1
ATOM 2778 C C . LEU A 1 344 ? -0.225 -21.563 5.445 1.00 90.50 344 LEU A C 1
ATOM 2780 O O . LEU A 1 344 ? 0.200 -21.965 6.525 1.00 90.50 344 LEU A O 1
ATOM 2784 N N . GLY A 1 345 ? -1.026 -20.497 5.369 1.00 88.81 345 GLY A N 1
ATOM 2785 C CA . GLY A 1 345 ? -1.445 -19.701 6.528 1.00 88.81 345 GLY A CA 1
ATOM 2786 C C . GLY A 1 345 ? -0.403 -18.695 7.029 1.00 88.81 345 GLY A C 1
ATOM 2787 O O . GLY A 1 345 ? -0.725 -17.893 7.912 1.00 88.81 345 GLY A O 1
ATOM 2788 N N . LYS A 1 346 ? 0.816 -18.716 6.478 1.00 88.31 346 LYS A N 1
ATOM 2789 C CA . LYS A 1 346 ? 1.935 -17.873 6.908 1.00 88.31 346 LYS A CA 1
ATOM 2790 C C . LYS A 1 346 ? 1.867 -16.471 6.329 1.00 88.31 346 LYS A C 1
ATOM 2792 O O . LYS A 1 346 ? 1.329 -16.248 5.238 1.00 88.31 346 LYS A O 1
ATOM 2797 N N . LYS A 1 347 ? 2.469 -15.530 7.060 1.00 90.69 347 LYS A N 1
ATOM 2798 C CA . LYS A 1 347 ? 2.827 -14.221 6.505 1.00 90.69 347 LYS A CA 1
ATOM 2799 C C . LYS A 1 347 ? 4.084 -14.355 5.656 1.00 90.69 347 LYS A C 1
ATOM 2801 O O . LYS A 1 347 ? 5.028 -15.040 6.052 1.00 90.69 347 LYS A O 1
ATOM 2806 N N . VAL A 1 348 ? 4.097 -13.693 4.509 1.00 90.75 348 VAL A N 1
ATOM 2807 C CA . VAL A 1 348 ? 5.194 -13.743 3.544 1.00 90.75 348 VAL A CA 1
ATOM 2808 C C . VAL A 1 348 ? 5.507 -12.357 2.993 1.00 90.75 348 VAL A C 1
ATOM 2810 O O . VAL A 1 348 ? 4.640 -11.488 2.972 1.00 90.75 348 VAL A O 1
ATOM 2813 N N . GLU A 1 349 ? 6.725 -12.164 2.495 1.00 87.69 349 GLU A N 1
ATOM 2814 C CA . GLU A 1 349 ? 7.026 -11.087 1.548 1.00 87.69 349 GLU A CA 1
ATOM 2815 C C . GLU A 1 349 ? 7.262 -11.695 0.169 1.00 87.69 349 GLU A C 1
ATOM 2817 O O . GLU A 1 349 ? 8.101 -12.586 0.020 1.00 87.69 349 GLU A O 1
ATOM 2822 N N . HIS A 1 350 ? 6.551 -11.202 -0.840 1.00 87.56 350 HIS A N 1
ATOM 2823 C CA . HIS A 1 350 ? 6.712 -11.620 -2.231 1.00 87.56 350 HIS A CA 1
ATOM 2824 C C . HIS A 1 350 ? 7.402 -10.503 -3.018 1.00 87.56 350 HIS A C 1
ATOM 2826 O O . HIS A 1 350 ? 6.949 -9.358 -3.028 1.00 87.56 350 HIS A O 1
ATOM 2832 N N . MET A 1 351 ? 8.510 -10.826 -3.671 1.00 83.81 351 MET A N 1
ATOM 2833 C CA . MET A 1 351 ? 9.274 -9.911 -4.500 1.00 83.81 351 MET A CA 1
ATOM 2834 C C . MET A 1 351 ? 8.652 -9.750 -5.888 1.00 83.81 351 MET A C 1
ATOM 2836 O O . MET A 1 351 ? 8.388 -10.712 -6.606 1.00 83.81 351 MET A O 1
ATOM 2840 N N . PHE A 1 352 ? 8.523 -8.503 -6.309 1.00 78.00 352 PHE A N 1
ATOM 2841 C CA . PHE A 1 352 ? 8.159 -8.105 -7.654 1.00 78.00 352 PHE A CA 1
ATOM 2842 C C . PHE A 1 352 ? 9.238 -7.203 -8.226 1.00 78.00 352 PHE A C 1
ATOM 2844 O O . PHE A 1 352 ? 9.822 -6.384 -7.522 1.00 78.00 352 PHE A O 1
ATOM 2851 N N . ILE A 1 353 ? 9.484 -7.318 -9.524 1.00 68.62 353 ILE A N 1
ATOM 2852 C CA . ILE A 1 353 ? 10.342 -6.374 -10.231 1.00 68.62 353 ILE A CA 1
ATOM 2853 C C . ILE A 1 353 ? 9.442 -5.280 -10.790 1.00 68.62 353 ILE A C 1
ATOM 2855 O O . ILE A 1 353 ? 8.561 -5.544 -11.609 1.00 68.62 353 ILE A O 1
ATOM 2859 N N . SER A 1 354 ? 9.671 -4.049 -10.349 1.00 56.97 354 SER A N 1
ATOM 2860 C CA . SER A 1 354 ? 8.969 -2.875 -10.852 1.00 56.97 354 SER A CA 1
ATOM 2861 C C . SER A 1 354 ? 9.203 -2.735 -12.356 1.00 56.97 354 SER A C 1
ATOM 2863 O O . SER A 1 354 ? 10.339 -2.623 -12.823 1.00 56.97 354 SER A O 1
ATOM 2865 N N . SER A 1 355 ? 8.119 -2.703 -13.132 1.00 48.88 355 SER A N 1
ATOM 2866 C CA . SER A 1 355 ? 8.181 -2.485 -14.581 1.00 48.88 355 SER A CA 1
ATOM 2867 C C . SER A 1 355 ? 8.724 -1.100 -14.945 1.00 48.88 355 SER A C 1
ATOM 2869 O O . SER A 1 355 ? 9.188 -0.888 -16.063 1.00 48.88 355 SER A O 1
ATOM 2871 N N . GLU A 1 356 ? 8.674 -0.145 -14.012 1.00 47.06 356 GLU A N 1
ATOM 2872 C CA . GLU A 1 356 ? 9.066 1.240 -14.257 1.00 47.06 356 GLU A CA 1
ATOM 2873 C C . GLU A 1 356 ? 10.576 1.460 -14.191 1.00 47.06 356 GLU A C 1
ATOM 2875 O O . GLU A 1 356 ? 11.105 2.238 -14.984 1.00 47.06 356 GLU A O 1
ATOM 2880 N N . ASP A 1 357 ? 11.269 0.809 -13.257 1.00 49.75 357 ASP A N 1
ATOM 2881 C CA . ASP A 1 357 ? 12.689 1.048 -12.966 1.00 49.75 357 ASP A CA 1
ATOM 2882 C C . ASP A 1 357 ? 13.524 -0.235 -12.827 1.00 49.75 357 ASP A C 1
ATOM 2884 O O . ASP A 1 357 ? 14.748 -0.153 -12.710 1.00 49.75 357 ASP A O 1
ATOM 2888 N N . GLY A 1 358 ? 12.893 -1.410 -12.894 1.00 56.84 358 GLY A N 1
ATOM 2889 C CA . GLY A 1 358 ? 13.546 -2.702 -12.710 1.00 56.84 358 GLY A CA 1
ATOM 2890 C C . GLY A 1 358 ? 13.974 -2.976 -11.269 1.00 56.84 358 GLY A C 1
ATOM 2891 O O . GLY A 1 358 ? 14.757 -3.898 -11.053 1.00 56.84 358 GLY A O 1
ATOM 2892 N N . SER A 1 359 ? 13.520 -2.174 -10.296 1.00 60.81 359 SER A N 1
ATOM 2893 C CA . SER A 1 359 ? 13.857 -2.375 -8.885 1.00 60.81 359 SER A CA 1
ATOM 2894 C C . SER A 1 359 ? 13.058 -3.519 -8.262 1.00 60.81 359 SER A C 1
ATOM 2896 O O . SER A 1 359 ? 11.888 -3.727 -8.587 1.00 60.81 359 SER A O 1
ATOM 2898 N N . GLU A 1 360 ? 13.693 -4.249 -7.349 1.00 76.19 360 GLU A N 1
ATOM 2899 C CA . GLU A 1 360 ? 13.048 -5.272 -6.525 1.00 76.19 360 GLU A CA 1
ATOM 2900 C C . GLU A 1 360 ? 12.168 -4.591 -5.464 1.00 76.19 360 GLU A C 1
ATOM 2902 O O . GLU A 1 360 ? 12.622 -3.730 -4.709 1.00 76.19 360 GLU A O 1
ATOM 2907 N N . CYS A 1 361 ? 10.894 -4.965 -5.424 1.00 72.94 361 CYS A N 1
ATOM 2908 C CA . CYS A 1 361 ? 9.887 -4.472 -4.494 1.00 72.94 361 CYS A CA 1
ATOM 2909 C C . CYS A 1 361 ? 9.310 -5.660 -3.727 1.00 72.94 361 CYS A C 1
ATOM 2911 O O . CYS A 1 361 ? 8.793 -6.585 -4.343 1.00 72.94 361 CYS A O 1
ATOM 2913 N N . TRP A 1 362 ? 9.369 -5.630 -2.401 1.00 81.06 362 TRP A N 1
ATOM 2914 C CA . TRP A 1 362 ? 8.856 -6.699 -1.545 1.00 81.06 362 TRP A CA 1
ATOM 2915 C C . TRP A 1 362 ? 7.473 -6.323 -1.023 1.00 81.06 362 TRP A C 1
ATOM 2917 O O . TRP A 1 362 ? 7.306 -5.251 -0.446 1.00 81.06 362 TRP A O 1
ATOM 2927 N N . TRP A 1 363 ? 6.488 -7.182 -1.273 1.00 80.38 363 TRP A N 1
ATOM 2928 C CA . TRP A 1 363 ? 5.089 -6.956 -0.923 1.00 80.38 363 TRP A CA 1
ATOM 2929 C C . TRP A 1 363 ? 4.676 -7.903 0.204 1.00 80.38 363 TRP A C 1
ATOM 2931 O O . TRP A 1 363 ? 4.761 -9.122 0.011 1.00 80.38 363 TRP A O 1
ATOM 2941 N N . PRO A 1 364 ? 4.238 -7.381 1.362 1.00 83.31 364 PRO A N 1
ATOM 2942 C CA . PRO A 1 364 ? 3.741 -8.209 2.448 1.00 83.31 364 PRO A CA 1
ATOM 2943 C C . PRO A 1 364 ? 2.403 -8.844 2.062 1.00 83.31 364 PRO A C 1
ATOM 2945 O O . PRO A 1 364 ? 1.530 -8.205 1.474 1.00 83.31 364 PRO A O 1
ATOM 2948 N N . GLY A 1 365 ? 2.231 -10.116 2.395 1.00 87.88 365 GLY A N 1
ATOM 2949 C CA . GLY A 1 365 ? 0.997 -10.841 2.142 1.00 87.88 365 GLY A CA 1
ATOM 2950 C C . GLY A 1 365 ? 0.806 -12.030 3.068 1.00 87.88 365 GLY A C 1
ATOM 2951 O O . GLY A 1 365 ? 1.676 -12.388 3.865 1.00 87.88 365 GLY A O 1
ATOM 2952 N N . LYS A 1 366 ? -0.360 -12.655 2.956 1.00 90.81 366 LYS A N 1
ATOM 2953 C CA . LYS A 1 366 ? -0.761 -13.831 3.716 1.00 90.81 366 LYS A CA 1
ATOM 2954 C C . LYS A 1 366 ? -1.243 -14.923 2.777 1.00 90.81 366 LYS A C 1
ATOM 2956 O O . LYS A 1 366 ? -2.127 -14.713 1.948 1.00 90.81 366 LYS A O 1
ATOM 2961 N N . VAL A 1 367 ? -0.675 -16.113 2.928 1.00 90.69 367 VAL A N 1
ATOM 2962 C CA . VAL A 1 367 ? -1.047 -17.272 2.113 1.00 90.69 367 VAL A CA 1
ATOM 2963 C C . VAL A 1 367 ? -2.285 -17.933 2.709 1.00 90.69 367 VAL A C 1
ATOM 2965 O O . VAL A 1 367 ? -2.281 -18.351 3.863 1.00 90.69 367 VAL A O 1
ATOM 2968 N N . LEU A 1 368 ? -3.356 -18.018 1.926 1.00 89.88 368 LEU A N 1
ATOM 2969 C CA . LEU A 1 368 ? -4.682 -18.433 2.381 1.00 89.88 368 LEU A CA 1
ATOM 2970 C C . LEU A 1 368 ? -4.982 -19.902 2.077 1.00 89.88 368 LEU A C 1
ATOM 2972 O O . LEU A 1 368 ? -5.518 -20.614 2.924 1.00 89.88 368 LEU A O 1
ATOM 2976 N N . GLN A 1 369 ? -4.661 -20.358 0.866 1.00 90.62 369 GLN A N 1
ATOM 2977 C CA . GLN A 1 369 ? -5.023 -21.695 0.389 1.00 90.62 369 GLN A CA 1
ATOM 2978 C C . GLN A 1 369 ? -3.956 -22.248 -0.559 1.00 90.62 369 GLN A C 1
ATOM 2980 O O . GLN A 1 369 ? -3.306 -21.493 -1.273 1.00 90.62 369 GLN A O 1
ATOM 2985 N N . TYR A 1 370 ? -3.813 -23.572 -0.609 1.00 90.62 370 TYR A N 1
ATOM 2986 C CA . TYR A 1 370 ? -3.021 -24.280 -1.614 1.00 90.62 370 TYR A CA 1
ATOM 2987 C C . TYR A 1 370 ? -3.930 -25.139 -2.506 1.00 90.62 370 TYR A C 1
ATOM 2989 O O . TYR A 1 370 ? -4.807 -25.854 -2.013 1.00 90.62 370 TYR A O 1
ATOM 2997 N N . LYS A 1 371 ? -3.733 -25.056 -3.824 1.00 87.25 371 LYS A N 1
ATOM 2998 C CA . LYS A 1 371 ? -4.443 -25.819 -4.856 1.00 87.25 371 LYS A CA 1
ATOM 2999 C C . LYS A 1 371 ? -3.518 -26.887 -5.441 1.00 87.25 371 LYS A C 1
ATOM 3001 O O . LYS A 1 371 ? -2.819 -26.645 -6.425 1.00 87.25 371 LYS A O 1
ATOM 3006 N N . ASP A 1 372 ? -3.552 -28.087 -4.863 1.00 78.25 372 ASP A N 1
ATOM 3007 C CA . ASP A 1 372 ? -2.615 -29.172 -5.206 1.00 78.25 372 ASP A CA 1
ATOM 3008 C C . ASP A 1 372 ? -2.660 -29.618 -6.680 1.00 78.25 372 ASP A C 1
ATOM 3010 O O . ASP A 1 372 ? -1.644 -30.011 -7.249 1.00 78.25 372 ASP A O 1
ATOM 3014 N N . SER A 1 373 ? -3.816 -29.522 -7.345 1.00 74.44 373 SER A N 1
ATOM 3015 C CA . SER A 1 373 ? -3.943 -29.900 -8.760 1.00 74.44 373 SER A CA 1
ATOM 3016 C C . SER A 1 373 ? -3.182 -28.978 -9.715 1.00 74.44 373 SER A C 1
ATOM 3018 O O . SER A 1 373 ? -2.846 -29.396 -10.820 1.00 74.44 373 SER A O 1
ATOM 3020 N N . GLU A 1 374 ? -2.932 -27.733 -9.306 1.00 74.06 374 GLU A N 1
ATOM 3021 C CA . GLU A 1 374 ? -2.330 -26.688 -10.144 1.00 74.06 374 GLU A CA 1
ATOM 3022 C C . GLU A 1 374 ? -0.975 -26.210 -9.602 1.00 74.06 374 GLU A C 1
ATOM 3024 O O . GLU A 1 374 ? -0.291 -25.438 -10.270 1.00 74.06 374 GLU A O 1
ATOM 3029 N N . ASN A 1 375 ? -0.573 -26.689 -8.416 1.00 78.44 375 ASN A N 1
ATOM 3030 C CA . ASN A 1 375 ? 0.582 -26.204 -7.661 1.00 78.44 375 ASN A CA 1
ATOM 3031 C C . ASN A 1 375 ? 0.564 -24.674 -7.472 1.00 78.44 375 ASN A C 1
ATOM 3033 O O . ASN A 1 375 ? 1.573 -23.988 -7.642 1.00 78.44 375 ASN A O 1
ATOM 3037 N N . LEU A 1 376 ? -0.619 -24.130 -7.172 1.00 85.69 376 LEU A N 1
ATOM 3038 C CA . LEU A 1 376 ? -0.840 -22.699 -6.976 1.00 85.69 376 LEU A CA 1
ATOM 3039 C C . LEU A 1 376 ? -1.269 -22.419 -5.543 1.00 85.69 376 LEU A C 1
ATOM 3041 O O . LEU A 1 376 ? -2.066 -23.148 -4.953 1.00 85.69 376 LEU A O 1
ATOM 3045 N N . PHE A 1 377 ? -0.771 -21.320 -5.003 1.00 89.19 377 PHE A N 1
ATOM 3046 C CA . PHE A 1 377 ? -1.154 -20.798 -3.708 1.00 89.19 377 PHE A CA 1
ATOM 3047 C C . PHE A 1 377 ? -1.976 -19.544 -3.904 1.00 89.19 377 PHE A C 1
ATOM 3049 O O . P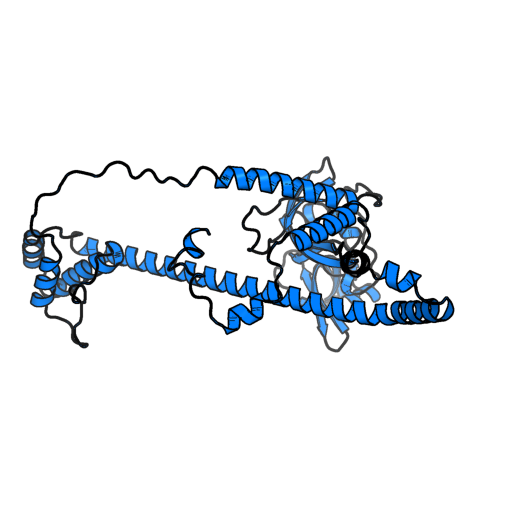HE A 1 377 ? -1.612 -18.656 -4.671 1.00 89.19 377 PHE A O 1
ATOM 3056 N N . VAL A 1 378 ? -3.069 -19.488 -3.167 1.00 87.88 378 VAL A N 1
ATOM 3057 C CA . VAL A 1 378 ? -3.934 -18.335 -3.032 1.00 87.88 378 VAL A CA 1
ATOM 3058 C C . VAL A 1 378 ? -3.320 -17.423 -1.969 1.00 87.88 378 VAL A C 1
ATOM 3060 O O . VAL A 1 378 ? -3.166 -17.846 -0.823 1.00 87.88 378 VAL A O 1
ATOM 3063 N N . ILE A 1 379 ? -2.951 -16.201 -2.334 1.00 86.62 379 ILE A N 1
ATOM 3064 C CA . ILE A 1 379 ? -2.313 -15.202 -1.472 1.00 86.62 379 ILE A CA 1
ATOM 3065 C C . ILE A 1 379 ? -3.092 -13.890 -1.524 1.00 86.62 379 ILE A C 1
ATOM 3067 O O . ILE A 1 379 ? -3.525 -13.452 -2.586 1.00 86.62 379 ILE A O 1
ATOM 3071 N N . GLU A 1 380 ? -3.254 -13.268 -0.370 1.00 87.12 380 GLU A N 1
ATOM 3072 C CA . GLU A 1 380 ? -3.790 -11.919 -0.214 1.00 87.12 380 GLU A CA 1
ATOM 3073 C C . GLU A 1 380 ? -2.634 -10.994 0.170 1.00 87.12 380 GLU A C 1
ATOM 3075 O O . GLU A 1 380 ? -1.849 -11.336 1.056 1.00 87.12 380 GLU A O 1
ATOM 3080 N N . TYR A 1 381 ? -2.485 -9.856 -0.505 1.00 82.31 381 TYR A N 1
ATOM 3081 C CA . TYR A 1 381 ? -1.491 -8.852 -0.117 1.00 82.31 381 TYR A CA 1
ATOM 3082 C C . TYR A 1 381 ? -2.108 -7.869 0.871 1.00 82.31 381 TYR A C 1
ATOM 3084 O O . TYR A 1 381 ? -3.288 -7.543 0.764 1.00 82.31 381 TYR A O 1
ATOM 3092 N N . GLU A 1 382 ? -1.315 -7.406 1.835 1.00 69.50 382 GLU A N 1
ATOM 3093 C CA . GLU A 1 382 ? -1.746 -6.327 2.725 1.00 69.50 382 GLU A CA 1
ATOM 3094 C C . GLU A 1 382 ? -1.840 -5.040 1.873 1.00 69.50 382 GLU A C 1
ATOM 3096 O O . GLU A 1 382 ? -0.823 -4.531 1.400 1.00 69.50 382 GLU A O 1
ATOM 3101 N N . GLU A 1 383 ? -3.061 -4.569 1.586 1.00 57.56 383 GLU A N 1
ATOM 3102 C CA . GLU A 1 383 ? -3.297 -3.365 0.775 1.00 57.56 383 GLU A CA 1
ATOM 3103 C C . GLU A 1 383 ? -2.936 -2.084 1.539 1.00 57.56 383 GLU A C 1
ATOM 3105 O O . GLU A 1 383 ? -3.203 -1.940 2.733 1.00 57.56 383 GLU A O 1
ATOM 3110 N N . GLU A 1 384 ? -2.373 -1.111 0.817 1.00 46.81 384 GLU A N 1
ATOM 3111 C CA . GLU A 1 384 ? -2.362 0.283 1.251 1.00 46.81 384 GLU A CA 1
ATOM 3112 C C . GLU A 1 384 ? -3.832 0.755 1.336 1.00 46.81 384 GLU A C 1
ATOM 3114 O O . GLU A 1 384 ? -4.537 0.724 0.331 1.00 46.81 384 GLU A O 1
ATOM 3119 N N . GLU A 1 385 ? -4.314 1.206 2.504 1.00 41.00 385 GLU A N 1
ATOM 3120 C CA . GLU A 1 385 ? -5.725 1.590 2.788 1.00 41.00 385 GLU A CA 1
ATOM 3121 C C . GLU A 1 385 ? -6.341 2.699 1.883 1.00 41.00 385 GLU A C 1
ATOM 3123 O O . GLU A 1 385 ? -7.428 3.227 2.161 1.00 41.00 385 GLU A O 1
ATOM 3128 N N . ASP A 1 386 ? -5.662 3.124 0.818 1.00 39.75 386 ASP A N 1
ATOM 3129 C CA . ASP A 1 386 ? -6.209 3.997 -0.225 1.00 39.75 386 ASP A CA 1
ATOM 3130 C C . ASP A 1 386 ? -6.875 3.224 -1.380 1.00 39.75 386 ASP A C 1
ATOM 3132 O O . ASP A 1 386 ? -7.693 3.812 -2.093 1.00 39.75 386 ASP A O 1
ATOM 3136 N N . ASP A 1 387 ? -6.657 1.911 -1.493 1.00 40.41 387 ASP A N 1
ATOM 3137 C CA . ASP A 1 387 ? -7.429 1.037 -2.378 1.00 40.41 387 ASP A CA 1
ATOM 3138 C C . ASP A 1 387 ? -8.659 0.503 -1.627 1.00 40.41 387 ASP A C 1
ATOM 3140 O O . ASP A 1 387 ? -8.772 -0.662 -1.272 1.00 40.41 387 ASP A O 1
ATOM 3144 N N . ALA A 1 388 ? -9.636 1.378 -1.365 1.00 35.91 388 ALA A N 1
ATOM 3145 C CA . ALA A 1 388 ? -10.915 1.034 -0.721 1.00 35.91 388 ALA A CA 1
ATOM 3146 C C . ALA A 1 388 ? -11.826 0.106 -1.570 1.00 35.91 388 ALA A C 1
ATOM 3148 O O . ALA A 1 388 ? -13.051 0.118 -1.433 1.00 35.91 388 ALA A O 1
ATOM 3149 N N . GLU A 1 389 ? -11.248 -0.684 -2.471 1.00 42.34 389 GLU A N 1
ATOM 3150 C CA . GLU A 1 389 ? -11.932 -1.563 -3.407 1.00 42.34 389 GLU A CA 1
ATOM 3151 C C . GLU A 1 389 ? -11.216 -2.916 -3.502 1.00 42.34 389 GLU A C 1
ATOM 3153 O O . GLU A 1 389 ? -10.655 -3.274 -4.525 1.00 42.34 389 GLU A O 1
ATOM 3158 N N . GLY A 1 390 ? -11.344 -3.685 -2.419 1.00 42.69 390 GLY A N 1
ATOM 3159 C CA . GLY A 1 390 ? -11.278 -5.143 -2.405 1.00 42.69 390 GLY A CA 1
ATOM 3160 C C . GLY A 1 390 ? -9.883 -5.751 -2.453 1.00 42.69 390 GLY A C 1
ATOM 3161 O O . GLY A 1 390 ? -9.434 -6.074 -3.547 1.00 42.69 390 GLY A O 1
ATOM 3162 N N . ALA A 1 391 ? -9.350 -6.072 -1.264 1.00 48.22 391 ALA A N 1
ATOM 3163 C CA . ALA A 1 391 ? -8.236 -6.992 -1.023 1.00 48.22 391 ALA A CA 1
ATOM 3164 C C . ALA A 1 391 ? -8.179 -8.094 -2.086 1.00 48.22 391 ALA A C 1
ATOM 3166 O O . ALA A 1 391 ? -8.930 -9.079 -2.060 1.00 48.22 391 ALA A O 1
ATOM 3167 N N . GLY A 1 392 ? -7.337 -7.870 -3.092 1.00 60.12 392 GLY A N 1
ATOM 3168 C CA . GLY A 1 392 ? -7.198 -8.794 -4.201 1.00 60.12 392 GLY A CA 1
ATOM 3169 C C . GLY A 1 392 ? -6.650 -10.123 -3.693 1.00 60.12 392 GLY A C 1
ATOM 3170 O O . GLY A 1 392 ? -5.579 -10.184 -3.092 1.00 60.12 392 GLY A O 1
ATOM 3171 N N . VAL A 1 393 ? -7.374 -11.209 -3.951 1.00 74.44 393 VAL A N 1
ATOM 3172 C CA . VAL A 1 393 ? -6.863 -12.564 -3.751 1.00 74.44 393 VAL A CA 1
ATOM 3173 C C . VAL A 1 393 ? -6.215 -13.027 -5.057 1.00 74.44 393 VAL A C 1
ATOM 3175 O O . VAL A 1 393 ? -6.856 -13.037 -6.111 1.00 74.44 393 VAL A O 1
ATOM 3178 N N . PHE A 1 394 ? -4.941 -13.405 -4.996 1.00 80.94 394 PHE A N 1
ATOM 3179 C CA . PHE A 1 394 ? -4.109 -13.758 -6.147 1.00 80.94 394 PHE A CA 1
ATOM 3180 C C . PHE A 1 394 ? -3.632 -15.205 -6.082 1.00 80.94 394 PHE A C 1
ATOM 3182 O O . PHE A 1 394 ? -3.605 -15.807 -5.016 1.00 80.94 394 PHE A O 1
ATOM 3189 N N . GLU A 1 395 ? -3.228 -15.768 -7.221 1.00 84.44 395 GLU A N 1
ATOM 3190 C CA . GLU A 1 395 ? -2.775 -17.158 -7.318 1.00 84.44 395 GLU A CA 1
ATOM 3191 C C . GLU A 1 395 ? -1.372 -17.232 -7.923 1.00 84.44 395 GLU A C 1
ATOM 3193 O O . GLU A 1 395 ? -1.168 -16.805 -9.061 1.00 84.44 395 GLU A O 1
ATOM 3198 N N . TYR A 1 396 ? -0.411 -17.786 -7.176 1.00 83.69 396 TYR A N 1
ATOM 3199 C CA . TYR A 1 396 ? 0.993 -17.887 -7.589 1.00 83.69 396 TYR A CA 1
ATOM 3200 C C . TYR A 1 396 ? 1.617 -19.244 -7.235 1.00 83.69 396 TYR A C 1
ATOM 3202 O O . TYR A 1 396 ? 1.260 -19.836 -6.214 1.00 83.69 396 TYR A O 1
ATOM 3210 N N . PRO A 1 397 ? 2.581 -19.744 -8.028 1.00 88.06 397 PRO A N 1
ATOM 3211 C CA . PRO A 1 397 ? 3.361 -20.933 -7.693 1.00 88.06 397 PRO A CA 1
ATOM 3212 C C . PRO A 1 397 ? 4.439 -20.590 -6.648 1.00 88.06 397 PRO A C 1
ATOM 3214 O O . PRO A 1 397 ? 5.632 -20.582 -6.939 1.00 88.06 397 PRO A O 1
ATOM 3217 N N . LEU A 1 398 ? 4.023 -20.291 -5.416 1.00 89.38 398 LEU A N 1
ATOM 3218 C CA . LEU A 1 398 ? 4.893 -19.727 -4.374 1.00 89.38 398 LEU A CA 1
ATOM 3219 C C . LEU A 1 398 ? 6.101 -20.603 -3.996 1.00 89.38 398 LEU A C 1
ATOM 3221 O O . LEU A 1 398 ? 7.108 -20.072 -3.536 1.00 89.38 398 LEU A O 1
ATOM 3225 N N . LEU A 1 399 ? 6.043 -21.920 -4.215 1.00 87.88 399 LEU A N 1
ATOM 3226 C CA . LEU A 1 399 ? 7.205 -22.803 -4.041 1.00 87.88 399 LEU A CA 1
ATOM 3227 C C . LEU A 1 399 ? 8.313 -22.508 -5.063 1.00 87.88 399 LEU A C 1
ATOM 3229 O O . LEU A 1 399 ? 9.493 -22.493 -4.706 1.00 87.88 399 LEU A O 1
ATOM 3233 N N . ASP A 1 400 ? 7.938 -22.221 -6.313 1.00 85.12 400 ASP A N 1
ATOM 3234 C CA . ASP A 1 400 ? 8.883 -21.816 -7.355 1.00 85.12 400 ASP A CA 1
ATOM 3235 C C . ASP A 1 400 ? 9.475 -20.436 -7.011 1.00 85.12 400 ASP A C 1
ATOM 3237 O O . ASP A 1 400 ? 10.692 -20.242 -7.081 1.00 85.12 400 ASP A O 1
ATOM 3241 N N . ASP A 1 401 ? 8.627 -19.498 -6.568 1.00 87.69 401 ASP A N 1
ATOM 3242 C CA . ASP A 1 401 ? 9.047 -18.148 -6.169 1.00 87.69 401 ASP A CA 1
ATOM 3243 C C . ASP A 1 401 ? 9.997 -18.197 -4.947 1.00 87.69 401 ASP A C 1
ATOM 3245 O O . ASP A 1 401 ? 11.016 -17.503 -4.902 1.00 87.69 401 ASP A O 1
ATOM 3249 N N . TYR A 1 402 ? 9.750 -19.088 -3.980 1.00 88.69 402 TYR A N 1
ATOM 3250 C CA . TYR A 1 402 ? 10.630 -19.299 -2.826 1.00 88.69 402 TYR A CA 1
ATOM 3251 C C . TYR A 1 402 ? 12.025 -19.791 -3.220 1.00 88.69 402 TYR A C 1
ATOM 3253 O O . TYR A 1 402 ? 13.030 -19.263 -2.727 1.00 88.69 402 TYR A O 1
ATOM 3261 N N . ALA A 1 403 ? 12.125 -20.769 -4.117 1.00 85.00 403 ALA A N 1
ATOM 3262 C CA . ALA A 1 403 ? 13.424 -21.281 -4.546 1.00 85.00 403 ALA A CA 1
ATOM 3263 C C . ALA A 1 403 ? 14.207 -20.300 -5.422 1.00 85.00 403 ALA A C 1
ATOM 3265 O O . ALA A 1 403 ? 15.437 -20.309 -5.407 1.00 85.00 403 ALA A O 1
ATOM 3266 N N . ALA A 1 404 ? 13.508 -19.413 -6.129 1.00 84.81 404 ALA A N 1
ATOM 3267 C CA . ALA A 1 404 ? 14.117 -18.321 -6.874 1.00 84.81 404 ALA A CA 1
ATOM 3268 C C . ALA A 1 404 ? 14.592 -17.154 -5.978 1.00 84.81 404 ALA A C 1
ATOM 3270 O O . ALA A 1 404 ? 15.128 -16.177 -6.493 1.00 84.81 404 ALA A O 1
ATOM 3271 N N . ASN A 1 405 ? 14.450 -17.261 -4.647 1.00 87.75 405 ASN A N 1
ATOM 3272 C CA . ASN A 1 405 ? 14.694 -16.181 -3.680 1.00 87.75 405 ASN A CA 1
ATOM 3273 C C . ASN A 1 405 ? 13.775 -14.962 -3.873 1.00 87.75 405 ASN A C 1
ATOM 3275 O O . ASN A 1 405 ? 14.153 -13.845 -3.537 1.00 87.75 405 ASN A O 1
ATOM 3279 N N . GLU A 1 406 ? 12.555 -15.190 -4.361 1.00 88.94 406 GLU A N 1
ATOM 3280 C CA . GLU A 1 406 ? 11.532 -14.163 -4.604 1.00 88.94 406 GLU A CA 1
ATOM 3281 C C . GLU A 1 406 ? 10.385 -14.224 -3.583 1.00 88.94 406 GLU A C 1
ATOM 3283 O O . GLU A 1 406 ? 9.452 -13.429 -3.641 1.00 88.94 406 GLU A O 1
ATOM 3288 N N . LEU A 1 407 ? 10.450 -15.152 -2.627 1.00 90.38 407 LEU A N 1
ATOM 3289 C CA . LEU A 1 407 ? 9.509 -15.264 -1.517 1.00 90.38 407 LEU A CA 1
ATOM 3290 C C . LEU A 1 407 ? 10.262 -15.455 -0.199 1.00 90.38 407 LEU A C 1
ATOM 3292 O O . LEU A 1 407 ? 11.198 -16.260 -0.116 1.00 90.38 407 LEU A O 1
ATOM 3296 N N . ARG A 1 408 ? 9.816 -14.744 0.837 1.00 91.50 408 ARG A N 1
ATOM 3297 C CA . ARG A 1 408 ? 10.303 -14.848 2.218 1.00 91.50 408 ARG A CA 1
ATOM 3298 C C . ARG A 1 408 ? 9.163 -15.248 3.140 1.00 91.50 408 ARG A C 1
ATOM 3300 O O . ARG A 1 408 ? 8.107 -14.630 3.085 1.00 91.50 408 ARG A O 1
ATOM 3307 N N . ILE A 1 409 ? 9.379 -16.236 4.004 1.00 90.06 409 ILE A N 1
ATOM 3308 C CA . ILE A 1 409 ? 8.419 -16.635 5.040 1.00 90.06 409 ILE A CA 1
ATOM 3309 C C . ILE A 1 409 ? 8.722 -15.842 6.316 1.00 90.06 409 ILE A C 1
ATOM 3311 O O . ILE A 1 409 ? 9.842 -15.892 6.814 1.00 90.06 409 ILE A O 1
ATOM 3315 N N . LEU A 1 410 ? 7.749 -15.100 6.843 1.00 82.38 410 LEU A N 1
ATOM 3316 C CA . LEU A 1 410 ? 7.949 -14.210 7.992 1.00 82.38 410 LEU A CA 1
ATOM 3317 C C . LEU A 1 410 ? 7.516 -14.825 9.327 1.00 82.38 410 LEU A C 1
ATOM 3319 O O . LEU A 1 410 ? 8.224 -14.660 10.317 1.00 82.38 410 LEU A O 1
ATOM 3323 N N . SER A 1 411 ? 6.358 -15.496 9.386 1.00 68.25 411 SER A N 1
ATOM 3324 C CA . SER A 1 411 ? 5.848 -16.110 10.629 1.00 68.25 411 SER A CA 1
ATOM 3325 C C . SER A 1 411 ? 4.694 -17.067 10.408 1.00 68.25 411 SER A C 1
ATOM 3327 O O . SER A 1 411 ? 3.789 -16.692 9.619 1.00 68.25 411 SER A O 1
#

Sequence (411 aa):
MLADHLEHGRYDQISEELLQKLESVPKTNVSCERDFGVFDNLLRAKTRATGIALEGMVMFKENRSWKWLADLDSQKKSEVLAVARASVRNQRAVFCNRMKSVREARLQRMKDKMDYNNEKEQKEITDMAIKKQLTVDLEQYGGLWETAMEVDEQIEQLDEDLKSAAVIAQLKFRRFVLCMKNENGVLNTTKRGTKLSVDELVQNLKSTFPKTTKVPEKVKNEMNYSSAPSALLAQEKNRLLQEAVKQQVKVRDEGRKRIGLKELGTPELTRPEHLLGKRVRHAVHESEGKAWYNGTVVGMREENGAPTFQMMYDGCQLVWWFDLWKDFQENCLELIAVNAEDILGKKVEHMFISSEDGSECWWPGKVLQYKDSENLFVIEYEEEEDDAEGAGVFEYPLLDDYAANELRILS

Nearest PDB structures (foldseek):
  6bph-assembly1_A-2  TM=7.543E-01  e=1.388E-01  Homo sapiens
  2lcc-assembly1_A  TM=6.673E-01  e=8.944E-02  Homo sapiens

Foldseek 3Di:
DVQLCDVVHVPVDDDPVVVVVCVPPDPDCVVVVVLVVQLVVCCVVPVLAFPVVSVVVSCCVVVVVVVVLVPDDPVVNVVVVVVVVVCVVVVLVVVVVVVVVVVVVLVVVLVVVVVVVVVVVVVVVVLVVVLVVLQVLQVVQVHAQQALVSLVVSLVVDDPVCLLSNLLSNLCNCCSVVVDDCPPVLSPQDDPPDGDDSVSSSVSSNVPHDPDDDDDDDDDDPDPPDDPPPVVVLVVVVVVVVVVVVVVVCVVCVDDDDPQDQWDDFADDPDPLLLFQFWKWAWDDDPVGTDIFTWTFADWDADPNAIWTWTDTPPDPDIDIDSVVVCVVVVRMDTDIDHPVNQEQFWKWFWDQDSNSRDTDTFIWTFHDADSVRLKTWIFTDDSVVCVRDGDTDIDNVSVCSSVSRMHTND

Secondary structure (DSSP, 8-state):
-GGGGSTTSTTTS--HHHHHHHTTS-SSTHHHHHHHHHHHHHHHH-TTS-HHHHHHHHHHHHTTHHHHHHHS-HHHHHHHHHHHHHHHHHHHHHHHHHHHHHHHHHHHHHHHHHHHHHHHHHHHHHHHHHHHHHHHHHHTTTS---SHHHHHHHHHHS-HHHHHHHHHHHHHHHHHTS----GGGTT-SEETTEEPPHHHHHHHHHHTSPP---------------SSSHHHHHHHHHHHHHHHHHHHHHHHHTT------SSBPPPP--SGGGGTT-EEEEEEEETTEEEEEEEEEEEEEEETTEEEEEEEETT---EEEE-HHHHHHTTSEEE--B-HHHHTT-EEEEEEE-TTT--EEEEEEEEEEEETTTTEEEEEE---TT--S---EEEE-HHHHHHTT-EEE--

Solvent-accessible surface area (backbone atoms only — not comparable to full-atom values): 23880 Å² total; per-residue (Å²): 113,72,69,34,65,34,92,90,16,85,59,51,77,68,52,73,73,56,51,62,66,48,68,80,52,72,98,57,65,64,66,60,54,51,52,50,52,52,48,54,51,44,50,71,76,38,70,85,52,30,50,71,55,52,54,48,51,52,49,38,56,76,70,37,45,62,58,59,57,65,74,44,54,76,66,59,41,50,53,54,52,50,52,57,61,67,44,47,65,57,54,50,52,53,48,53,53,52,52,51,54,52,51,53,53,50,55,48,52,52,50,56,50,51,53,53,49,53,54,50,51,52,50,54,52,52,53,51,52,52,44,51,51,44,50,57,60,26,52,78,66,79,40,86,72,83,44,66,65,50,48,53,58,53,52,72,73,43,56,80,87,48,44,54,56,49,53,48,38,56,32,48,33,39,42,71,66,69,60,46,79,62,63,95,53,50,57,51,71,54,58,98,88,40,75,59,53,60,70,57,49,50,53,33,54,46,67,70,49,80,77,94,63,85,82,76,92,79,88,85,83,85,76,83,88,80,81,82,62,64,65,62,51,51,52,54,50,48,50,52,51,54,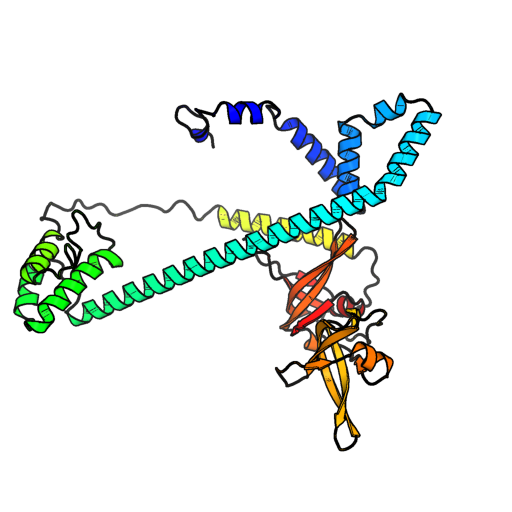52,54,47,54,50,53,50,50,68,67,51,78,78,61,86,80,81,82,62,83,64,49,71,62,57,86,74,88,52,72,75,59,50,46,24,32,44,30,37,36,54,44,82,51,101,90,45,76,45,77,45,51,29,35,23,52,42,76,48,77,56,97,91,39,68,34,30,30,38,34,40,70,100,48,94,60,72,47,79,41,53,52,59,56,30,40,76,69,71,35,36,43,74,44,67,59,45,66,76,78,48,54,70,21,35,31,34,42,54,42,67,39,66,48,78,65,46,84,42,76,42,52,28,39,29,72,46,77,40,81,94,74,56,31,30,34,32,33,48,71,70,66,88,82,64,88,68,67,80,59,76,43,78,40,48,55,68,60,36,35,44,71,68,33,35,25,45,54,94

InterPro domains:
  IPR008395 Agenet-like domain [PF05641] (354-388)
  IPR042567 Spindlin/spermiogenesis-specific domain superfamily [G3DSA:2.80.10.70] (266-411)

Organism: Acipenser ruthenus (NCBI:txid7906)

Mean predicted aligned error: 19.64 Å

pLDDT: mean 77.2, std 15.86, range [26.95, 95.38]